Protein AF-A0A4Q9KYL5-F1 (afdb_monomer)

Organism: NCBI:txid1176355

Nearest PDB structures (foldseek):
  8fvu-assembly1_B  TM=3.857E-01  e=7.357E-05  Homo sapiens
  6nig-assembly1_B  TM=4.066E-01  e=1.255E-01  Homo sapiens
  3ivs-assembly1_A  TM=3.184E-01  e=4.302E-01  Schizosaccharomyces pombe
  3ewb-assembly1_X-2  TM=3.578E-01  e=1.796E+00  Listeria monocytogenes serotype 4b str. F2365
  3eeg-assembly1_A  TM=3.061E-01  e=1.272E+00  Cytophaga hutchinsonii ATCC 33406

Solvent-accessible surface area (backbone atoms only — not comparable to full-atom values): 29768 Å² total; per-residue (Å²): 114,71,65,61,52,53,51,50,50,51,49,49,53,49,49,51,49,53,54,51,49,64,75,59,37,29,40,38,36,40,38,28,24,60,95,85,56,85,60,85,63,77,84,81,60,82,54,37,33,36,49,40,74,91,75,50,41,74,42,48,61,82,77,50,56,79,88,67,54,66,52,25,75,59,82,48,94,54,68,50,74,49,44,39,68,82,45,38,78,64,56,41,50,54,61,52,54,40,42,74,70,67,40,58,52,37,40,39,35,32,47,56,78,55,43,60,57,52,53,50,53,54,50,56,35,53,42,94,68,77,88,76,75,58,57,44,66,60,54,55,51,50,46,33,50,44,41,59,40,40,51,51,90,46,72,62,42,55,51,51,51,43,54,48,45,46,45,31,44,66,72,37,46,67,64,26,46,61,54,45,70,79,54,90,77,59,36,88,51,41,46,43,71,60,51,50,54,46,52,53,40,54,36,52,73,72,66,47,55,67,64,53,56,39,48,24,39,73,40,79,82,72,88,55,87,36,70,75,63,39,61,71,45,72,75,63,77,64,92,84,60,42,32,40,40,46,79,49,52,73,54,50,55,48,48,42,65,75,38,56,69,43,65,69,52,30,51,50,46,35,58,56,24,48,35,30,56,28,53,33,37,37,43,46,54,79,59,71,64,88,91,54,66,62,63,61,55,39,56,47,52,58,53,41,44,45,26,43,35,39,35,53,43,83,93,54,52,72,54,53,63,56,39,57,78,50,38,61,42,45,67,26,32,32,44,33,42,38,34,55,60,69,59,74,61,52,72,72,52,52,83,54,34,77,48,36,40,31,44,34,42,37,29,39,40,48,50,59,59,51,56,35,53,56,74,70,39,72,88,53,68,79,31,66,33,36,37,40,31,32,36,40,59,69,54,73,82,74,89,61,90,86,55,59,44,86,66,74,64,88,37,50,36,32,31,40,60,15,64,42,71,46,61,90,71,55,63,61,61,53,50,44,56,65,37,39,52,31,71,28,37,31,23,45,24,40,29,41,60,58,41,58,59,74,81,71,43,57,71,71,59,40,41,44,72,53,24,34,32,47,31,43,34,28,76,64,22,76,86,22,44,62,79,64,67,70,72,62,73,59,32,68,44,31,29,33,43,35,43,27,34,32,46,48,46,69,67,56,52,52,51,60,76,68,43,90,50,54,76,43,78,46,80,42,73,65,50,69,77,66,89,81,57,71,85,74,49,81,81,129

Mean predicted aligned error: 13.15 Å

Sequence (540 aa):
MCFRLLEAINLGILLINLTNLHICTLSVNFIAINDDEKPNITINNIGVYFLDMKKCLLLNISDMPKSLLSLNCIKTNKIHSIVYPNDPFLEFKFFKQNIIKKYKKITIYMSKNDFTIIRYFWKLLKAEDSIVSLDAYVFFEILKYLSIFSVKRNKKYKSFIKSLVIITVMKNQKRFLEKSAEFMLNSREYNSLNILDIIESIFKFYLIKKLFVHVTFHEYIPISFLKTRYTNKKLKKPKNCVSMQFGNFYFLSYFYRCLLLDPILCNIWILITKILYIDKLYIDFSILNEDIDIEVVFGSLAQNINKFSLVVLEKNLPILDKLKRYCHLDFIKNLKLYLFHSSIFILKTLPYFNSLQKLTLEFSEIKIYEICNLENLNVLENIKLIKIILCKPIDIQSKISSHLLLGCKKNLFVDLSGTLHLSDSGNSLRNFLTFNLKNYIIGIALKPNFSNLDNFNLTKILHYNLITRLRLNLENIEAKLLENYSFLKYFKLLSKLHFINIMLTNDLLRILLKLDNLKYIFFECFQISEPIESENLNYT

Structure (mmCIF, N/CA/C/O backbone):
data_AF-A0A4Q9KYL5-F1
#
_entry.id   AF-A0A4Q9KYL5-F1
#
loop_
_atom_site.group_PDB
_atom_site.id
_atom_site.type_symbol
_atom_site.label_atom_id
_atom_site.label_alt_id
_atom_site.label_comp_id
_atom_site.label_asym_id
_atom_site.label_entity_id
_atom_site.label_seq_id
_atom_site.pdbx_PDB_ins_code
_atom_site.Cartn_x
_atom_site.Cartn_y
_atom_site.Cartn_z
_atom_site.occupancy
_atom_site.B_iso_or_equiv
_atom_site.auth_seq_id
_atom_site.auth_comp_id
_atom_site.auth_asym_id
_atom_site.auth_atom_id
_atom_site.pdbx_PDB_model_num
ATOM 1 N N . MET A 1 1 ? -62.210 6.309 -0.267 1.00 46.88 1 MET A N 1
ATOM 2 C CA . MET A 1 1 ? -61.865 4.866 -0.235 1.00 46.88 1 MET A CA 1
ATOM 3 C C . MET A 1 1 ? -60.361 4.621 -0.411 1.00 46.88 1 MET A C 1
ATOM 5 O O . MET A 1 1 ? -59.803 3.879 0.383 1.00 46.88 1 MET A O 1
ATOM 9 N N . CYS A 1 2 ? -59.675 5.302 -1.342 1.00 47.62 2 CYS A N 1
ATOM 10 C CA . CYS A 1 2 ? -58.229 5.128 -1.583 1.00 47.62 2 CYS A CA 1
ATOM 11 C C . CYS A 1 2 ? -57.305 5.460 -0.390 1.00 47.62 2 CYS A C 1
ATOM 13 O O . CYS A 1 2 ? -56.311 4.770 -0.195 1.00 47.62 2 CYS A O 1
ATOM 15 N N . PHE A 1 3 ? -57.645 6.446 0.452 1.00 43.41 3 PHE A N 1
ATOM 16 C CA . PHE A 1 3 ? -56.837 6.793 1.635 1.00 43.41 3 PHE A CA 1
ATOM 17 C C . PHE A 1 3 ? -56.803 5.685 2.702 1.00 43.41 3 PHE A C 1
ATOM 19 O O . PHE A 1 3 ? -55.735 5.373 3.215 1.00 43.41 3 PHE A O 1
ATOM 26 N N . ARG A 1 4 ? -57.935 5.012 2.959 1.00 53.56 4 ARG A N 1
ATOM 27 C CA . ARG A 1 4 ? -58.001 3.894 3.920 1.00 53.56 4 ARG A CA 1
ATOM 28 C C . ARG A 1 4 ? -57.248 2.654 3.437 1.00 53.56 4 ARG A C 1
ATOM 30 O O . ARG A 1 4 ? -56.705 1.916 4.249 1.00 53.56 4 ARG A O 1
ATOM 37 N N . LEU A 1 5 ? -57.197 2.433 2.120 1.00 54.75 5 LEU A N 1
ATOM 38 C CA . LEU A 1 5 ? -56.414 1.343 1.534 1.00 54.75 5 LEU A CA 1
ATOM 39 C C . LEU A 1 5 ? -54.908 1.611 1.683 1.00 54.75 5 LEU A C 1
ATOM 41 O O . LEU A 1 5 ? -54.158 0.708 2.038 1.00 54.75 5 LEU A O 1
ATOM 45 N N . LEU A 1 6 ? -54.474 2.859 1.471 1.00 49.47 6 LEU A N 1
ATOM 46 C CA . LEU A 1 6 ? -53.079 3.264 1.650 1.00 49.47 6 LEU A CA 1
ATOM 47 C C . LEU A 1 6 ? -52.646 3.178 3.124 1.00 49.47 6 LEU A C 1
ATOM 49 O O . LEU A 1 6 ? -51.554 2.697 3.418 1.00 49.47 6 LEU A O 1
ATOM 53 N N . GLU A 1 7 ? -53.513 3.585 4.055 1.00 56.94 7 GLU A N 1
ATOM 54 C CA . GLU A 1 7 ? -53.296 3.423 5.498 1.00 56.94 7 GLU A CA 1
ATOM 55 C C . GLU A 1 7 ? -53.222 1.951 5.907 1.00 56.94 7 GLU A C 1
ATOM 57 O O . GLU A 1 7 ? -52.320 1.584 6.652 1.00 56.94 7 GLU A O 1
ATOM 62 N N . ALA A 1 8 ? -54.105 1.094 5.384 1.00 61.38 8 ALA A N 1
ATOM 63 C CA . ALA A 1 8 ? -54.096 -0.341 5.666 1.00 61.38 8 ALA A CA 1
ATOM 64 C C . ALA A 1 8 ? -52.860 -1.050 5.087 1.00 61.38 8 ALA A C 1
ATOM 66 O O . ALA A 1 8 ? -52.289 -1.915 5.747 1.00 61.38 8 ALA A O 1
ATOM 67 N N . ILE A 1 9 ? -52.404 -0.664 3.889 1.00 64.62 9 ILE A N 1
ATOM 68 C CA . ILE A 1 9 ? -51.155 -1.167 3.297 1.00 64.62 9 ILE A CA 1
ATOM 69 C C . ILE A 1 9 ? -49.955 -0.704 4.127 1.00 64.62 9 ILE A C 1
ATOM 71 O O . ILE A 1 9 ? -49.085 -1.515 4.441 1.00 64.62 9 ILE A O 1
ATOM 75 N N . ASN A 1 10 ? -49.921 0.563 4.545 1.00 55.34 10 ASN A N 1
ATOM 76 C CA . ASN A 1 10 ? -48.859 1.074 5.408 1.00 55.34 10 ASN A CA 1
ATOM 77 C C . ASN A 1 10 ? -48.854 0.377 6.774 1.00 55.34 10 ASN A C 1
ATOM 79 O O . ASN A 1 10 ? -47.789 -0.030 7.223 1.00 55.34 10 ASN A O 1
ATOM 83 N N . LEU A 1 11 ? -50.017 0.158 7.398 1.00 59.50 11 LEU A N 1
ATOM 84 C CA . LEU A 1 11 ? -50.163 -0.624 8.632 1.00 59.50 11 LEU A CA 1
ATOM 85 C C . LEU A 1 11 ? -49.746 -2.084 8.442 1.00 59.50 11 LEU A C 1
ATOM 87 O O . LEU A 1 11 ? -49.067 -2.629 9.304 1.00 59.50 11 LEU A O 1
ATOM 91 N N . GLY A 1 12 ? -50.092 -2.702 7.311 1.00 57.31 12 GLY A N 1
ATOM 92 C CA . GLY A 1 12 ? -49.688 -4.063 6.962 1.00 57.31 12 GLY A CA 1
ATOM 93 C C . GLY A 1 12 ? -48.176 -4.193 6.782 1.00 57.31 12 GLY A C 1
ATOM 94 O O . GLY A 1 12 ? -47.565 -5.094 7.347 1.00 57.31 12 GLY A O 1
ATOM 95 N N . ILE A 1 13 ? -47.541 -3.253 6.078 1.00 55.75 13 ILE A N 1
ATOM 96 C CA . ILE A 1 13 ? -46.078 -3.181 5.941 1.00 55.75 13 ILE A CA 1
ATOM 97 C C . ILE A 1 13 ? -45.423 -2.923 7.304 1.00 55.75 13 ILE A C 1
ATOM 99 O O . ILE A 1 13 ? -44.386 -3.513 7.610 1.00 55.75 13 ILE A O 1
ATOM 103 N N . LEU A 1 14 ? -46.023 -2.075 8.142 1.00 47.19 14 LEU A N 1
ATOM 104 C CA . LEU A 1 14 ? -45.531 -1.767 9.483 1.00 47.19 14 LEU A CA 1
ATOM 105 C C . LEU A 1 14 ? -45.619 -2.993 10.402 1.00 47.19 14 LEU A C 1
ATOM 107 O O . LEU A 1 14 ? -44.643 -3.306 11.077 1.00 47.19 14 LEU A O 1
ATOM 111 N N . LEU A 1 15 ? -46.729 -3.734 10.359 1.00 51.50 15 LEU A N 1
ATOM 112 C CA . LEU A 1 15 ? -46.932 -4.994 11.076 1.00 51.50 15 LEU A CA 1
ATOM 113 C C . LEU A 1 15 ? -45.971 -6.083 10.592 1.00 51.50 15 LEU A C 1
ATOM 115 O O . LEU A 1 15 ? -45.331 -6.713 11.424 1.00 51.50 15 LEU A O 1
ATOM 119 N N . ILE A 1 16 ? -45.788 -6.248 9.277 1.00 55.22 16 ILE A N 1
ATOM 120 C CA . ILE A 1 16 ? -44.828 -7.206 8.700 1.00 55.22 16 ILE A CA 1
ATOM 121 C C . ILE A 1 16 ? -43.391 -6.849 9.102 1.00 55.22 16 ILE A C 1
ATOM 123 O O . ILE A 1 16 ? -42.604 -7.731 9.451 1.00 55.22 16 ILE A O 1
ATOM 127 N N . ASN A 1 17 ? -43.036 -5.561 9.099 1.00 49.47 17 ASN A N 1
ATOM 128 C CA . ASN A 1 17 ? -41.732 -5.099 9.568 1.00 49.47 17 ASN A CA 1
ATOM 129 C C . ASN A 1 17 ? -41.559 -5.323 11.076 1.00 49.47 17 ASN A C 1
ATOM 131 O O . ASN A 1 17 ? -40.496 -5.785 11.482 1.00 49.47 17 ASN A O 1
ATOM 135 N N . LEU A 1 18 ? -42.586 -5.070 11.895 1.00 44.72 18 LEU A N 1
ATOM 136 C CA . LEU A 1 18 ? -42.586 -5.335 13.339 1.00 44.72 18 LEU A CA 1
ATOM 137 C C . LEU A 1 18 ? -42.442 -6.836 13.646 1.00 44.72 18 LEU A C 1
ATOM 139 O O . LEU A 1 18 ? -41.644 -7.215 14.505 1.00 44.72 18 LEU A O 1
ATOM 143 N N . THR A 1 19 ? -43.133 -7.711 12.912 1.00 49.53 19 THR A N 1
ATOM 144 C CA . THR A 1 19 ? -43.016 -9.168 13.080 1.00 49.53 19 THR A CA 1
ATOM 145 C C . THR A 1 19 ? -41.675 -9.704 12.570 1.00 49.53 19 THR A C 1
ATOM 147 O O . THR A 1 19 ? -41.056 -10.533 13.236 1.00 49.53 19 THR A O 1
ATOM 150 N N . ASN A 1 20 ? -41.157 -9.189 11.448 1.00 47.22 20 ASN A N 1
ATOM 151 C CA . ASN A 1 20 ? -39.829 -9.554 10.935 1.00 47.22 20 ASN A CA 1
ATOM 152 C C . ASN A 1 20 ? -38.691 -9.042 11.834 1.00 47.22 20 ASN A C 1
ATOM 154 O O . ASN A 1 20 ? -37.669 -9.720 11.968 1.00 47.22 20 ASN A O 1
ATOM 158 N N . LEU A 1 21 ? -38.874 -7.890 12.493 1.00 47.44 21 LEU A N 1
ATOM 159 C CA . LEU A 1 21 ? -37.964 -7.370 13.517 1.00 47.44 21 LEU A CA 1
ATOM 160 C C . LEU A 1 21 ? -37.859 -8.343 14.695 1.00 47.44 21 LEU A C 1
ATOM 162 O O . LEU A 1 21 ? -36.743 -8.670 15.089 1.00 47.44 21 LEU A O 1
ATOM 166 N N . HIS A 1 22 ? -38.980 -8.877 15.198 1.00 46.88 22 HIS A N 1
ATOM 167 C CA . HIS A 1 22 ? -38.981 -9.862 16.287 1.00 46.88 22 HIS A CA 1
ATOM 168 C C . HIS A 1 22 ? -38.319 -11.201 15.912 1.00 46.88 22 HIS A C 1
ATOM 170 O O . HIS A 1 22 ? -37.586 -11.759 16.732 1.00 46.88 22 HIS A O 1
ATOM 176 N N . ILE A 1 23 ? -38.499 -11.686 14.677 1.00 51.84 23 ILE A N 1
ATOM 177 C CA . ILE A 1 23 ? -37.896 -12.945 14.186 1.00 51.84 23 ILE A CA 1
ATOM 178 C C . ILE A 1 23 ? -36.371 -12.818 13.986 1.00 51.84 23 ILE A C 1
ATOM 180 O O . ILE A 1 23 ? -35.647 -13.807 14.101 1.00 51.84 23 ILE A O 1
ATOM 184 N N . CYS A 1 24 ? -35.864 -11.604 13.753 1.00 65.88 24 CYS A N 1
ATOM 185 C CA . CYS A 1 24 ? -34.447 -11.324 13.496 1.00 65.88 24 CYS A CA 1
ATOM 186 C C . CYS A 1 24 ? -33.722 -10.655 14.680 1.00 65.88 24 CYS A C 1
ATOM 188 O O . CYS A 1 24 ? -32.724 -9.960 14.470 1.00 65.88 24 CYS A O 1
ATOM 190 N N . THR A 1 25 ? -34.210 -10.832 15.914 1.00 79.81 25 THR A N 1
ATOM 191 C CA . THR A 1 25 ? -33.550 -10.296 17.115 1.00 79.81 25 THR A CA 1
ATOM 192 C C . THR A 1 25 ? -32.552 -11.274 17.731 1.00 79.81 25 THR A C 1
ATOM 194 O O . THR A 1 25 ? -32.738 -12.490 17.717 1.00 79.81 25 THR A O 1
ATOM 197 N N . LEU A 1 26 ? -31.486 -10.724 18.310 1.00 86.12 26 LEU A N 1
ATOM 198 C CA . LEU A 1 26 ? -30.467 -11.454 19.051 1.00 86.12 26 LEU A CA 1
ATOM 199 C C . LEU A 1 26 ? -30.346 -10.883 20.464 1.00 86.12 26 LEU A C 1
ATOM 201 O O . LEU A 1 26 ? -29.965 -9.724 20.642 1.00 86.12 26 LEU A O 1
ATOM 205 N N . SER A 1 27 ? -30.621 -11.713 21.470 1.00 88.62 27 SER A N 1
ATOM 206 C CA . SER A 1 27 ? -30.314 -11.394 22.865 1.00 88.62 27 SER A CA 1
ATOM 207 C C . SER A 1 27 ? -28.818 -11.597 23.117 1.00 88.62 27 SER A C 1
ATOM 209 O O . SER A 1 27 ? -28.291 -12.689 22.908 1.00 88.62 27 SER A O 1
ATOM 211 N N . VAL A 1 28 ? -28.117 -10.553 23.551 1.00 90.44 28 VAL A N 1
ATOM 212 C CA . VAL A 1 28 ? -26.677 -10.603 23.830 1.00 90.44 28 VAL A CA 1
ATOM 213 C C . VAL A 1 28 ? -26.451 -10.321 25.305 1.00 90.44 28 VAL A C 1
ATOM 215 O O . VAL A 1 28 ? -26.793 -9.244 25.789 1.00 90.44 28 VAL A O 1
ATOM 218 N N . ASN A 1 29 ? -25.848 -11.277 26.007 1.00 89.56 29 ASN A N 1
ATOM 219 C CA . ASN A 1 29 ? -25.499 -11.143 27.415 1.00 89.56 29 ASN A CA 1
ATOM 220 C C . ASN A 1 29 ? -23.996 -10.938 27.576 1.00 89.56 29 ASN A C 1
ATOM 222 O O . ASN A 1 29 ? -23.216 -11.818 27.230 1.00 89.56 29 ASN A O 1
ATOM 226 N N . PHE A 1 30 ? -23.603 -9.816 28.164 1.00 87.69 30 PHE A N 1
ATOM 227 C CA . PHE A 1 30 ? -22.240 -9.557 28.607 1.00 87.69 30 PHE A CA 1
ATOM 228 C C . PHE A 1 30 ? -22.106 -9.929 30.082 1.00 87.69 30 PHE A C 1
ATOM 230 O O . PHE A 1 30 ? -22.927 -9.500 30.900 1.00 87.69 30 PHE A O 1
ATOM 237 N N . ILE A 1 31 ? -21.090 -10.724 30.419 1.00 84.12 31 ILE A N 1
ATOM 238 C CA . ILE A 1 31 ? -20.867 -11.238 31.777 1.00 84.12 31 ILE A CA 1
ATOM 239 C C . ILE A 1 31 ? -19.405 -11.020 32.175 1.00 84.12 31 ILE A C 1
ATOM 241 O O . ILE A 1 31 ? -18.493 -11.421 31.451 1.00 84.12 31 ILE A O 1
ATOM 245 N N . ALA A 1 32 ? -19.196 -10.399 33.337 1.00 81.25 32 ALA A N 1
ATOM 246 C CA . ALA A 1 32 ? -17.874 -10.229 33.933 1.00 81.25 32 ALA A CA 1
ATOM 247 C C . ALA A 1 32 ? -17.416 -11.487 34.687 1.00 81.25 32 ALA A C 1
ATOM 249 O O . ALA A 1 32 ? -18.184 -12.066 35.463 1.00 81.25 32 ALA A O 1
ATOM 250 N N . ILE A 1 33 ? -16.147 -11.845 34.506 1.00 74.69 33 ILE A N 1
ATOM 251 C CA . ILE A 1 33 ? -15.446 -12.932 35.195 1.00 74.69 33 ILE A CA 1
ATOM 252 C C . ILE A 1 33 ? -14.325 -12.342 36.071 1.00 74.69 33 ILE A C 1
ATOM 254 O O . ILE A 1 33 ? -13.746 -11.310 35.721 1.00 74.69 33 ILE A O 1
ATOM 258 N N . ASN A 1 34 ? -14.051 -12.973 37.218 1.00 64.56 34 ASN A N 1
ATOM 259 C CA . ASN A 1 34 ? -12.873 -12.690 38.045 1.00 64.56 34 ASN A CA 1
ATOM 260 C C . ASN A 1 34 ? -11.679 -13.521 37.550 1.00 64.56 34 ASN A C 1
ATOM 262 O O . ASN A 1 34 ? -11.840 -14.708 37.281 1.00 64.56 34 ASN A O 1
ATOM 266 N N . ASP A 1 35 ? -10.493 -12.918 37.484 1.00 54.97 35 ASP A N 1
ATOM 267 C CA . ASP A 1 35 ? -9.293 -13.553 36.921 1.00 54.97 35 ASP A CA 1
ATOM 268 C C . ASP A 1 35 ? -8.651 -14.624 37.845 1.00 54.97 35 ASP A C 1
ATOM 270 O O . ASP A 1 35 ? -7.804 -15.385 37.384 1.00 54.97 35 ASP A O 1
ATOM 274 N N . ASP A 1 36 ? -9.081 -14.736 39.114 1.00 47.06 36 ASP A N 1
ATOM 275 C CA . ASP A 1 36 ? -8.305 -15.399 40.183 1.00 47.06 36 ASP A CA 1
ATOM 276 C C . ASP A 1 36 ? -8.767 -16.804 40.642 1.00 47.06 36 ASP A C 1
ATOM 278 O O . ASP A 1 36 ? -8.137 -17.382 41.526 1.00 47.06 36 ASP A O 1
ATOM 282 N N . GLU A 1 37 ? -9.819 -17.421 40.085 1.00 42.22 37 GLU A N 1
ATOM 283 C CA . GLU A 1 37 ? -10.338 -18.701 40.625 1.00 42.22 37 GLU A CA 1
ATOM 284 C C . GLU A 1 37 ? -10.645 -19.769 39.564 1.00 42.22 37 GLU A C 1
ATOM 286 O O . GLU A 1 37 ? -10.951 -19.446 38.419 1.00 42.22 37 GLU A O 1
ATOM 291 N N . LYS A 1 38 ? -10.556 -21.065 39.943 1.00 37.56 38 LYS A N 1
ATOM 292 C CA . LYS A 1 38 ? -10.663 -22.236 39.041 1.00 37.56 38 LYS A CA 1
ATOM 293 C C . LYS A 1 38 ? -12.000 -23.048 39.107 1.00 37.56 38 LYS A C 1
ATOM 295 O O . LYS A 1 38 ? -12.092 -23.948 39.930 1.00 37.56 38 LYS A O 1
ATOM 300 N N . PRO A 1 39 ? -13.060 -22.750 38.336 1.00 48.28 39 PRO A N 1
ATOM 301 C CA . PRO A 1 39 ? -14.153 -23.695 37.931 1.00 48.28 39 PRO A CA 1
ATOM 302 C C . PRO A 1 39 ? -14.038 -24.619 36.660 1.00 48.28 39 PRO A C 1
ATOM 304 O O . PRO A 1 39 ? -12.954 -24.929 36.160 1.00 48.28 39 PRO A O 1
ATOM 307 N N . ASN A 1 40 ? -15.212 -25.074 36.171 1.00 38.16 40 ASN A N 1
ATOM 308 C CA . ASN A 1 40 ? -15.495 -25.933 35.012 1.00 38.16 40 ASN A CA 1
ATOM 309 C C . ASN A 1 40 ? -16.570 -25.297 34.092 1.00 38.16 40 ASN A C 1
ATOM 311 O O . ASN A 1 40 ? -17.675 -25.008 34.556 1.00 38.16 40 ASN A O 1
ATOM 315 N N . ILE A 1 41 ? -16.303 -25.158 32.784 1.00 45.34 41 ILE A N 1
ATOM 316 C CA . ILE A 1 41 ? -17.312 -24.877 31.738 1.00 45.34 41 ILE A CA 1
ATOM 317 C C . ILE A 1 41 ? -17.538 -26.154 30.922 1.00 45.34 41 ILE A C 1
ATOM 319 O O . ILE A 1 41 ? -16.591 -26.768 30.434 1.00 45.34 41 ILE A O 1
ATOM 323 N N . THR A 1 42 ? -18.796 -26.542 30.712 1.00 44.44 42 THR A N 1
ATOM 324 C CA . THR A 1 42 ? -19.153 -27.612 29.775 1.00 44.44 42 THR A CA 1
ATOM 325 C C . THR A 1 42 ? -19.060 -27.116 28.325 1.00 44.44 42 THR A C 1
ATOM 327 O O . THR A 1 42 ? -19.705 -26.148 27.929 1.00 44.44 42 THR A O 1
ATOM 330 N N . ILE A 1 43 ? -18.244 -27.806 27.521 1.00 48.75 43 ILE A N 1
ATOM 331 C CA . ILE A 1 43 ? -17.774 -27.441 26.163 1.00 48.75 43 ILE A CA 1
ATOM 332 C C . ILE A 1 43 ? -18.900 -27.405 25.095 1.00 48.75 43 ILE A C 1
ATOM 334 O O . ILE A 1 43 ? -18.676 -27.010 23.955 1.00 48.75 43 ILE A O 1
ATOM 338 N N . ASN A 1 44 ? -20.145 -27.728 25.455 1.00 47.28 44 ASN A N 1
ATOM 339 C CA . ASN A 1 44 ? -21.235 -27.949 24.495 1.00 47.28 44 ASN A CA 1
ATOM 340 C C . ASN A 1 44 ? -22.128 -26.724 24.213 1.00 47.28 44 ASN A C 1
ATOM 342 O O . ASN A 1 44 ? -23.133 -26.853 23.513 1.00 47.28 44 ASN A O 1
ATOM 346 N N . ASN A 1 45 ? -21.798 -25.531 24.719 1.00 57.59 45 ASN A N 1
ATOM 347 C CA . ASN A 1 45 ? -22.668 -24.364 24.554 1.00 57.59 45 ASN A CA 1
ATOM 348 C C . ASN A 1 45 ? -22.377 -23.590 23.257 1.00 57.59 45 ASN A C 1
ATOM 350 O O . ASN A 1 45 ? -21.440 -22.797 23.163 1.00 57.59 45 ASN A O 1
ATOM 354 N N . ILE A 1 46 ? -23.243 -23.788 22.264 1.00 67.00 46 ILE A N 1
ATOM 355 C CA . ILE A 1 46 ? -23.292 -23.004 21.026 1.00 67.00 46 ILE A CA 1
ATOM 356 C C . ILE A 1 46 ? -23.640 -21.537 21.352 1.00 67.00 46 ILE A C 1
ATOM 358 O O . ILE A 1 46 ? -24.539 -21.266 22.148 1.00 67.00 46 ILE A O 1
ATOM 362 N N . GLY A 1 47 ? -22.951 -20.578 20.720 1.00 73.94 47 GLY A N 1
ATOM 363 C CA . GLY A 1 47 ? -23.233 -19.143 20.885 1.00 73.94 47 GLY A CA 1
ATOM 364 C C . GLY A 1 47 ? -22.572 -18.500 22.110 1.00 73.94 47 GLY A C 1
ATOM 365 O O . GLY A 1 47 ? -23.041 -17.468 22.596 1.00 73.94 47 GLY A O 1
ATOM 366 N N . VAL A 1 48 ? -21.491 -19.095 22.615 1.00 81.69 48 VAL A N 1
ATOM 367 C CA . VAL A 1 48 ? -20.728 -18.570 23.748 1.00 81.69 48 VAL A CA 1
ATOM 368 C C . VAL A 1 48 ? -19.341 -18.120 23.304 1.00 81.69 48 VAL A C 1
ATOM 370 O O . VAL A 1 48 ? -18.608 -18.853 22.644 1.00 81.69 48 VAL A O 1
ATOM 373 N N . TYR A 1 49 ? -18.982 -16.901 23.691 1.00 85.44 49 TYR A N 1
ATOM 374 C CA . TYR A 1 49 ? -17.756 -16.241 23.274 1.00 85.44 49 TYR A CA 1
ATOM 375 C C . TYR A 1 49 ? -17.003 -15.652 24.463 1.00 85.44 49 TYR A C 1
ATOM 377 O O . TYR A 1 49 ? -17.604 -15.272 25.467 1.00 85.44 49 TYR A O 1
ATOM 385 N N . PHE A 1 50 ? -15.690 -15.516 24.315 1.00 84.12 50 PHE A N 1
ATOM 386 C CA . PHE A 1 50 ? -14.816 -14.806 25.237 1.00 84.12 50 PHE A CA 1
ATOM 387 C C . PHE A 1 50 ? -14.179 -13.607 24.528 1.00 84.12 50 PHE A C 1
ATOM 389 O O . PHE A 1 50 ? -13.610 -13.745 23.444 1.00 84.12 50 PHE A O 1
ATOM 396 N N . LEU A 1 51 ? -14.302 -12.428 25.129 1.00 85.81 51 LEU A N 1
ATOM 397 C CA . LEU A 1 51 ? -13.676 -11.197 24.674 1.00 85.81 51 LEU A CA 1
ATOM 398 C C . LEU A 1 51 ? -12.299 -11.075 25.332 1.00 85.81 51 LEU A C 1
ATOM 400 O O . LEU A 1 51 ? -12.196 -10.752 26.513 1.00 85.81 51 LEU A O 1
ATOM 404 N N . ASP A 1 52 ? -11.250 -11.317 24.551 1.00 81.25 52 ASP A N 1
ATOM 405 C CA . ASP A 1 52 ? -9.869 -11.111 24.978 1.00 81.25 52 ASP A CA 1
ATOM 406 C C . ASP A 1 52 ? -9.417 -9.714 24.538 1.00 81.25 52 ASP A C 1
ATOM 408 O O . ASP A 1 52 ? -9.062 -9.494 23.375 1.00 81.25 52 ASP A O 1
ATOM 412 N N . MET A 1 53 ? -9.431 -8.762 25.474 1.00 77.69 53 MET A N 1
ATOM 413 C CA . MET A 1 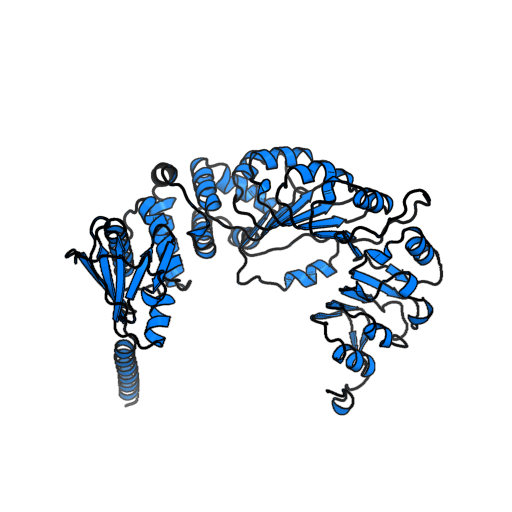53 ? -9.011 -7.384 25.209 1.00 77.69 53 MET A CA 1
ATOM 414 C C . MET A 1 53 ? -7.505 -7.237 25.003 1.00 77.69 53 MET A C 1
ATOM 416 O O . MET A 1 53 ? -7.088 -6.362 24.247 1.00 77.69 53 MET A O 1
ATOM 420 N N . LYS A 1 54 ? -6.684 -8.133 25.570 1.00 76.88 54 LYS A N 1
ATOM 421 C CA . LYS A 1 54 ? -5.231 -8.132 25.332 1.00 76.88 54 LYS A CA 1
ATOM 422 C C . LYS A 1 54 ? -4.910 -8.512 23.891 1.00 76.88 54 LYS A C 1
ATOM 424 O O . LYS A 1 54 ? -3.971 -7.983 23.308 1.00 76.88 54 LYS A O 1
ATOM 429 N N . LYS A 1 55 ? -5.687 -9.426 23.304 1.00 78.44 55 LYS A N 1
ATOM 430 C CA . LYS A 1 55 ? -5.535 -9.823 21.895 1.00 78.44 55 LYS A CA 1
ATOM 431 C C . LYS A 1 55 ? -6.447 -9.058 20.938 1.00 78.44 55 LYS A C 1
ATOM 433 O O . LYS A 1 55 ? -6.296 -9.226 19.732 1.00 78.44 55 LYS A O 1
ATOM 438 N N . CYS A 1 56 ? -7.366 -8.234 21.448 1.00 82.75 56 CYS A N 1
ATOM 439 C CA . CYS A 1 56 ? -8.400 -7.540 20.676 1.00 82.75 56 CYS A CA 1
ATOM 440 C C . CYS A 1 56 ? -9.196 -8.486 19.764 1.00 82.75 56 CYS A C 1
ATOM 442 O O . CYS A 1 56 ? -9.424 -8.208 18.585 1.00 82.75 56 CYS A O 1
ATOM 444 N N . LEU A 1 57 ? -9.603 -9.633 20.310 1.00 84.69 57 LEU A N 1
ATOM 445 C CA . LEU A 1 57 ? -10.300 -10.684 19.575 1.00 84.69 57 LEU A CA 1
ATOM 446 C C . LEU A 1 57 ? -11.478 -11.226 20.376 1.00 84.69 57 LEU A C 1
ATOM 448 O O . LEU A 1 57 ? -11.504 -11.194 21.606 1.00 84.69 57 LEU A O 1
ATOM 452 N N . LEU A 1 58 ? -12.448 -11.763 19.644 1.00 86.12 58 LEU A N 1
ATOM 453 C CA . LEU A 1 58 ? -13.597 -12.446 20.208 1.00 86.12 58 LEU A CA 1
ATOM 454 C C . LEU A 1 58 ? -13.509 -13.921 19.820 1.00 86.12 58 LEU A C 1
ATOM 456 O O . LEU A 1 58 ? -13.620 -14.281 18.649 1.00 86.12 58 LEU A O 1
ATOM 460 N N . LEU A 1 59 ? -13.228 -14.753 20.815 1.00 81.81 59 LEU A N 1
ATOM 461 C CA . LEU A 1 59 ? -12.924 -16.166 20.653 1.00 81.81 59 LEU A CA 1
ATOM 462 C C . LEU A 1 59 ? -14.185 -16.974 20.922 1.00 81.81 59 LEU A C 1
ATOM 464 O O . LEU A 1 59 ? -14.850 -16.780 21.938 1.00 81.81 59 LEU A O 1
ATOM 468 N N . ASN A 1 60 ? -14.530 -17.874 20.008 1.00 79.50 60 ASN A N 1
ATOM 469 C CA . ASN A 1 60 ? -15.554 -18.867 20.285 1.00 79.50 60 ASN A CA 1
ATOM 470 C C . ASN A 1 60 ? -14.982 -19.872 21.287 1.00 79.50 60 ASN A C 1
ATOM 472 O O . ASN A 1 60 ? -13.858 -20.341 21.110 1.00 79.50 60 ASN A O 1
ATOM 476 N N . ILE A 1 61 ? -15.735 -20.194 22.338 1.00 71.38 61 ILE A N 1
ATOM 477 C CA . ILE A 1 61 ? -15.248 -21.111 23.376 1.00 71.38 61 ILE A CA 1
ATOM 478 C C . ILE A 1 61 ? -14.959 -22.502 22.793 1.00 71.38 61 ILE A C 1
ATOM 480 O O . ILE A 1 61 ? -14.026 -23.156 23.247 1.00 71.38 61 ILE A O 1
ATOM 484 N N . SER A 1 62 ? -15.661 -22.921 21.734 1.00 65.19 62 SER A N 1
ATOM 485 C CA . SER A 1 62 ? -15.362 -24.185 21.041 1.00 65.19 62 SER A CA 1
ATOM 486 C C . SER A 1 62 ? -13.961 -24.243 20.422 1.00 65.19 62 SER A C 1
ATOM 488 O O . SER A 1 62 ? -13.419 -25.331 20.256 1.00 65.19 62 SER A O 1
ATOM 490 N N . ASP A 1 63 ? -13.381 -23.087 20.085 1.00 63.44 63 ASP A N 1
ATOM 491 C CA . ASP A 1 63 ? -12.143 -22.978 19.304 1.00 63.44 63 ASP A CA 1
ATOM 492 C C . ASP A 1 63 ? -10.927 -22.650 20.197 1.00 63.44 63 ASP A C 1
ATOM 494 O O . ASP A 1 63 ? -9.806 -22.481 19.713 1.00 63.44 63 ASP A O 1
ATOM 498 N N . MET A 1 64 ? -11.134 -22.543 21.515 1.00 59.41 64 MET A N 1
ATOM 499 C CA . MET A 1 64 ? -10.073 -22.287 22.489 1.00 59.41 64 MET A CA 1
ATOM 500 C C . MET A 1 64 ? -9.237 -23.555 22.747 1.00 59.41 64 MET A C 1
ATOM 502 O O . MET A 1 64 ? -9.796 -24.641 22.913 1.00 59.41 64 MET A O 1
ATOM 506 N N . PRO A 1 65 ? -7.896 -23.451 22.855 1.00 50.81 65 PRO A N 1
ATOM 507 C CA . PRO A 1 65 ? -7.057 -24.564 23.294 1.00 50.81 65 PRO A CA 1
ATOM 508 C C . PRO A 1 65 ? -7.520 -25.097 24.656 1.00 50.81 65 PRO A C 1
ATOM 510 O O . PRO A 1 65 ? -7.798 -24.309 25.557 1.00 50.81 65 PRO A O 1
ATOM 513 N N . LYS A 1 66 ? -7.533 -26.425 24.854 1.00 51.06 66 LYS A N 1
ATOM 514 C CA . LYS A 1 66 ? -7.909 -27.063 26.138 1.00 51.06 66 LYS A CA 1
ATOM 515 C C . LYS A 1 66 ? -7.125 -26.536 27.349 1.00 51.06 66 LYS A C 1
ATOM 517 O O . LYS A 1 66 ? -7.650 -26.550 28.454 1.00 51.06 66 LYS A O 1
ATOM 522 N N . SER A 1 67 ? -5.918 -26.009 27.140 1.00 41.22 67 SER A N 1
ATOM 523 C CA . SER A 1 67 ? -5.096 -25.350 28.165 1.00 41.22 67 SER A CA 1
ATOM 524 C C . SER A 1 67 ? -5.551 -23.932 28.549 1.00 41.22 67 SER A C 1
ATOM 526 O O . SER A 1 67 ? -5.228 -23.477 29.639 1.00 41.22 67 SER A O 1
ATOM 528 N N . LEU A 1 68 ? -6.302 -23.239 27.684 1.00 42.03 68 LEU A N 1
ATOM 529 C CA . LEU A 1 68 ? -6.954 -21.941 27.941 1.00 42.03 68 LEU A CA 1
ATOM 530 C C . LEU A 1 68 ? -8.422 -22.099 28.377 1.00 42.03 68 LEU A C 1
ATOM 532 O O . LEU A 1 68 ? -9.048 -21.132 28.803 1.00 42.03 68 LEU A O 1
ATOM 536 N N . LEU A 1 69 ? -8.968 -23.314 28.273 1.00 45.03 69 LEU A N 1
ATOM 537 C CA . LEU A 1 69 ? -10.348 -23.661 28.623 1.00 45.03 69 LEU A CA 1
ATOM 538 C C . LEU A 1 69 ? -10.595 -23.812 30.136 1.00 45.03 69 LEU A C 1
ATOM 540 O O . LEU A 1 69 ? -11.718 -24.110 30.531 1.00 45.03 69 LEU A O 1
ATOM 544 N N . SER A 1 70 ? -9.615 -23.522 30.996 1.00 42.28 70 SER A N 1
ATOM 545 C CA . SER A 1 70 ? -9.840 -23.316 32.436 1.00 42.28 70 SER A CA 1
ATOM 546 C C . SER A 1 70 ? -10.368 -21.900 32.723 1.00 42.28 70 SER A C 1
ATOM 548 O O . SER A 1 70 ? -9.843 -21.193 33.585 1.00 42.28 70 SER A O 1
ATOM 550 N N . LEU A 1 71 ? -11.345 -21.443 31.935 1.00 44.19 71 LEU A N 1
ATOM 551 C CA . LEU A 1 71 ? -11.995 -20.148 32.107 1.00 44.19 71 LEU A CA 1
ATOM 552 C C . LEU A 1 71 ? -13.209 -20.306 32.987 1.00 44.19 71 LEU A C 1
ATOM 554 O O . LEU A 1 71 ? -14.054 -21.171 32.784 1.00 44.19 71 LEU A O 1
ATOM 558 N N . ASN A 1 72 ? -13.278 -19.438 33.973 1.00 46.81 72 ASN A N 1
ATOM 559 C CA . ASN A 1 72 ? -13.844 -19.853 35.212 1.00 46.81 72 ASN A CA 1
ATOM 560 C C . ASN A 1 72 ? -14.796 -18.820 35.768 1.00 46.81 72 ASN A C 1
ATOM 562 O O . ASN A 1 72 ? -14.461 -17.905 36.504 1.00 46.81 72 ASN A O 1
ATOM 566 N N . CYS A 1 73 ? -16.037 -18.982 35.322 1.00 42.62 73 CYS A N 1
ATOM 567 C CA . CYS A 1 73 ? -17.089 -18.007 35.484 1.00 42.62 73 CYS A CA 1
ATOM 568 C C . CYS A 1 73 ? -17.846 -18.252 36.789 1.00 42.62 73 CYS A C 1
ATOM 570 O O . CYS A 1 73 ? -18.922 -18.853 36.779 1.00 42.62 73 CYS A O 1
ATOM 572 N N . ILE A 1 74 ? -17.351 -17.729 37.909 1.00 39.69 74 ILE A N 1
ATOM 573 C CA . ILE A 1 74 ? -18.284 -17.366 38.979 1.00 39.69 74 ILE A CA 1
ATOM 574 C C . ILE A 1 74 ? -19.122 -16.213 38.432 1.00 39.69 74 ILE A C 1
ATOM 576 O O . ILE A 1 74 ? -18.581 -15.208 37.964 1.00 39.69 74 ILE A O 1
ATOM 580 N N . LYS A 1 75 ? -20.451 -16.374 38.446 1.00 43.16 75 LYS A N 1
ATOM 581 C CA . LYS A 1 75 ? -21.390 -15.282 38.177 1.00 43.16 75 LYS A CA 1
ATOM 582 C C . LYS A 1 75 ? -21.077 -14.159 39.159 1.00 43.16 75 LYS A C 1
ATOM 584 O O . LYS A 1 75 ? -21.553 -14.164 40.288 1.00 43.16 75 LYS A O 1
ATOM 589 N N . THR A 1 76 ? -20.320 -13.161 38.728 1.00 47.72 76 THR A N 1
ATOM 590 C CA . THR A 1 76 ? -20.513 -11.847 39.321 1.00 47.72 76 THR A CA 1
ATOM 591 C C . THR A 1 76 ? -21.929 -11.411 38.933 1.00 47.72 76 THR A C 1
ATOM 593 O O . THR A 1 76 ? -22.362 -11.617 37.798 1.00 47.72 76 THR A O 1
ATOM 596 N N . ASN A 1 77 ? -22.676 -10.790 39.849 1.00 52.69 77 ASN A N 1
ATOM 597 C CA . ASN A 1 77 ? -24.023 -10.259 39.570 1.00 52.69 77 ASN A CA 1
ATOM 598 C C . ASN A 1 77 ? -24.032 -9.139 38.499 1.00 52.69 77 ASN A C 1
ATOM 600 O O . ASN A 1 77 ? -25.057 -8.507 38.252 1.00 52.69 77 ASN A O 1
ATOM 604 N N . LYS A 1 78 ? -22.890 -8.858 37.855 1.00 65.81 78 LYS A N 1
ATOM 605 C CA . LYS A 1 78 ? -22.736 -7.849 36.811 1.00 65.81 78 LYS A CA 1
ATOM 606 C C . LYS A 1 78 ? -23.007 -8.478 35.448 1.00 65.81 78 LYS A C 1
ATOM 608 O O . LYS A 1 78 ? -22.104 -8.923 34.745 1.00 65.81 78 LYS A O 1
ATOM 613 N N . ILE A 1 79 ? -24.285 -8.478 35.088 1.00 80.44 79 ILE A N 1
ATOM 614 C CA . ILE A 1 79 ? -24.770 -8.839 33.758 1.00 80.44 79 ILE A CA 1
ATOM 615 C C . ILE A 1 79 ? -25.235 -7.558 33.067 1.00 80.44 79 ILE A C 1
ATOM 617 O O . ILE A 1 79 ? -25.905 -6.717 33.669 1.00 80.44 79 ILE A O 1
ATOM 621 N N . HIS A 1 80 ? -24.871 -7.394 31.801 1.00 84.88 80 HIS A N 1
ATOM 622 C CA . HIS A 1 80 ? -25.445 -6.370 30.939 1.00 84.88 80 HIS A CA 1
ATOM 623 C C . HIS A 1 80 ? -26.013 -7.051 29.703 1.00 84.88 80 HIS A C 1
ATOM 625 O O . HIS A 1 80 ? -25.292 -7.755 29.003 1.00 84.88 80 HIS A O 1
ATOM 631 N N . SER A 1 81 ? -27.304 -6.871 29.450 1.00 88.06 81 SER A N 1
ATOM 632 C CA . SER A 1 81 ? -27.970 -7.433 28.283 1.00 88.06 81 SER A CA 1
ATOM 633 C C . SER A 1 81 ? -28.335 -6.339 27.291 1.00 88.06 81 SER A C 1
ATOM 635 O O . SER A 1 81 ? -28.739 -5.235 27.671 1.00 88.06 81 SER A O 1
ATOM 637 N N . ILE A 1 82 ? -28.205 -6.676 26.012 1.00 90.19 82 ILE A N 1
ATOM 638 C CA . ILE A 1 82 ? -28.758 -5.890 24.914 1.00 90.19 82 ILE A CA 1
ATOM 639 C C . ILE A 1 82 ? -29.591 -6.780 23.986 1.00 90.19 82 ILE A C 1
ATOM 641 O O . ILE A 1 82 ? -29.382 -7.993 23.905 1.00 90.19 82 ILE A O 1
ATOM 645 N N . VAL A 1 83 ? -30.511 -6.164 23.255 1.00 88.44 83 VAL A N 1
ATOM 646 C CA . VAL A 1 83 ? -31.311 -6.774 22.193 1.00 88.44 83 VAL A CA 1
ATOM 647 C C . VAL A 1 83 ? -30.890 -6.158 20.864 1.00 88.44 83 VAL A C 1
ATOM 649 O O . VAL A 1 83 ? -31.241 -5.026 20.553 1.00 88.44 83 VAL A O 1
ATOM 652 N N . TYR A 1 84 ? -30.122 -6.886 20.058 1.00 86.94 84 TYR A N 1
ATOM 653 C CA . TYR A 1 84 ? -29.712 -6.428 18.728 1.00 86.94 84 TYR A CA 1
ATOM 654 C C . TYR A 1 84 ? -30.761 -6.833 17.675 1.00 86.94 84 TYR A C 1
ATOM 656 O O . TYR A 1 84 ? -31.226 -7.972 17.727 1.00 86.94 84 TYR A O 1
ATOM 664 N N . PRO A 1 85 ? -31.122 -5.978 16.696 1.00 83.38 85 PRO A N 1
ATOM 665 C CA . PRO A 1 85 ? -30.600 -4.632 16.420 1.00 83.38 85 PRO A CA 1
ATOM 666 C C . PRO A 1 85 ? -31.330 -3.485 17.143 1.00 83.38 85 PRO A C 1
ATOM 668 O O . PRO A 1 85 ? -31.004 -2.333 16.891 1.00 83.38 85 PRO A O 1
ATOM 671 N N . ASN A 1 86 ? -32.309 -3.777 18.001 1.00 83.31 86 ASN A N 1
ATOM 672 C CA . ASN A 1 86 ? -33.218 -2.769 18.564 1.00 83.31 86 ASN A CA 1
ATOM 673 C C . ASN A 1 86 ? -32.536 -1.773 19.513 1.00 83.31 86 ASN A C 1
ATOM 675 O O . ASN A 1 86 ? -32.914 -0.610 19.551 1.00 83.31 86 ASN A O 1
ATOM 679 N N . ASP A 1 87 ? -31.554 -2.235 20.283 1.00 84.31 87 ASP A N 1
ATOM 680 C CA . ASP A 1 87 ? -30.871 -1.432 21.293 1.00 84.31 87 ASP A CA 1
ATOM 681 C C . ASP A 1 87 ? -29.802 -0.489 20.709 1.00 84.31 87 ASP A C 1
ATOM 683 O O . ASP A 1 87 ? -29.861 0.707 20.985 1.00 84.31 87 ASP A O 1
ATOM 687 N N . PRO A 1 88 ? -28.789 -0.967 19.955 1.00 87.75 88 PRO A N 1
ATOM 688 C CA . PRO A 1 88 ? -27.765 -0.081 19.420 1.00 87.75 88 PRO A CA 1
ATOM 689 C C . PRO A 1 88 ? -28.162 0.505 18.062 1.00 87.75 88 PRO A C 1
ATOM 691 O O . PRO A 1 88 ? -28.502 -0.224 17.132 1.00 87.75 88 PRO A O 1
ATOM 694 N N . PHE A 1 89 ? -27.968 1.812 17.875 1.00 87.94 89 PHE A N 1
ATOM 695 C CA . PHE A 1 89 ? -28.214 2.440 16.570 1.00 87.94 89 PHE A CA 1
ATOM 696 C C . PHE A 1 89 ? -27.171 2.064 15.492 1.00 87.94 89 PHE A C 1
ATOM 698 O O . PHE A 1 89 ? -27.391 2.300 14.298 1.00 87.94 89 PHE A O 1
ATOM 705 N N . LEU A 1 90 ? -26.016 1.513 15.890 1.00 90.50 90 LEU A N 1
ATOM 706 C CA . LEU A 1 90 ? -24.966 1.044 14.982 1.00 90.50 90 LEU A CA 1
ATOM 707 C C . LEU A 1 90 ? -25.195 -0.402 14.532 1.00 90.50 90 LEU A C 1
ATOM 709 O O . LEU A 1 90 ? -25.578 -1.277 15.302 1.00 90.50 90 LEU A O 1
ATOM 713 N N . GLU A 1 91 ? -24.859 -0.675 13.272 1.00 90.50 91 GLU A N 1
ATOM 714 C CA . GLU A 1 91 ? -24.921 -2.021 12.706 1.00 90.50 91 GLU A CA 1
ATOM 715 C C . GLU A 1 91 ? -23.587 -2.760 12.896 1.00 90.50 91 GLU A C 1
ATOM 717 O O . GLU A 1 91 ? -22.546 -2.298 12.425 1.00 90.50 91 GLU A O 1
ATOM 722 N N . PHE A 1 92 ? -23.626 -3.961 13.474 1.00 92.19 92 PHE A N 1
ATOM 723 C CA . PHE A 1 92 ? -22.453 -4.817 13.684 1.00 92.19 92 PHE A CA 1
ATOM 724 C C . PHE A 1 92 ? -22.552 -6.100 12.861 1.00 92.19 92 PHE A C 1
ATOM 726 O O . PHE A 1 92 ? -23.553 -6.823 12.921 1.00 92.19 92 PHE A O 1
ATOM 733 N N . LYS A 1 93 ? -21.508 -6.407 12.079 1.00 91.19 93 LYS A N 1
ATOM 734 C CA . LYS A 1 93 ? -21.487 -7.616 11.240 1.00 91.19 93 LYS A CA 1
ATOM 735 C C . LYS A 1 93 ? -21.493 -8.888 12.079 1.00 91.19 93 LYS A C 1
ATOM 737 O O . LYS A 1 93 ? -22.179 -9.831 11.699 1.00 91.19 93 LYS A O 1
ATOM 742 N N . PHE A 1 94 ? -20.794 -8.892 13.215 1.00 90.88 94 PHE A N 1
ATOM 743 C CA . PHE A 1 94 ? -20.727 -10.047 14.109 1.00 90.88 94 PHE A CA 1
ATOM 744 C C . PHE A 1 94 ? -22.125 -10.517 14.551 1.00 90.88 94 PHE A C 1
ATOM 746 O O . PHE A 1 94 ? -22.477 -11.683 14.383 1.00 90.88 94 PHE A O 1
ATOM 753 N N . PHE A 1 95 ? -22.980 -9.610 15.034 1.00 90.25 95 PHE A N 1
ATOM 754 C CA . PHE A 1 95 ? -24.337 -9.983 15.449 1.00 90.25 95 PHE A CA 1
ATOM 755 C C . PHE A 1 95 ? -25.231 -10.370 14.270 1.00 90.25 95 PHE A C 1
ATOM 757 O O . PHE A 1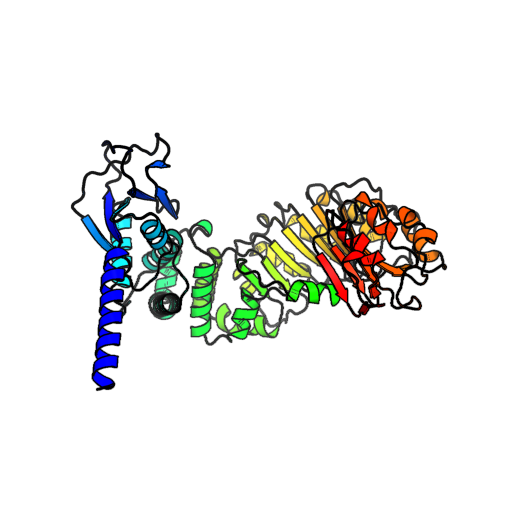 95 ? -25.982 -11.335 14.375 1.00 90.25 95 PHE A O 1
ATOM 764 N N . LYS A 1 96 ? -25.104 -9.696 13.117 1.00 86.38 96 LYS A N 1
ATOM 765 C CA . LYS A 1 96 ? -25.832 -10.093 11.897 1.00 86.38 96 LYS A CA 1
ATOM 766 C C . LYS A 1 96 ? -25.490 -11.517 11.460 1.00 86.38 96 LYS A C 1
ATOM 768 O O . LYS A 1 96 ? -26.389 -12.270 11.111 1.00 86.38 96 LYS A O 1
ATOM 773 N N . GLN A 1 97 ? -24.215 -11.900 11.511 1.00 87.12 97 GLN A N 1
ATOM 774 C CA . GLN A 1 97 ? -23.789 -13.267 11.199 1.00 87.12 97 GLN A CA 1
ATOM 775 C C . GLN A 1 97 ? -24.400 -14.290 12.165 1.00 87.12 97 GLN A C 1
ATOM 777 O O . GLN A 1 97 ? -24.816 -15.358 11.727 1.00 87.12 97 GLN A O 1
ATOM 782 N N . ASN A 1 98 ? -24.509 -13.961 13.454 1.00 85.00 98 ASN A N 1
ATOM 783 C CA . ASN A 1 98 ? -25.145 -14.835 14.443 1.00 85.00 98 ASN A CA 1
ATOM 784 C C . ASN A 1 98 ? -26.666 -14.961 14.251 1.00 85.00 98 ASN A C 1
ATOM 786 O O . ASN A 1 98 ? -27.203 -16.057 14.393 1.00 85.00 98 ASN A O 1
ATOM 790 N N . ILE A 1 99 ? -27.346 -13.887 13.834 1.00 83.25 99 ILE A N 1
ATOM 791 C CA . ILE A 1 99 ? -28.763 -13.944 13.433 1.00 83.25 99 ILE A CA 1
ATOM 792 C C . ILE A 1 99 ? -28.942 -14.852 12.209 1.00 83.25 99 ILE A C 1
ATOM 794 O O . ILE A 1 99 ? -29.832 -15.696 12.198 1.00 83.25 99 ILE A O 1
ATOM 798 N N . ILE A 1 100 ? -28.064 -14.746 11.201 1.00 81.94 100 ILE A N 1
ATOM 799 C CA . ILE A 1 100 ? -28.091 -15.621 10.011 1.00 81.94 100 ILE A CA 1
ATOM 800 C C . ILE A 1 100 ? -27.886 -17.093 10.403 1.00 81.94 100 ILE A C 1
ATOM 802 O O . ILE A 1 100 ? -28.539 -17.975 9.850 1.00 81.94 100 ILE A O 1
ATOM 806 N N . LYS A 1 101 ? -27.040 -17.364 11.406 1.00 81.38 101 LYS A N 1
ATOM 807 C CA . LYS A 1 101 ? -26.859 -18.699 12.007 1.00 81.38 101 LYS A CA 1
ATOM 808 C C . LYS A 1 101 ? -28.044 -19.156 12.876 1.00 81.38 101 LYS A C 1
ATOM 810 O O . LYS A 1 101 ? -27.968 -20.221 13.480 1.00 81.38 101 LYS A O 1
ATOM 815 N N . LYS A 1 102 ? -29.138 -18.386 12.925 1.00 80.19 102 LYS A N 1
ATOM 816 C CA . LYS A 1 102 ? -30.366 -18.650 13.692 1.00 80.19 102 LYS A CA 1
ATOM 817 C C . LYS A 1 102 ? -30.158 -18.709 15.212 1.00 80.19 102 LYS A C 1
ATOM 819 O O . LYS A 1 102 ? -30.948 -19.331 15.922 1.00 80.19 102 LYS A O 1
ATOM 824 N N . TYR A 1 103 ? -29.127 -18.044 15.739 1.00 82.56 103 TYR A N 1
ATOM 825 C CA . TYR A 1 103 ? -28.964 -17.912 17.186 1.00 82.56 103 TYR A CA 1
ATOM 826 C C . TYR A 1 103 ? -29.970 -16.907 17.744 1.00 82.56 103 TYR A C 1
ATOM 828 O O . TYR A 1 103 ? -30.027 -15.765 17.299 1.00 82.56 103 TYR A O 1
ATOM 836 N N . LYS A 1 104 ? -30.736 -17.326 18.758 1.00 83.06 104 LYS A N 1
ATOM 837 C CA . LYS A 1 104 ? -31.651 -16.443 19.505 1.00 83.06 104 LYS A CA 1
ATOM 838 C C . LYS A 1 104 ? -30.943 -15.688 20.630 1.00 83.06 104 LYS A C 1
ATOM 840 O O . LYS A 1 104 ? -31.335 -14.578 20.988 1.00 83.06 104 LYS A O 1
ATOM 845 N N . LYS A 1 105 ? -29.899 -16.295 21.200 1.00 87.31 105 LYS A N 1
ATOM 846 C CA . LYS A 1 105 ? -29.145 -15.753 22.329 1.00 87.31 105 LYS A CA 1
ATOM 847 C C . LYS A 1 105 ? -27.665 -16.077 22.194 1.00 87.31 105 LYS A C 1
ATOM 849 O O . LYS A 1 105 ? -27.322 -17.195 21.821 1.00 87.31 105 LYS A O 1
ATOM 854 N N . ILE A 1 106 ? -26.815 -15.117 22.534 1.00 89.25 106 ILE A N 1
ATOM 855 C CA . ILE A 1 106 ? -25.377 -15.327 22.701 1.00 89.25 106 ILE A CA 1
ATOM 856 C C . ILE A 1 106 ? -24.903 -14.769 24.040 1.00 89.25 106 ILE A C 1
ATOM 858 O O . ILE A 1 106 ? -25.478 -13.819 24.579 1.00 89.25 106 ILE A O 1
ATOM 862 N N . THR A 1 107 ? -23.829 -15.352 24.559 1.00 86.25 107 THR A N 1
ATOM 863 C CA . THR A 1 107 ? -23.186 -14.906 25.799 1.00 86.25 107 THR A CA 1
ATOM 864 C C . THR A 1 107 ? -21.735 -14.549 25.510 1.00 86.25 107 THR A C 1
ATOM 866 O O . THR A 1 107 ? -21.023 -15.333 24.890 1.00 86.25 107 THR A O 1
ATOM 869 N N . ILE A 1 108 ? -21.309 -13.363 25.937 1.00 88.12 108 ILE A N 1
ATOM 870 C CA . ILE A 1 108 ? -19.947 -12.854 25.794 1.00 88.12 108 ILE A CA 1
ATOM 871 C C . ILE A 1 108 ? -19.368 -12.640 27.190 1.00 88.12 108 ILE A C 1
ATOM 873 O O . ILE A 1 108 ? -19.851 -11.820 27.972 1.00 88.12 108 ILE A O 1
ATOM 877 N N . TYR A 1 109 ? -18.312 -13.380 27.473 1.00 83.62 109 TYR A N 1
ATOM 878 C CA . TYR A 1 109 ? -17.553 -13.327 28.708 1.00 83.62 109 TYR A CA 1
ATOM 879 C C . TYR A 1 109 ? -16.350 -12.392 28.590 1.00 83.62 109 TYR A C 1
ATOM 881 O O . TYR A 1 109 ? -15.760 -12.298 27.516 1.00 83.62 109 TYR A O 1
ATOM 889 N N . MET A 1 110 ? -15.975 -11.714 29.675 1.00 83.25 110 MET A N 1
ATOM 890 C CA . MET A 1 110 ? -14.800 -10.831 29.720 1.00 83.25 110 MET A CA 1
ATOM 891 C C . MET A 1 110 ? -14.298 -10.602 31.145 1.00 83.25 110 MET A C 1
ATOM 893 O O . MET A 1 110 ? -14.999 -10.928 32.106 1.00 83.25 110 MET A O 1
ATOM 897 N N . SER A 1 111 ? -13.127 -9.975 31.279 1.00 79.44 111 SER A N 1
ATOM 898 C CA . SER A 1 111 ? -12.594 -9.567 32.580 1.00 79.44 111 SER A CA 1
ATOM 899 C C . SER A 1 111 ? -13.478 -8.504 33.251 1.00 79.44 111 SER A C 1
ATOM 901 O O . SER A 1 111 ? -14.171 -7.708 32.604 1.00 79.44 111 SER A O 1
ATOM 903 N N . LYS A 1 112 ? -13.446 -8.455 34.584 1.00 76.75 112 LYS A N 1
ATOM 904 C CA . LYS A 1 112 ? -14.190 -7.462 35.374 1.00 76.75 112 LYS A CA 1
ATOM 905 C C . LYS A 1 112 ? -13.788 -6.015 35.067 1.00 76.75 112 LYS A C 1
ATOM 907 O O . LYS A 1 112 ? -14.647 -5.133 35.149 1.00 76.75 112 LYS A O 1
ATOM 912 N N . ASN A 1 113 ? -12.527 -5.781 34.707 1.00 76.81 113 ASN A N 1
ATOM 913 C CA . ASN A 1 113 ? -12.011 -4.453 34.374 1.00 76.81 113 ASN A CA 1
ATOM 914 C C . ASN A 1 113 ? -12.577 -3.952 33.038 1.00 76.81 113 ASN A C 1
ATOM 916 O O . ASN A 1 113 ? -12.989 -2.799 32.944 1.00 76.81 113 ASN A O 1
ATOM 920 N N . ASP A 1 114 ? -12.712 -4.836 32.048 1.00 79.00 114 ASP A N 1
ATOM 921 C CA . ASP A 1 114 ? -13.243 -4.485 30.723 1.00 79.00 114 ASP A CA 1
ATOM 922 C C . ASP A 1 114 ? -14.767 -4.268 30.736 1.00 79.00 114 ASP A C 1
ATOM 924 O O . ASP A 1 114 ? -15.326 -3.509 29.937 1.00 79.00 114 ASP A O 1
ATOM 928 N N . PHE A 1 115 ? -15.465 -4.914 31.676 1.00 84.69 115 PHE A N 1
ATOM 929 C CA . PHE A 1 115 ? -16.924 -4.892 31.751 1.00 84.69 115 PHE A CA 1
ATOM 930 C C . PHE A 1 115 ? -17.515 -3.489 31.949 1.00 84.69 115 PHE A C 1
ATOM 932 O O . PHE A 1 115 ? -18.587 -3.173 31.427 1.00 84.69 115 PHE A O 1
ATOM 939 N N . THR A 1 116 ? -16.855 -2.629 32.724 1.00 83.81 116 THR A N 1
ATOM 940 C CA . THR A 1 116 ? -17.353 -1.269 32.992 1.00 83.81 116 THR A CA 1
ATOM 941 C C . THR A 1 116 ? -17.350 -0.420 31.723 1.00 83.81 116 THR A C 1
ATOM 943 O O . THR A 1 116 ? -18.343 0.251 31.428 1.00 83.81 116 THR A O 1
ATOM 946 N N . ILE A 1 117 ? -16.275 -0.513 30.942 1.00 85.31 117 ILE A N 1
ATOM 947 C CA . ILE A 1 117 ? -16.056 0.245 29.710 1.00 85.31 117 ILE A CA 1
ATOM 948 C C . ILE A 1 117 ? -16.989 -0.256 28.614 1.00 85.31 117 ILE A C 1
ATOM 950 O O . ILE A 1 117 ? -17.652 0.552 27.964 1.00 85.31 117 ILE A O 1
ATOM 954 N N . ILE A 1 118 ? -17.127 -1.576 28.446 1.00 87.94 118 ILE A N 1
ATOM 955 C CA . ILE A 1 118 ? -18.034 -2.112 27.427 1.00 87.94 118 ILE A CA 1
ATOM 956 C C . ILE A 1 118 ? -19.493 -1.764 27.739 1.00 87.94 118 ILE A C 1
ATOM 958 O O . ILE A 1 118 ? -20.263 -1.422 26.842 1.00 87.94 118 ILE A O 1
ATOM 962 N N . ARG A 1 119 ? -19.892 -1.805 29.018 1.00 87.25 119 ARG A N 1
ATOM 963 C CA . ARG A 1 119 ? -21.235 -1.400 29.446 1.00 87.25 119 ARG A CA 1
ATOM 964 C C . ARG A 1 119 ? -21.468 0.072 29.130 1.00 87.25 119 ARG A C 1
ATOM 966 O O . ARG A 1 119 ? -22.564 0.439 28.713 1.00 87.25 119 ARG A O 1
ATOM 973 N N . TYR A 1 120 ? -20.459 0.912 29.337 1.00 86.56 120 TYR A N 1
ATOM 974 C CA . TYR A 1 120 ? -20.525 2.318 28.966 1.00 86.56 120 TYR A CA 1
ATOM 975 C C . TYR A 1 120 ? -20.646 2.497 27.444 1.00 86.56 120 TYR A C 1
ATOM 977 O O . TYR A 1 120 ? -21.543 3.206 26.995 1.00 86.56 120 TYR A O 1
ATOM 985 N N . PHE A 1 121 ? -19.849 1.778 26.648 1.00 89.44 121 PHE A N 1
ATOM 986 C CA . PHE A 1 121 ? -19.953 1.759 25.185 1.00 89.44 121 PHE A CA 1
ATOM 987 C C . PHE A 1 121 ? -21.366 1.396 24.708 1.00 89.44 121 PHE A C 1
ATOM 989 O O . PHE A 1 121 ? -21.943 2.121 23.904 1.00 89.44 121 PHE A O 1
ATOM 996 N N . TRP A 1 122 ? -21.980 0.337 25.241 1.00 89.19 122 TRP A N 1
ATOM 997 C CA . TRP A 1 122 ? -23.343 -0.037 24.848 1.00 89.19 122 TRP A CA 1
ATOM 998 C C . TRP A 1 122 ? -24.400 0.975 25.284 1.00 89.19 122 TRP A C 1
ATOM 1000 O O . TRP A 1 122 ? -25.348 1.211 24.539 1.00 89.19 122 TRP A O 1
ATOM 1010 N N . LYS A 1 123 ? -24.231 1.626 26.442 1.00 86.06 123 LYS A N 1
ATOM 1011 C CA . LYS A 1 123 ? -25.099 2.743 26.845 1.00 86.06 123 LYS A CA 1
ATOM 1012 C C . LYS A 1 123 ? -24.997 3.925 25.879 1.00 86.06 123 LYS A C 1
ATOM 1014 O O . LYS A 1 123 ? -26.033 4.465 25.504 1.00 86.06 123 LYS A O 1
ATOM 1019 N N . LEU A 1 124 ? -23.786 4.273 25.434 1.00 85.88 124 LEU A N 1
ATOM 1020 C CA . LEU A 1 124 ? -23.576 5.312 24.418 1.00 85.88 124 LEU A CA 1
ATOM 1021 C C . LEU A 1 124 ? -24.269 4.987 23.091 1.00 85.88 124 LEU A C 1
ATOM 1023 O O . LEU A 1 124 ? -24.673 5.891 22.376 1.00 85.88 124 LEU A O 1
ATOM 1027 N N . LEU A 1 125 ? -24.407 3.707 22.744 1.00 87.38 125 LEU A N 1
ATOM 1028 C CA . LEU A 1 125 ? -25.093 3.297 21.518 1.00 87.38 125 LEU A CA 1
ATOM 1029 C C . LEU A 1 125 ? -26.619 3.233 21.645 1.00 87.38 125 LEU A C 1
ATOM 1031 O O . LEU A 1 125 ? -27.281 3.086 20.620 1.00 87.38 125 LEU A O 1
ATOM 1035 N N . LYS A 1 126 ? -27.165 3.322 22.864 1.00 82.75 126 LYS A N 1
ATOM 1036 C CA . LYS A 1 126 ? -28.614 3.405 23.116 1.00 82.75 126 LYS A CA 1
ATOM 1037 C C . LYS A 1 126 ? -29.117 4.849 23.116 1.00 82.75 126 LYS A C 1
ATOM 1039 O O . LYS A 1 126 ? -30.198 5.115 22.607 1.00 82.75 126 LYS A O 1
ATOM 1044 N N . ALA A 1 127 ? -28.349 5.771 23.693 1.00 68.25 127 ALA A N 1
ATOM 1045 C CA . ALA A 1 127 ? -28.666 7.195 23.694 1.00 68.25 127 ALA A CA 1
ATOM 1046 C C . ALA A 1 127 ? -28.057 7.837 22.437 1.00 68.25 127 ALA A C 1
ATOM 1048 O 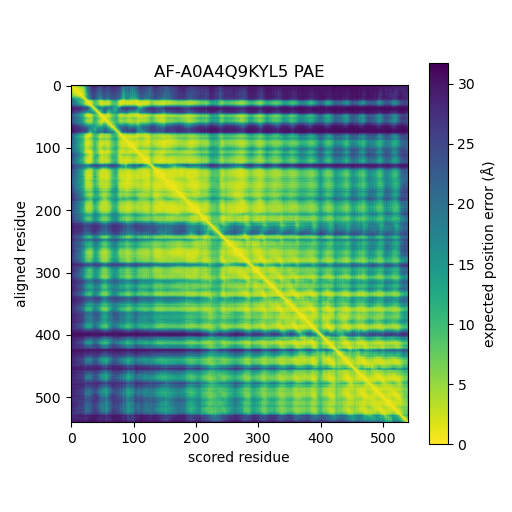O . ALA A 1 127 ? -26.858 8.097 22.407 1.00 68.25 127 ALA A O 1
ATOM 1049 N N . GLU A 1 128 ? -28.855 8.050 21.379 1.00 60.03 128 GLU A N 1
ATOM 1050 C CA . GLU A 1 128 ? -28.382 8.700 20.136 1.00 60.03 128 GLU A CA 1
ATOM 1051 C C . GLU A 1 128 ? -27.772 10.099 20.397 1.00 60.03 128 GLU A C 1
ATOM 1053 O O . GLU A 1 128 ? -26.940 10.551 19.609 1.00 60.03 128 GLU A O 1
ATOM 1058 N N . ASP A 1 129 ? -28.079 10.715 21.546 1.00 51.66 129 ASP A N 1
ATOM 1059 C CA . ASP A 1 129 ? -27.591 12.024 21.966 1.00 51.66 129 ASP A CA 1
ATOM 1060 C C . ASP A 1 129 ? -26.860 11.988 23.321 1.00 51.66 129 ASP A C 1
ATOM 1062 O O . ASP A 1 129 ? -27.247 11.286 24.248 1.00 51.66 129 ASP A O 1
ATOM 1066 N N . SER A 1 130 ? -25.818 12.822 23.429 1.00 56.28 130 SER A N 1
ATOM 1067 C CA . SER A 1 130 ? -24.996 13.120 24.616 1.00 56.28 130 SER A CA 1
ATOM 1068 C C . SER A 1 130 ? -23.795 12.201 24.906 1.00 56.28 130 SER A C 1
ATOM 1070 O O . SER A 1 130 ? -23.647 11.636 25.990 1.00 56.28 130 SER A O 1
ATOM 1072 N N . ILE A 1 131 ? -22.822 12.164 23.991 1.00 59.81 131 ILE A N 1
ATOM 1073 C CA . ILE A 1 131 ? -21.426 12.062 24.443 1.00 59.81 131 ILE A CA 1
ATOM 1074 C C . ILE A 1 131 ? -21.105 13.419 25.110 1.00 59.81 131 ILE A C 1
ATOM 1076 O O . ILE A 1 131 ? -21.034 14.437 24.430 1.00 59.81 131 ILE A O 1
ATOM 1080 N N . VAL A 1 132 ? -21.000 13.473 26.440 1.00 62.59 132 VAL A N 1
ATOM 1081 C CA . VAL A 1 132 ? -20.787 14.743 27.178 1.00 62.59 132 VAL A CA 1
ATOM 1082 C C . VAL A 1 132 ? -19.298 14.998 27.408 1.00 62.59 132 VAL A C 1
ATOM 1084 O O . VAL A 1 132 ? -18.774 16.055 27.064 1.00 62.59 132 VAL A O 1
ATOM 1087 N N . SER A 1 133 ? -18.607 13.997 27.943 1.00 68.38 133 SER A N 1
ATOM 1088 C CA . SER A 1 133 ? -17.160 13.959 28.120 1.00 68.38 133 SER A CA 1
ATOM 1089 C C . SER A 1 133 ? -16.722 12.498 28.188 1.00 68.38 133 SER A C 1
ATOM 1091 O O . SER A 1 133 ? -17.470 11.622 28.620 1.00 68.38 133 SER A O 1
ATOM 1093 N N . LEU A 1 134 ? -15.530 12.221 27.678 1.00 79.31 134 LEU A N 1
ATOM 1094 C CA . LEU A 1 134 ? -15.015 10.872 27.488 1.00 79.31 134 LEU A CA 1
ATOM 1095 C C . LEU A 1 134 ? -13.494 10.974 27.623 1.00 79.31 134 LEU A C 1
ATOM 1097 O O . LEU A 1 134 ? -12.868 11.762 26.910 1.00 79.31 134 LEU A O 1
ATOM 1101 N N . ASP A 1 135 ? -12.912 10.209 28.542 1.00 83.69 135 ASP A N 1
ATOM 1102 C CA . ASP A 1 135 ? -11.460 10.175 28.707 1.00 83.69 135 ASP A CA 1
ATOM 1103 C C . ASP A 1 135 ? -10.787 9.472 27.517 1.00 83.69 135 ASP A C 1
ATOM 1105 O O . ASP A 1 135 ? -11.377 8.607 26.859 1.00 83.69 135 ASP A O 1
ATOM 1109 N N . ALA A 1 136 ? -9.521 9.817 27.262 1.00 86.81 136 ALA A N 1
ATOM 1110 C CA . ALA A 1 136 ? -8.740 9.262 26.154 1.00 86.81 136 ALA A CA 1
ATOM 1111 C C . ALA A 1 136 ? -8.666 7.725 26.187 1.00 86.81 136 ALA A C 1
ATOM 1113 O O . ALA A 1 136 ? -8.759 7.075 25.149 1.00 86.81 136 ALA A O 1
ATOM 1114 N N . TYR A 1 137 ? -8.588 7.137 27.383 1.00 87.56 137 TYR A N 1
ATOM 1115 C CA . TYR A 1 137 ? -8.623 5.688 27.571 1.00 87.56 137 TYR A CA 1
ATOM 1116 C C . TYR A 1 137 ? -9.873 5.049 26.953 1.00 87.56 137 TYR A C 1
ATOM 1118 O O . TYR A 1 137 ? -9.790 4.160 26.108 1.00 87.56 137 TYR A O 1
ATOM 1126 N N . VAL A 1 138 ? -11.047 5.561 27.330 1.00 88.00 138 VAL A N 1
ATOM 1127 C CA . VAL A 1 138 ? -12.335 5.040 26.863 1.00 88.00 138 VAL A CA 1
ATOM 1128 C C . VAL A 1 138 ? -12.483 5.263 25.359 1.00 88.00 138 VAL A C 1
ATOM 1130 O O . VAL A 1 138 ? -13.029 4.411 24.664 1.00 88.00 138 VAL A O 1
ATOM 1133 N N . PHE A 1 139 ? -11.947 6.370 24.833 1.00 90.44 139 PHE A N 1
ATOM 1134 C CA . PHE A 1 139 ? -11.884 6.611 23.394 1.00 90.44 139 PHE A CA 1
ATOM 1135 C C . PHE A 1 139 ? -11.153 5.478 22.655 1.00 90.44 139 PHE A C 1
ATOM 1137 O O . PHE A 1 139 ? -11.726 4.914 21.722 1.00 90.44 139 PHE A O 1
ATOM 1144 N N . PHE A 1 140 ? -9.941 5.098 23.076 1.00 90.19 140 PHE A N 1
ATO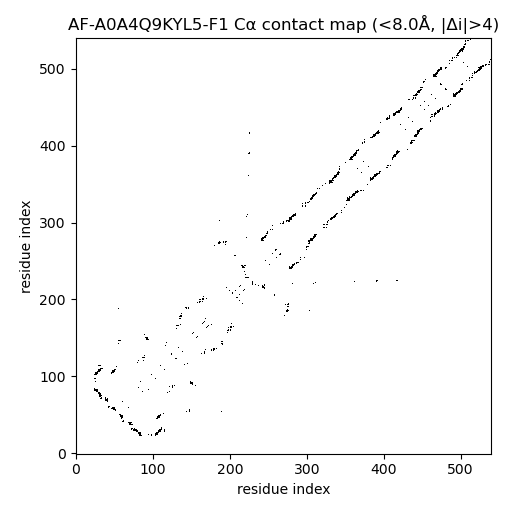M 1145 C CA . PHE A 1 140 ? -9.187 4.021 22.418 1.00 90.19 140 PHE A CA 1
ATOM 1146 C C . PHE A 1 140 ? -9.864 2.654 22.558 1.00 90.19 140 PHE A C 1
ATOM 1148 O O . PHE A 1 140 ? -9.935 1.910 21.579 1.00 90.19 140 PHE A O 1
ATOM 1155 N N . GLU A 1 141 ? -10.442 2.348 23.719 1.00 90.00 141 GLU A N 1
ATOM 1156 C CA . GLU A 1 141 ? -11.184 1.099 23.931 1.00 90.00 141 GLU A CA 1
ATOM 1157 C C . GLU A 1 141 ? -12.430 0.999 23.035 1.00 90.00 141 GLU A C 1
ATOM 1159 O O . GLU A 1 141 ? -12.681 -0.039 22.418 1.00 90.00 141 GLU A O 1
ATOM 1164 N N . ILE A 1 142 ? -13.160 2.103 22.836 1.00 91.38 142 ILE A N 1
ATOM 1165 C CA . ILE A 1 142 ? -14.270 2.157 21.872 1.00 91.38 142 ILE A CA 1
ATOM 1166 C C . ILE A 1 142 ? -13.787 1.806 20.458 1.00 91.38 142 ILE A C 1
ATOM 1168 O O . ILE A 1 142 ? -14.457 1.046 19.753 1.00 91.38 142 ILE A O 1
ATOM 1172 N N . LEU A 1 143 ? -12.622 2.303 20.027 1.00 91.62 143 LEU A N 1
ATOM 1173 C CA . LEU A 1 143 ? -12.078 1.978 18.702 1.00 91.62 143 LEU A CA 1
ATOM 1174 C C . LEU A 1 143 ? -11.771 0.486 18.542 1.00 91.62 143 LEU A C 1
ATOM 1176 O O . LEU A 1 143 ? -12.025 -0.069 17.464 1.00 91.62 143 LEU A O 1
ATOM 1180 N N . LYS A 1 144 ? -11.284 -0.164 19.606 1.00 92.38 144 LYS A N 1
ATOM 1181 C CA . LYS A 1 144 ? -11.078 -1.617 19.642 1.00 92.38 144 LYS A CA 1
ATOM 1182 C C . LYS A 1 144 ? -12.408 -2.349 19.508 1.00 92.38 144 LYS A C 1
ATOM 1184 O O . LYS A 1 144 ? -12.542 -3.184 18.618 1.00 92.38 144 LYS A O 1
ATOM 1189 N N . TYR A 1 145 ? -13.437 -1.983 20.276 1.00 92.31 145 TYR A N 1
ATOM 1190 C CA . TYR A 1 145 ? -14.758 -2.622 20.176 1.00 92.31 145 TYR A CA 1
ATOM 1191 C C . TYR A 1 145 ? -15.387 -2.486 18.784 1.00 92.31 145 TYR A C 1
ATOM 1193 O O . TYR A 1 145 ? -15.932 -3.455 18.251 1.00 92.31 145 TYR A O 1
ATOM 1201 N N . LEU A 1 146 ? -15.271 -1.315 18.148 1.00 92.81 146 LEU A N 1
ATOM 1202 C CA . LEU A 1 146 ? -15.737 -1.110 16.771 1.00 92.81 146 LEU A CA 1
ATOM 1203 C C . LEU A 1 146 ? -15.042 -2.054 15.775 1.00 92.81 146 LEU A C 1
ATOM 1205 O O . LEU A 1 146 ? -15.671 -2.500 14.810 1.00 92.81 146 LEU A O 1
ATOM 1209 N N . SER A 1 147 ? -13.758 -2.351 16.005 1.00 90.88 147 SER A N 1
ATOM 1210 C CA . SER A 1 147 ? -12.983 -3.329 15.236 1.00 90.88 147 SER A CA 1
ATOM 1211 C C . SER A 1 147 ? -13.448 -4.761 15.526 1.00 90.88 147 SER A C 1
ATOM 1213 O O . SER A 1 147 ? -13.864 -5.467 14.605 1.00 90.88 147 SER A O 1
ATOM 1215 N N . ILE A 1 148 ? -13.479 -5.151 16.806 1.00 91.31 148 ILE A N 1
ATOM 1216 C CA . ILE A 1 148 ? -13.820 -6.499 17.286 1.00 91.31 148 ILE A CA 1
ATOM 1217 C C . ILE A 1 148 ? -15.204 -6.935 16.790 1.00 91.31 148 ILE A C 1
ATOM 1219 O O . ILE A 1 148 ? -15.351 -8.002 16.197 1.00 91.31 148 ILE A O 1
ATOM 1223 N N . PHE A 1 149 ? -16.223 -6.086 16.950 1.00 91.44 149 PHE A N 1
ATOM 1224 C CA . PHE A 1 149 ? -17.589 -6.400 16.516 1.00 91.44 149 PHE A CA 1
ATOM 1225 C C . PHE A 1 149 ? -17.838 -6.139 15.021 1.00 91.44 149 PHE A C 1
ATOM 1227 O O . PHE A 1 149 ? -18.945 -6.376 14.520 1.00 91.44 149 PHE A O 1
ATOM 1234 N N . SER A 1 150 ? -16.818 -5.680 14.286 1.00 90.06 150 SER A N 1
ATOM 1235 C CA . SER A 1 150 ? -16.873 -5.401 12.850 1.00 90.06 150 SER A CA 1
ATOM 1236 C C . SER A 1 150 ? -18.040 -4.481 12.475 1.00 90.06 150 SER A C 1
ATOM 1238 O O . SER A 1 150 ? -18.971 -4.874 11.758 1.00 90.06 150 SER A O 1
ATOM 1240 N N . VAL A 1 151 ? -18.002 -3.245 12.977 1.00 93.06 151 VAL A N 1
ATOM 1241 C CA . VAL A 1 151 ? -19.029 -2.232 12.702 1.00 93.06 151 VAL A CA 1
ATOM 1242 C C . VAL A 1 151 ? -19.157 -1.940 11.201 1.00 93.06 151 VAL A C 1
ATOM 1244 O O . VAL A 1 151 ? -18.183 -1.910 10.442 1.00 93.06 151 VAL A O 1
ATOM 1247 N N . LYS A 1 152 ? -20.383 -1.710 10.735 1.00 90.88 152 LYS A N 1
ATOM 1248 C CA . LYS A 1 152 ? -20.648 -1.270 9.366 1.00 90.88 152 LYS A CA 1
ATOM 1249 C C . LYS A 1 152 ? -20.486 0.249 9.276 1.00 90.88 152 LYS A C 1
ATOM 1251 O O . LYS A 1 152 ? -21.201 0.997 9.935 1.00 90.88 152 LYS A O 1
ATOM 1256 N N . ARG A 1 153 ? -19.596 0.704 8.390 1.00 90.94 153 ARG A N 1
ATOM 1257 C CA . ARG A 1 153 ? -19.290 2.126 8.134 1.00 90.94 153 ARG A CA 1
ATOM 1258 C C . ARG A 1 153 ? -20.397 2.839 7.330 1.00 90.94 153 ARG A C 1
ATOM 1260 O O . ARG A 1 153 ? -20.174 3.274 6.204 1.00 90.94 153 ARG A O 1
ATOM 1267 N N . ASN A 1 154 ? -21.615 2.897 7.874 1.00 89.62 154 ASN A N 1
ATOM 1268 C CA . ASN A 1 154 ? -22.777 3.591 7.299 1.00 89.62 154 ASN A CA 1
ATOM 1269 C C . ASN A 1 154 ? -22.843 5.076 7.751 1.00 89.62 154 ASN A C 1
ATOM 1271 O O . ASN A 1 154 ? -21.938 5.578 8.421 1.00 89.62 154 ASN A O 1
ATOM 1275 N N . LYS A 1 155 ? -23.914 5.802 7.385 1.00 89.75 155 LYS A N 1
ATOM 1276 C CA . LYS A 1 155 ? -24.104 7.213 7.787 1.00 89.75 155 LYS A CA 1
ATOM 1277 C C . LYS A 1 155 ? -24.141 7.391 9.313 1.00 89.75 155 LYS A C 1
ATOM 1279 O O . LYS A 1 155 ? -23.502 8.310 9.818 1.00 89.75 155 LYS A O 1
ATOM 1284 N N . LYS A 1 156 ? -24.826 6.493 10.037 1.00 90.44 156 LYS A N 1
ATOM 1285 C CA . LYS A 1 156 ? -24.913 6.526 11.507 1.00 90.44 156 LYS A CA 1
ATOM 1286 C C . LYS A 1 156 ? -23.535 6.373 12.158 1.00 90.44 156 LYS A C 1
ATOM 1288 O O . LYS A 1 156 ? -23.173 7.170 13.015 1.00 90.44 156 LYS A O 1
ATOM 1293 N N . TYR A 1 157 ? -22.720 5.436 11.671 1.00 92.94 157 TYR A N 1
ATOM 1294 C CA . TYR A 1 157 ? -21.328 5.279 12.098 1.00 92.94 157 TYR A CA 1
ATOM 1295 C C . TYR A 1 157 ? -20.495 6.552 11.883 1.00 92.94 157 TYR A C 1
ATOM 1297 O O . TYR A 1 157 ? -19.788 6.987 12.787 1.00 92.94 157 TYR A O 1
ATOM 1305 N N . LYS A 1 158 ? -20.589 7.184 10.705 1.00 91.50 158 LYS A N 1
ATOM 1306 C CA . LYS A 1 158 ? -19.841 8.422 10.428 1.00 91.50 158 LYS A CA 1
ATOM 1307 C C . LYS A 1 158 ? -20.266 9.566 11.356 1.00 91.50 158 LYS A C 1
ATOM 1309 O O . LYS A 1 158 ? -19.410 10.346 11.764 1.00 91.50 158 LYS A O 1
ATOM 1314 N N . SER A 1 159 ? -21.555 9.649 11.699 1.00 89.88 159 SER A N 1
ATOM 1315 C CA . SER A 1 159 ? -22.056 10.601 12.700 1.00 89.88 159 SER A CA 1
ATOM 1316 C C . SER A 1 159 ? -21.459 10.317 14.080 1.00 89.88 159 SER A C 1
ATOM 1318 O O . SER A 1 159 ? -20.894 11.212 14.701 1.00 89.88 159 SER A O 1
ATOM 1320 N N . PHE A 1 160 ? -21.474 9.050 14.506 1.00 91.00 160 PHE A N 1
ATOM 1321 C CA . PHE A 1 160 ? -20.902 8.620 15.782 1.00 91.00 160 PHE A CA 1
ATOM 1322 C C . PHE A 1 160 ? -19.412 8.963 15.909 1.00 91.00 160 PHE A C 1
ATOM 1324 O O . PHE A 1 160 ? -19.018 9.588 16.888 1.00 91.00 160 PHE A O 1
ATOM 1331 N N . ILE A 1 161 ? -18.589 8.631 14.904 1.00 92.25 161 ILE A N 1
ATOM 1332 C CA . ILE A 1 161 ? -17.156 8.977 14.905 1.00 92.25 161 ILE A CA 1
ATOM 1333 C C . ILE A 1 161 ? -16.947 10.490 14.966 1.00 92.25 161 ILE A C 1
ATOM 1335 O O . ILE A 1 161 ? -16.087 10.954 15.709 1.00 92.25 161 ILE A O 1
ATOM 1339 N N . LYS A 1 162 ? -17.742 11.273 14.226 1.00 91.00 162 LYS A N 1
ATOM 1340 C CA . LYS A 1 162 ? -17.650 12.737 14.260 1.00 91.00 162 LYS A CA 1
ATOM 1341 C C . LYS A 1 162 ? -17.910 13.270 15.673 1.00 91.00 162 LYS A C 1
ATOM 1343 O O . LYS A 1 162 ? -17.118 14.070 16.164 1.00 91.00 162 LYS A O 1
ATOM 1348 N N . SER A 1 163 ? -18.983 12.821 16.322 1.00 89.19 163 SER A N 1
ATOM 1349 C CA . SER A 1 163 ? -19.318 13.227 17.692 1.00 89.19 163 SER A CA 1
ATOM 1350 C C . SER A 1 163 ? -18.237 12.807 18.685 1.00 89.19 163 SER A C 1
ATOM 1352 O O . SER A 1 163 ? -17.793 13.631 19.482 1.00 89.19 163 SER A O 1
ATOM 1354 N N . LEU A 1 164 ? -17.756 11.563 18.576 1.00 90.06 164 LEU A N 1
ATOM 1355 C CA . LEU A 1 164 ? -16.660 11.031 19.381 1.00 90.06 164 LEU A CA 1
ATOM 1356 C C . LEU A 1 164 ? -15.438 11.959 19.294 1.00 90.06 164 LEU A C 1
ATOM 1358 O O . LEU A 1 164 ? -15.019 12.507 20.304 1.00 90.06 164 LEU A O 1
ATOM 1362 N N . VAL A 1 165 ? -14.934 12.229 18.085 1.00 91.00 165 VAL A N 1
ATOM 1363 C CA . VAL A 1 165 ? -13.736 13.058 17.864 1.00 91.00 165 VAL A CA 1
ATOM 1364 C C . VAL A 1 165 ? -13.906 14.492 18.361 1.00 91.00 165 VAL A C 1
ATOM 1366 O O . VAL A 1 165 ? -12.998 15.029 18.995 1.00 91.00 165 VAL A O 1
ATOM 1369 N N . ILE A 1 166 ? -15.050 15.126 18.085 1.00 88.38 166 ILE A N 1
ATOM 1370 C CA . ILE A 1 166 ? -15.284 16.516 18.495 1.00 88.38 166 ILE A CA 1
ATOM 1371 C C . ILE A 1 166 ? -15.239 16.637 20.019 1.00 88.38 166 ILE A C 1
ATOM 1373 O O . ILE A 1 166 ? -14.610 17.551 20.546 1.00 88.38 166 ILE A O 1
ATOM 1377 N N . ILE A 1 167 ? -15.899 15.726 20.730 1.00 85.81 167 ILE A N 1
ATOM 1378 C CA . ILE A 1 167 ? -16.077 15.859 22.175 1.00 85.81 167 ILE A CA 1
ATOM 1379 C C . ILE A 1 167 ? -14.850 15.381 22.951 1.00 85.81 167 ILE A C 1
ATOM 1381 O O . ILE A 1 167 ? -14.501 15.999 23.955 1.00 85.81 167 ILE A O 1
ATOM 1385 N N . THR A 1 168 ? -14.172 14.327 22.490 1.00 87.19 168 THR A N 1
ATOM 1386 C CA . THR A 1 168 ? -13.014 13.772 23.206 1.00 87.19 168 THR A CA 1
ATOM 1387 C C . THR A 1 168 ? -11.712 14.444 22.830 1.00 87.19 168 THR A C 1
ATOM 1389 O O . THR A 1 168 ? -10.940 14.816 23.707 1.00 87.19 168 THR A O 1
ATOM 1392 N N . VAL A 1 169 ? -11.467 14.603 21.529 1.00 87.00 169 VAL A N 1
ATOM 1393 C CA . VAL A 1 169 ? -10.177 15.061 21.019 1.00 87.00 169 VAL A CA 1
ATOM 1394 C C . VAL A 1 169 ? -10.192 16.576 20.869 1.00 87.00 169 VAL A C 1
ATOM 1396 O O . VAL A 1 169 ? -9.319 17.250 21.399 1.00 87.00 169 VAL A O 1
ATOM 1399 N N . MET A 1 170 ? -11.188 17.136 20.173 1.00 85.81 170 MET A N 1
ATOM 1400 C CA . MET A 1 170 ? -11.139 18.547 19.766 1.00 85.81 170 MET A CA 1
ATOM 1401 C C . MET A 1 170 ? -11.514 19.524 20.885 1.00 85.81 170 MET A C 1
ATOM 1403 O O . MET A 1 170 ? -10.877 20.564 21.002 1.00 85.81 170 MET A O 1
ATOM 1407 N N . LYS A 1 171 ? -12.507 19.210 21.727 1.00 85.00 171 LYS A N 1
ATOM 1408 C CA . LYS A 1 171 ? -12.911 20.093 22.838 1.00 85.00 171 LYS A CA 1
ATOM 1409 C C . LYS A 1 171 ? -11.895 20.149 23.987 1.00 85.00 171 LYS A C 1
ATOM 1411 O O . LYS A 1 171 ? -11.855 21.153 24.683 1.00 85.00 171 LYS A O 1
ATOM 1416 N N . ASN A 1 172 ? -11.090 19.101 24.186 1.00 85.00 172 ASN A N 1
ATOM 1417 C CA . ASN A 1 172 ? -10.176 18.955 25.329 1.00 85.00 172 ASN A CA 1
ATOM 1418 C C . ASN A 1 172 ? -8.779 18.462 24.903 1.00 85.00 172 ASN A C 1
ATOM 1420 O O . ASN A 1 172 ? -8.244 17.515 25.474 1.00 85.00 172 ASN A O 1
ATOM 1424 N N . GLN A 1 173 ? -8.173 19.106 23.905 1.00 89.25 173 GLN A N 1
ATOM 1425 C CA . GLN A 1 173 ? -6.940 18.642 23.248 1.00 89.25 173 GLN A CA 1
ATOM 1426 C C . GLN A 1 173 ? -5.763 18.386 24.194 1.00 89.25 173 GLN A C 1
ATOM 1428 O O . GLN A 1 173 ? -5.140 17.330 24.110 1.00 89.25 173 GLN A O 1
ATOM 1433 N N . LYS A 1 174 ? -5.480 19.317 25.119 1.00 88.69 174 LYS A N 1
ATOM 1434 C CA . LYS A 1 174 ? -4.382 19.176 26.093 1.00 88.69 174 LYS A CA 1
ATOM 1435 C C . LYS A 1 174 ? -4.580 17.953 26.986 1.00 88.69 174 LYS A C 1
ATOM 1437 O O . LYS A 1 174 ? -3.729 17.073 27.022 1.00 88.69 174 LYS A O 1
ATOM 1442 N N . ARG A 1 175 ? -5.755 17.852 27.614 1.00 87.25 175 ARG A N 1
ATOM 1443 C CA . ARG A 1 175 ? -6.114 16.722 28.481 1.00 87.25 175 ARG A CA 1
ATOM 1444 C C . ARG A 1 175 ? -6.133 15.401 27.715 1.00 87.25 175 ARG A C 1
ATOM 1446 O O . ARG A 1 175 ? -5.700 14.384 28.249 1.00 87.25 175 ARG A O 1
ATOM 1453 N N . PHE A 1 176 ? -6.632 15.401 26.477 1.00 89.69 176 PHE A N 1
ATOM 1454 C CA . PHE A 1 176 ? -6.589 14.222 25.618 1.00 89.69 176 PHE A CA 1
ATOM 1455 C C . PHE A 1 176 ? -5.143 13.786 25.381 1.00 89.69 176 PHE A C 1
ATOM 1457 O O . PHE A 1 176 ? -4.845 12.610 25.558 1.00 89.69 176 PHE A O 1
ATOM 1464 N N . LEU A 1 177 ? -4.248 14.713 25.031 1.00 88.25 177 LEU A N 1
ATOM 1465 C CA . LEU A 1 177 ? -2.840 14.418 24.780 1.00 88.25 177 LEU A CA 1
ATOM 1466 C C . LEU A 1 177 ? -2.135 13.865 26.026 1.00 88.25 177 LEU A C 1
ATOM 1468 O O . LEU A 1 177 ? -1.528 12.800 25.946 1.00 88.25 177 LEU A O 1
ATOM 1472 N N . GLU A 1 178 ? -2.263 14.552 27.163 1.00 87.19 178 GLU A N 1
ATOM 1473 C CA . GLU A 1 178 ? -1.674 14.148 28.447 1.00 87.19 178 GLU A CA 1
ATOM 1474 C C . GLU A 1 178 ? -2.096 12.729 28.823 1.00 87.19 178 GLU A C 1
ATOM 1476 O O . GLU A 1 178 ? -1.256 11.865 29.056 1.00 87.19 178 GLU A O 1
ATOM 1481 N N . LYS A 1 179 ? -3.406 12.458 28.790 1.00 87.94 179 LYS A N 1
ATOM 1482 C CA . LYS A 1 179 ? -3.937 11.132 29.112 1.00 87.94 179 LYS A CA 1
ATOM 1483 C C . LYS A 1 179 ? -3.528 10.086 28.088 1.00 87.94 179 LYS A C 1
ATOM 1485 O O . LYS A 1 179 ? -3.304 8.942 28.452 1.00 87.94 179 LYS A O 1
ATOM 1490 N N . SER A 1 180 ? -3.424 10.453 26.813 1.00 85.75 180 SER A N 1
ATOM 1491 C CA . SER A 1 180 ? -3.066 9.505 25.758 1.00 85.75 180 SER A CA 1
ATOM 1492 C C . SER A 1 180 ? -1.601 9.060 25.828 1.00 85.75 180 SER A C 1
ATOM 1494 O O . SER A 1 180 ? -1.291 7.942 25.422 1.00 85.75 180 SER A O 1
ATOM 1496 N N . ALA A 1 181 ? -0.707 9.914 26.337 1.00 78.44 181 ALA A N 1
ATOM 1497 C CA . ALA A 1 181 ? 0.719 9.616 26.469 1.00 78.44 181 ALA A CA 1
ATOM 1498 C C . ALA A 1 181 ? 1.012 8.479 27.467 1.00 78.44 181 ALA A C 1
ATOM 1500 O O . ALA A 1 181 ? 2.049 7.830 27.361 1.00 78.44 181 ALA A O 1
ATOM 1501 N N . GLU A 1 182 ? 0.087 8.205 28.393 1.00 81.00 182 GLU A N 1
ATOM 1502 C CA . GLU A 1 182 ? 0.179 7.119 29.377 1.00 81.00 182 GLU A CA 1
ATOM 1503 C C . GLU A 1 182 ? -0.005 5.719 28.739 1.00 81.00 182 GLU A C 1
ATOM 1505 O O . GLU A 1 182 ? 0.310 4.708 29.367 1.00 81.00 182 GLU A O 1
ATOM 1510 N N . PHE A 1 183 ? -0.491 5.626 27.490 1.00 79.75 183 PHE A N 1
ATOM 1511 C CA . PHE A 1 183 ? -0.806 4.348 26.839 1.00 79.75 183 PHE A CA 1
ATOM 1512 C C . PHE A 1 183 ? 0.271 3.873 25.861 1.00 79.75 183 PHE A C 1
ATOM 1514 O O . PHE A 1 183 ? 0.694 4.592 24.954 1.00 79.75 183 PHE A O 1
ATOM 1521 N N . MET A 1 184 ? 0.607 2.583 25.943 1.00 76.56 184 MET A N 1
ATOM 1522 C CA . MET A 1 184 ? 1.293 1.886 24.854 1.00 76.56 184 MET A CA 1
ATOM 1523 C C . MET A 1 184 ? 0.284 1.459 23.787 1.00 76.56 184 MET A C 1
ATOM 1525 O O . MET A 1 184 ? -0.439 0.478 23.945 1.00 76.56 184 MET A O 1
ATOM 1529 N N . LEU A 1 185 ? 0.227 2.211 22.688 1.00 82.38 185 LEU A N 1
ATOM 1530 C CA . LEU A 1 185 ? -0.714 1.960 21.601 1.00 82.38 185 LEU A CA 1
ATOM 1531 C C . LEU A 1 185 ? -0.126 1.012 20.543 1.00 82.38 185 LEU A C 1
ATOM 1533 O O . LEU A 1 185 ? 0.872 1.326 19.896 1.00 82.38 185 LEU A O 1
ATOM 1537 N N . ASN A 1 186 ? -0.786 -0.124 20.312 1.00 83.19 186 ASN A N 1
ATOM 1538 C CA . ASN A 1 186 ? -0.386 -1.111 19.309 1.00 83.19 186 ASN A CA 1
ATOM 1539 C C . ASN A 1 186 ? -1.263 -1.015 18.053 1.00 83.19 186 ASN A C 1
ATOM 1541 O O . ASN A 1 186 ? -2.472 -1.221 18.110 1.00 83.19 186 ASN A O 1
ATOM 1545 N N . SER A 1 187 ? -0.661 -0.768 16.888 1.00 82.75 187 SER A N 1
ATOM 1546 C CA . SER A 1 187 ? -1.395 -0.612 15.621 1.00 82.75 187 SER A CA 1
ATOM 1547 C C . SER A 1 187 ? -2.209 -1.842 15.205 1.00 82.75 187 SER A C 1
ATOM 1549 O O . SER A 1 187 ? -3.203 -1.696 14.497 1.00 82.75 187 SER A O 1
ATOM 1551 N N . ARG A 1 188 ? -1.843 -3.050 15.661 1.00 85.44 188 ARG A N 1
ATOM 1552 C CA . ARG A 1 188 ? -2.562 -4.297 15.328 1.00 85.44 188 ARG A CA 1
ATOM 1553 C C . ARG A 1 188 ? -3.951 -4.393 15.962 1.00 85.44 188 ARG A C 1
ATOM 1555 O O . ARG A 1 188 ? -4.775 -5.165 15.483 1.00 85.44 188 ARG A O 1
ATOM 1562 N N . GLU A 1 189 ? -4.203 -3.627 17.017 1.00 86.88 189 GLU A N 1
ATOM 1563 C CA . GLU A 1 189 ? -5.464 -3.639 17.770 1.00 86.88 189 GLU A CA 1
ATOM 1564 C C . GLU A 1 189 ? -6.561 -2.809 17.088 1.00 86.88 189 GLU A C 1
ATOM 1566 O O . GLU A 1 189 ? -7.753 -2.984 17.349 1.00 86.88 189 GLU A O 1
ATOM 1571 N N . TYR A 1 190 ? -6.170 -1.917 16.177 1.00 88.94 190 TYR A N 1
ATOM 1572 C CA . TYR A 1 190 ? -7.058 -0.928 15.588 1.00 88.94 190 TYR A CA 1
ATOM 1573 C C . TYR A 1 190 ? -7.301 -1.198 14.105 1.00 88.94 190 TYR A C 1
ATOM 1575 O O . TYR A 1 190 ? -6.394 -1.483 13.325 1.00 88.94 190 TYR A O 1
ATOM 1583 N N . ASN A 1 191 ? -8.551 -1.032 13.672 1.00 89.31 191 ASN A N 1
ATOM 1584 C CA . ASN A 1 191 ? -8.870 -1.069 12.251 1.00 89.31 191 ASN A CA 1
ATOM 1585 C C . ASN A 1 191 ? -8.462 0.253 11.590 1.00 89.31 191 ASN A C 1
ATOM 1587 O O . ASN A 1 191 ? -9.041 1.301 11.879 1.00 89.31 191 ASN A O 1
ATOM 1591 N N . SER A 1 192 ? -7.521 0.200 10.650 1.00 88.75 192 SER A N 1
ATOM 1592 C CA . SER A 1 192 ? -6.982 1.389 9.982 1.00 88.75 192 SER A CA 1
ATOM 1593 C C . SER A 1 192 ? -8.045 2.222 9.258 1.00 88.75 192 SER A C 1
ATOM 1595 O O . SER A 1 192 ? -7.918 3.439 9.188 1.00 88.75 192 SER A O 1
ATOM 1597 N N . LEU A 1 193 ? -9.140 1.613 8.786 1.00 88.69 193 LEU A N 1
ATOM 1598 C CA . LEU A 1 193 ? -10.252 2.355 8.182 1.00 88.69 193 LEU A CA 1
ATOM 1599 C C . LEU A 1 193 ? -11.017 3.202 9.207 1.00 88.69 193 LEU A C 1
ATOM 1601 O O . LEU A 1 193 ? -11.471 4.291 8.866 1.00 88.69 193 LEU A O 1
ATOM 1605 N N . ASN A 1 194 ? -11.138 2.728 10.451 1.00 90.31 194 ASN A N 1
ATOM 1606 C CA . ASN A 1 194 ? -11.746 3.506 11.531 1.00 90.31 194 ASN A CA 1
ATOM 1607 C C . ASN A 1 194 ? -10.840 4.684 11.914 1.00 90.31 194 ASN A C 1
ATOM 1609 O O . ASN A 1 194 ? -11.324 5.792 12.125 1.00 90.31 194 ASN A O 1
ATOM 1613 N N . ILE A 1 195 ? -9.522 4.462 11.948 1.00 90.94 195 ILE A N 1
ATOM 1614 C CA . ILE A 1 195 ? -8.535 5.512 12.236 1.00 90.94 195 ILE A CA 1
ATOM 1615 C C . ILE A 1 195 ? -8.541 6.580 11.135 1.00 90.94 195 ILE A C 1
ATOM 1617 O O . ILE A 1 195 ? -8.538 7.770 11.436 1.00 90.94 195 ILE A O 1
ATOM 1621 N N . LEU A 1 196 ? -8.634 6.188 9.860 1.00 89.12 196 LEU A N 1
ATOM 1622 C CA . LEU A 1 196 ? -8.801 7.146 8.762 1.00 89.12 196 LEU A CA 1
ATOM 1623 C C . LEU A 1 196 ? -10.067 7.996 8.924 1.00 89.12 196 LEU A C 1
ATOM 1625 O O . LEU A 1 196 ? -10.041 9.189 8.639 1.00 89.12 196 LEU A O 1
ATOM 1629 N N . ASP A 1 197 ? -11.165 7.415 9.410 1.00 90.62 197 ASP A N 1
ATOM 1630 C CA . ASP A 1 197 ? -12.415 8.150 9.629 1.00 90.62 197 ASP A CA 1
ATOM 1631 C C . ASP A 1 197 ? -12.297 9.178 10.771 1.00 90.62 197 ASP A C 1
ATOM 1633 O O . ASP A 1 197 ? -12.921 10.244 10.719 1.00 90.62 197 ASP A O 1
ATOM 1637 N N . ILE A 1 198 ? -11.456 8.891 11.768 1.00 92.00 198 ILE A N 1
ATOM 1638 C CA . ILE A 1 198 ? -11.068 9.832 12.826 1.00 92.00 198 ILE A CA 1
ATOM 1639 C C . ILE A 1 198 ? -10.224 10.961 12.241 1.00 92.00 198 ILE A C 1
ATOM 1641 O O . ILE A 1 198 ? -10.559 12.127 12.438 1.00 92.00 198 ILE A O 1
ATOM 1645 N N . ILE A 1 199 ? -9.186 10.629 11.470 1.00 89.69 199 ILE A N 1
ATOM 1646 C CA . ILE A 1 199 ? -8.320 11.610 10.804 1.00 89.69 199 ILE A CA 1
ATOM 1647 C C . ILE A 1 199 ? -9.141 12.535 9.899 1.00 89.69 199 ILE A C 1
ATOM 1649 O O . ILE A 1 199 ? -9.006 13.753 9.975 1.00 89.69 199 ILE A O 1
ATOM 1653 N N . GLU A 1 200 ? -10.054 11.983 9.095 1.00 88.88 200 GLU A N 1
ATOM 1654 C CA . GLU A 1 200 ? -10.984 12.762 8.271 1.00 88.88 200 GLU A CA 1
ATOM 1655 C C . GLU A 1 200 ? -11.819 13.740 9.104 1.00 88.88 200 GLU A C 1
ATOM 1657 O O . GLU A 1 200 ? -12.132 14.838 8.641 1.00 88.88 200 GLU A O 1
ATOM 1662 N N . SER A 1 201 ? -12.218 13.337 10.311 1.00 89.69 201 SER A N 1
ATOM 1663 C CA . SER A 1 201 ? -13.021 14.163 11.212 1.00 89.69 201 SER A CA 1
ATOM 1664 C C . SER A 1 201 ? -12.192 15.290 11.834 1.00 89.69 201 SER A C 1
ATOM 1666 O O . SER A 1 201 ? -12.663 16.426 11.848 1.00 89.69 201 SER A O 1
ATOM 1668 N N . ILE A 1 202 ? -10.950 15.011 12.248 1.00 88.69 202 ILE A N 1
ATOM 1669 C CA . ILE A 1 202 ? -9.985 16.025 12.714 1.00 88.69 202 ILE A CA 1
ATOM 1670 C C . ILE A 1 202 ? -9.715 17.037 11.595 1.00 88.69 202 ILE A C 1
ATOM 1672 O O . ILE A 1 202 ? -9.826 18.242 11.793 1.00 88.69 202 ILE A O 1
ATOM 1676 N N . PHE A 1 203 ? -9.441 16.564 10.381 1.00 85.69 203 PHE A N 1
ATOM 1677 C CA . PHE A 1 203 ? -9.147 17.433 9.241 1.00 85.69 203 PHE A CA 1
ATOM 1678 C C . PHE A 1 203 ? -10.331 18.325 8.871 1.00 85.69 203 PHE A C 1
ATOM 1680 O O . PHE A 1 203 ? -10.151 19.512 8.614 1.00 85.69 203 PHE A O 1
ATOM 1687 N N . LYS A 1 204 ? -11.555 17.786 8.890 1.00 85.31 204 LYS A N 1
ATOM 1688 C CA . LYS A 1 204 ? -12.767 18.593 8.685 1.00 85.31 204 LYS A CA 1
ATOM 1689 C C . LYS A 1 204 ? -12.945 19.660 9.759 1.00 85.31 204 LYS A C 1
ATOM 1691 O O . LYS A 1 204 ? -13.401 20.747 9.424 1.00 85.31 204 LYS A O 1
ATOM 1696 N N . PHE A 1 205 ? -12.618 19.352 11.014 1.00 83.12 205 PHE A N 1
ATOM 1697 C CA . PHE A 1 205 ? -12.682 20.319 12.110 1.00 83.12 205 PHE A CA 1
ATOM 1698 C C . PHE A 1 205 ? -11.730 21.497 11.864 1.00 83.12 205 PHE A C 1
ATOM 1700 O O . PHE A 1 205 ? -12.135 22.645 11.994 1.00 83.12 205 PHE A O 1
ATOM 1707 N N . TYR A 1 206 ? -10.521 21.215 11.375 1.00 79.69 206 TYR A N 1
ATOM 1708 C CA . TYR A 1 206 ? -9.521 22.216 10.984 1.00 79.69 206 TYR A CA 1
ATOM 1709 C C . TYR A 1 206 ? -9.723 22.826 9.592 1.00 79.69 206 TYR A C 1
ATOM 1711 O O . TYR A 1 206 ? -8.821 23.464 9.054 1.00 79.69 206 TYR A O 1
ATOM 1719 N N . LEU A 1 207 ? -10.903 22.629 8.993 1.00 74.25 207 LEU A N 1
ATOM 1720 C CA . LEU A 1 207 ? -11.266 23.148 7.670 1.00 74.25 207 LEU A CA 1
ATOM 1721 C C . LEU A 1 207 ? -10.286 22.753 6.553 1.00 74.25 207 LEU A C 1
ATOM 1723 O O . LEU A 1 207 ? -10.210 23.410 5.513 1.00 74.25 207 LEU A O 1
ATOM 1727 N N . ILE A 1 208 ? -9.581 21.633 6.723 1.00 77.19 208 ILE A N 1
ATOM 1728 C CA . ILE A 1 208 ? -8.680 21.108 5.706 1.00 77.19 208 ILE A CA 1
ATOM 1729 C C . ILE A 1 208 ? -9.503 20.670 4.494 1.00 77.19 208 ILE A C 1
ATOM 1731 O O . ILE A 1 208 ? -10.486 19.928 4.608 1.00 77.19 208 ILE A O 1
ATOM 1735 N N . LYS A 1 209 ? -9.090 21.119 3.301 1.00 78.19 209 LYS A N 1
ATOM 1736 C CA . LYS A 1 209 ? -9.798 20.832 2.045 1.00 78.19 209 LYS A CA 1
ATOM 1737 C C . LYS A 1 209 ? -10.052 19.330 1.896 1.00 78.19 209 LYS A C 1
ATOM 1739 O O . LYS A 1 209 ? -9.124 18.529 1.904 1.00 78.19 209 LYS A O 1
ATOM 1744 N N . LYS A 1 210 ? -11.305 18.938 1.640 1.00 79.94 210 LYS A N 1
ATOM 1745 C CA . LYS A 1 210 ? -11.685 17.531 1.394 1.00 79.94 210 LYS A CA 1
ATOM 1746 C C . LYS A 1 210 ? -10.829 16.871 0.303 1.00 79.94 210 LYS A C 1
ATOM 1748 O O . LYS A 1 210 ? -10.508 15.691 0.413 1.00 79.94 210 LYS A O 1
ATOM 1753 N N . LEU A 1 211 ? -10.446 17.643 -0.718 1.00 79.06 211 LEU A N 1
ATOM 1754 C CA . LEU A 1 211 ? -9.540 17.204 -1.780 1.00 79.06 211 LEU A CA 1
ATOM 1755 C C . LEU A 1 211 ? -8.172 16.777 -1.232 1.00 79.06 211 LEU A C 1
ATOM 1757 O O . LEU A 1 211 ? -7.680 15.734 -1.635 1.00 79.06 211 LEU A O 1
ATOM 1761 N N . PHE A 1 212 ? -7.599 17.526 -0.284 1.00 80.38 212 PHE A N 1
ATOM 1762 C CA . PHE A 1 212 ? -6.342 17.153 0.369 1.00 80.38 212 PHE A CA 1
ATOM 1763 C C . PHE A 1 212 ? -6.472 15.789 1.045 1.00 80.38 212 PHE A C 1
ATOM 1765 O O . PHE A 1 212 ? -5.687 14.890 0.778 1.00 80.38 212 PHE A O 1
ATOM 1772 N N . VAL A 1 213 ? -7.515 15.599 1.858 1.00 78.06 213 VAL A N 1
ATOM 1773 C CA . VAL A 1 213 ? -7.733 14.332 2.574 1.00 78.06 213 VAL A CA 1
ATOM 1774 C C . VAL A 1 213 ? -7.886 13.164 1.600 1.00 78.06 213 VAL A C 1
ATOM 1776 O O . VAL A 1 213 ? -7.351 12.081 1.830 1.00 78.06 213 VAL A O 1
ATOM 1779 N N . HIS A 1 214 ? -8.590 13.395 0.488 1.00 78.25 214 HIS A N 1
ATOM 1780 C CA . HIS A 1 214 ? -8.758 12.406 -0.569 1.00 78.25 214 HIS A CA 1
ATOM 1781 C C . HIS A 1 214 ? -7.429 12.042 -1.239 1.00 78.25 214 HIS A C 1
ATOM 1783 O O . HIS A 1 214 ? -7.090 10.865 -1.300 1.00 78.25 214 HIS A O 1
ATOM 1789 N N . VAL A 1 215 ? -6.660 13.038 -1.680 1.00 76.75 215 VAL A N 1
ATOM 1790 C CA . VAL A 1 215 ? -5.374 12.834 -2.360 1.00 76.75 215 VAL A CA 1
ATOM 1791 C C . VAL A 1 215 ? -4.355 12.167 -1.437 1.00 76.75 215 VAL A C 1
ATOM 1793 O O . VAL A 1 215 ? -3.646 11.263 -1.863 1.00 76.75 215 VAL A O 1
ATOM 1796 N N . THR A 1 216 ? -4.301 12.577 -0.168 1.00 79.81 216 THR A N 1
ATOM 1797 C CA . THR A 1 216 ? -3.331 12.051 0.796 1.00 79.81 216 THR A CA 1
ATOM 1798 C C . THR A 1 216 ? -3.645 10.609 1.179 1.00 79.81 216 THR A C 1
ATOM 1800 O O . THR A 1 216 ? -2.724 9.801 1.229 1.00 79.81 216 THR A O 1
ATOM 1803 N N . PHE A 1 217 ? -4.911 10.265 1.448 1.00 79.75 217 PHE A N 1
ATOM 1804 C CA . PHE A 1 217 ? -5.249 8.967 2.051 1.00 79.75 217 PHE A CA 1
ATOM 1805 C C . PHE A 1 217 ? -5.940 7.960 1.131 1.00 79.75 217 PHE A C 1
ATOM 1807 O O . PHE A 1 217 ? -5.821 6.752 1.338 1.00 79.75 217 PHE A O 1
ATOM 1814 N N . HIS A 1 218 ? -6.667 8.431 0.119 1.00 74.56 218 HIS A N 1
ATOM 1815 C CA . HIS A 1 218 ? -7.547 7.588 -0.698 1.00 74.56 218 HIS A CA 1
ATOM 1816 C C . HIS A 1 218 ? -7.061 7.417 -2.135 1.00 74.56 218 HIS A C 1
ATOM 1818 O O . HIS A 1 218 ? -7.361 6.399 -2.764 1.00 74.56 218 HIS A O 1
ATOM 1824 N N . GLU A 1 219 ? -6.309 8.381 -2.659 1.00 70.44 219 GLU A N 1
ATOM 1825 C CA . GLU A 1 219 ? -5.633 8.245 -3.941 1.00 70.44 219 GLU A CA 1
ATOM 1826 C C . GLU A 1 219 ? -4.210 7.716 -3.748 1.00 70.44 219 GLU A C 1
ATOM 1828 O O . GLU A 1 219 ? -3.496 8.071 -2.815 1.00 70.44 219 GLU A O 1
ATOM 1833 N N . TYR A 1 220 ? -3.788 6.841 -4.659 1.00 70.06 220 TYR A N 1
ATOM 1834 C CA . TYR A 1 220 ? -2.391 6.448 -4.780 1.00 70.06 220 TYR A CA 1
ATOM 1835 C C . TYR A 1 220 ? -1.976 6.620 -6.234 1.00 70.06 220 TYR A C 1
ATOM 1837 O O . TYR A 1 220 ? -2.248 5.772 -7.091 1.00 70.06 220 TYR A O 1
ATOM 1845 N N . ILE A 1 221 ? -1.318 7.740 -6.495 1.00 68.31 221 ILE A N 1
ATOM 1846 C CA . ILE A 1 221 ? -0.849 8.172 -7.801 1.00 68.31 221 ILE A CA 1
ATOM 1847 C C . ILE A 1 221 ? 0.683 8.125 -7.773 1.00 68.31 221 ILE A C 1
ATOM 1849 O O . ILE A 1 221 ? 1.329 9.136 -7.499 1.00 68.31 221 ILE A O 1
ATOM 1853 N N . PRO A 1 222 ? 1.298 6.954 -8.014 1.00 64.50 222 PRO A N 1
ATOM 1854 C CA . PRO A 1 222 ? 2.744 6.874 -8.098 1.00 64.50 222 PRO A CA 1
ATOM 1855 C C . PRO A 1 222 ? 3.215 7.616 -9.347 1.00 64.50 222 PRO A C 1
ATOM 1857 O O . PRO A 1 222 ? 2.668 7.386 -10.432 1.00 64.50 222 PRO A O 1
ATOM 1860 N N . ILE A 1 223 ? 4.273 8.416 -9.218 1.00 64.44 223 ILE A N 1
ATOM 1861 C CA . ILE A 1 223 ? 4.997 8.905 -10.390 1.00 64.44 223 ILE A CA 1
ATOM 1862 C C . ILE A 1 223 ? 5.472 7.707 -11.213 1.00 64.44 223 ILE A C 1
ATOM 1864 O O . ILE A 1 223 ? 5.848 6.657 -10.696 1.00 64.44 223 ILE A O 1
ATOM 1868 N N . SER A 1 224 ? 5.360 7.829 -12.524 1.00 61.69 224 SER A N 1
ATOM 1869 C CA . SER A 1 224 ? 5.996 6.931 -13.475 1.00 61.69 224 SER A CA 1
ATOM 1870 C C . SER A 1 224 ? 6.456 7.787 -14.629 1.00 61.69 224 SER A C 1
ATOM 1872 O O . SER A 1 224 ? 5.645 8.538 -15.172 1.00 61.69 224 SER A O 1
ATOM 1874 N N . PHE A 1 225 ? 7.712 7.648 -15.038 1.00 63.97 225 PHE A N 1
ATOM 1875 C CA . PHE A 1 225 ? 8.261 8.461 -16.126 1.00 63.97 225 PHE A CA 1
ATOM 1876 C C . PHE A 1 225 ? 7.588 8.176 -17.485 1.00 63.97 225 PHE A C 1
ATOM 1878 O O . PHE A 1 225 ? 7.757 8.931 -18.435 1.00 63.97 225 PHE A O 1
ATOM 1885 N N . LEU A 1 226 ? 6.766 7.121 -17.580 1.00 55.91 226 LEU A N 1
ATOM 1886 C CA . LEU A 1 226 ? 5.928 6.820 -18.743 1.00 55.91 226 LEU A CA 1
ATOM 1887 C C . LEU A 1 226 ? 4.436 7.036 -18.459 1.00 55.91 226 LEU A C 1
ATOM 1889 O O . LEU A 1 226 ? 3.839 6.312 -17.654 1.00 55.91 226 LEU A O 1
ATOM 1893 N N . LYS A 1 227 ? 3.796 7.926 -19.231 1.00 53.31 227 LYS A N 1
ATOM 1894 C CA . LYS A 1 227 ? 2.338 8.182 -19.201 1.00 53.31 227 LYS A CA 1
ATOM 1895 C C . LYS A 1 227 ? 1.491 6.909 -19.369 1.00 53.31 227 LYS A C 1
ATOM 1897 O O . LYS A 1 227 ? 0.447 6.761 -18.746 1.00 53.31 227 LYS A O 1
ATOM 1902 N N . THR A 1 228 ? 1.963 5.926 -20.127 1.00 51.22 228 THR A N 1
ATOM 1903 C CA . THR A 1 228 ? 1.233 4.664 -20.364 1.00 51.22 228 THR A CA 1
ATOM 1904 C C . THR A 1 228 ? 1.247 3.705 -19.167 1.00 51.22 228 THR A C 1
ATOM 1906 O O . THR A 1 228 ? 0.399 2.824 -19.050 1.00 51.22 228 THR A O 1
ATOM 1909 N N . ARG A 1 229 ? 2.216 3.827 -18.248 1.00 55.03 229 ARG A N 1
ATOM 1910 C CA . ARG A 1 229 ? 2.176 3.101 -16.961 1.00 55.03 229 ARG A CA 1
ATOM 1911 C C . ARG A 1 229 ? 1.240 3.776 -15.967 1.00 55.03 229 ARG A C 1
ATOM 1913 O O . ARG A 1 229 ? 0.704 3.106 -15.084 1.00 55.03 229 ARG A O 1
ATOM 1920 N N . TYR A 1 230 ? 1.059 5.080 -16.127 1.00 52.62 230 TYR A N 1
ATOM 1921 C CA . TYR A 1 230 ? 0.208 5.909 -15.296 1.00 52.62 230 TYR A CA 1
ATOM 1922 C C . TYR A 1 230 ? -1.283 5.619 -15.534 1.00 52.62 230 TYR A C 1
ATOM 1924 O O . TYR A 1 230 ? -2.012 5.356 -14.575 1.00 52.62 230 TYR A O 1
ATOM 1932 N N . THR A 1 231 ? -1.723 5.539 -16.796 1.00 49.47 231 THR A N 1
ATOM 1933 C CA . THR A 1 231 ? -3.115 5.195 -17.165 1.00 49.47 231 THR A CA 1
ATOM 1934 C C . THR A 1 231 ? -3.547 3.835 -16.603 1.00 49.47 231 THR A C 1
ATOM 1936 O O . THR A 1 231 ? -4.586 3.729 -15.954 1.00 49.47 231 THR A O 1
ATOM 1939 N N . ASN A 1 232 ? -2.681 2.824 -16.712 1.00 50.19 232 ASN A N 1
ATOM 1940 C CA . ASN A 1 232 ? -2.910 1.471 -16.189 1.00 50.19 232 ASN A CA 1
ATOM 1941 C C . ASN A 1 232 ? -3.043 1.387 -14.654 1.00 50.19 232 ASN A C 1
ATOM 1943 O O . ASN A 1 232 ? -3.588 0.415 -14.125 1.00 50.19 232 ASN A O 1
ATOM 1947 N N . LYS A 1 233 ? -2.515 2.370 -13.911 1.00 52.34 233 LYS A N 1
ATOM 1948 C CA . LYS A 1 233 ? -2.604 2.413 -12.442 1.00 52.34 233 LYS A CA 1
ATOM 1949 C C . LYS A 1 233 ? -3.751 3.282 -11.936 1.00 52.34 233 LYS A C 1
ATOM 1951 O O . LYS A 1 233 ? -4.309 2.935 -10.898 1.00 52.34 233 LYS A O 1
ATOM 1956 N N . LYS A 1 234 ? -4.138 4.335 -12.672 1.00 49.72 234 LYS A N 1
ATOM 1957 C CA . LYS A 1 234 ? -5.283 5.207 -12.340 1.00 49.72 234 LYS A CA 1
ATOM 1958 C C . LYS A 1 234 ? -6.596 4.436 -12.152 1.00 49.72 234 LYS A C 1
ATOM 1960 O O . LYS A 1 234 ? -7.434 4.842 -11.358 1.00 49.72 234 LYS A O 1
ATOM 1965 N N . LEU A 1 235 ? -6.755 3.299 -12.829 1.00 43.34 235 LEU A N 1
ATOM 1966 C CA . LEU A 1 235 ? -7.978 2.489 -12.776 1.00 43.34 235 LEU A CA 1
ATOM 1967 C C . LEU A 1 235 ? -8.098 1.592 -11.530 1.00 43.34 235 LEU A C 1
ATOM 1969 O O . LEU A 1 235 ? -9.139 0.973 -11.316 1.00 43.34 235 LEU A O 1
ATOM 1973 N N . LYS A 1 236 ? -7.073 1.511 -10.670 1.00 47.09 236 LYS A N 1
ATOM 1974 C CA . LYS A 1 236 ? -7.154 0.721 -9.434 1.00 47.09 236 LYS A CA 1
ATOM 1975 C C . LYS A 1 236 ? -7.571 1.610 -8.269 1.00 47.09 236 LYS A C 1
ATOM 1977 O O . LYS A 1 236 ? -6.712 2.204 -7.633 1.00 47.09 236 LYS A O 1
ATOM 1982 N N . LYS A 1 237 ? -8.863 1.625 -7.927 1.00 49.97 237 LYS A N 1
ATOM 1983 C CA . LYS A 1 237 ? -9.310 2.011 -6.577 1.00 49.97 237 LYS A CA 1
ATOM 1984 C C . LYS A 1 237 ? -9.003 0.841 -5.637 1.00 49.97 237 LYS A C 1
ATOM 1986 O O . LYS A 1 237 ? -9.697 -0.177 -5.730 1.00 49.97 237 LYS A O 1
ATOM 1991 N N . PRO A 1 238 ? -7.976 0.895 -4.771 1.00 50.47 238 PRO A N 1
ATOM 1992 C CA . PRO A 1 238 ? -7.799 -0.166 -3.798 1.00 50.47 238 PRO A CA 1
ATOM 1993 C C . PRO A 1 238 ? -8.931 -0.043 -2.775 1.00 50.47 238 PRO A C 1
ATOM 1995 O O . PRO A 1 238 ? -8.889 0.809 -1.900 1.00 50.47 238 PRO A O 1
ATOM 1998 N N . LYS A 1 239 ? -9.966 -0.886 -2.876 1.00 52.78 239 LYS A N 1
ATOM 1999 C CA . LYS A 1 239 ? -11.103 -0.842 -1.938 1.00 52.78 239 LYS A CA 1
ATOM 2000 C C . LYS A 1 239 ? -10.688 -1.092 -0.475 1.00 52.78 239 LYS A C 1
ATOM 2002 O O . LYS A 1 239 ? -11.446 -0.731 0.418 1.00 52.78 239 LYS A O 1
ATOM 2007 N N . ASN A 1 240 ? -9.496 -1.659 -0.243 1.00 59.69 240 ASN A N 1
ATOM 2008 C CA . ASN A 1 240 ? -9.046 -2.137 1.068 1.00 59.69 240 ASN A CA 1
ATOM 2009 C C . ASN A 1 240 ? -7.617 -1.715 1.463 1.00 59.69 240 ASN A C 1
ATOM 2011 O O . ASN A 1 240 ? -7.143 -2.208 2.479 1.00 59.69 240 ASN A O 1
ATOM 2015 N N . CYS A 1 241 ? -6.907 -0.890 0.679 1.00 63.72 241 CYS A N 1
ATOM 2016 C CA . CYS A 1 241 ? -5.552 -0.473 1.072 1.00 63.72 241 CYS A CA 1
ATOM 2017 C C . CYS A 1 241 ? -5.556 0.936 1.651 1.00 63.72 241 CYS A C 1
ATOM 2019 O O . CYS A 1 241 ? -6.178 1.826 1.077 1.00 63.72 241 CYS A O 1
ATOM 2021 N N . VAL A 1 242 ? -4.794 1.136 2.721 1.00 80.12 242 VAL A N 1
ATOM 2022 C CA . VAL A 1 242 ? -4.541 2.447 3.318 1.00 80.12 242 VAL A CA 1
ATOM 2023 C C . VAL A 1 242 ? -3.254 3.007 2.724 1.00 80.12 242 VAL A C 1
ATOM 2025 O O . VAL A 1 242 ? -2.169 2.464 2.936 1.00 80.12 242 VAL A O 1
ATOM 2028 N N . SER A 1 243 ? -3.361 4.079 1.946 1.00 82.94 243 SER A N 1
ATOM 2029 C CA . SER A 1 243 ? -2.202 4.805 1.424 1.00 82.94 243 SER A CA 1
ATOM 2030 C C . SER A 1 243 ? -2.002 6.123 2.156 1.00 82.94 243 SER A C 1
ATOM 2032 O O . SER A 1 243 ? -2.942 6.674 2.713 1.00 82.94 243 SER A O 1
ATOM 2034 N N . MET A 1 244 ? -0.771 6.622 2.136 1.00 85.62 244 MET A N 1
ATOM 2035 C CA . MET A 1 244 ? -0.438 7.990 2.511 1.00 85.62 244 MET A CA 1
ATOM 2036 C C . MET A 1 244 ? 0.466 8.573 1.423 1.00 85.62 244 MET A C 1
ATOM 2038 O O . MET A 1 244 ? 1.484 7.965 1.085 1.00 85.62 244 MET A O 1
ATOM 2042 N N . GLN A 1 245 ? 0.085 9.704 0.835 1.00 84.12 245 GLN A N 1
ATOM 2043 C CA . GLN A 1 245 ? 0.785 10.300 -0.300 1.00 84.12 245 GLN A CA 1
ATOM 2044 C C . GLN A 1 245 ? 1.070 11.789 -0.088 1.00 84.12 245 GLN A C 1
ATOM 2046 O O . GLN A 1 245 ? 0.160 12.599 0.051 1.00 84.12 245 GLN A O 1
ATOM 2051 N N . PHE A 1 246 ? 2.349 12.146 -0.204 1.00 79.12 246 PHE A N 1
ATOM 2052 C CA . PHE A 1 246 ? 2.836 13.519 -0.300 1.00 79.12 246 PHE A CA 1
ATOM 2053 C C . PHE A 1 246 ? 3.510 13.716 -1.659 1.00 79.12 246 PHE A C 1
ATOM 2055 O O . PHE A 1 246 ? 4.702 13.472 -1.815 1.00 79.12 246 PHE A O 1
ATOM 2062 N N . GLY A 1 247 ? 2.713 14.073 -2.671 1.00 70.69 247 GLY A N 1
ATOM 2063 C CA . GLY A 1 247 ? 3.184 14.255 -4.053 1.00 70.69 247 GLY A CA 1
ATOM 2064 C C . GLY A 1 247 ? 2.865 15.611 -4.682 1.00 70.69 247 GLY A C 1
ATOM 2065 O O . GLY A 1 247 ? 3.195 15.826 -5.838 1.00 70.69 247 GLY A O 1
ATOM 2066 N N . ASN A 1 248 ? 2.185 16.509 -3.966 1.00 67.56 248 ASN A N 1
ATOM 2067 C CA . ASN A 1 248 ? 1.869 17.848 -4.457 1.00 67.56 248 ASN A CA 1
ATOM 2068 C C . ASN A 1 248 ? 2.288 18.871 -3.404 1.00 67.56 248 ASN A C 1
ATOM 2070 O O . ASN A 1 248 ? 1.836 1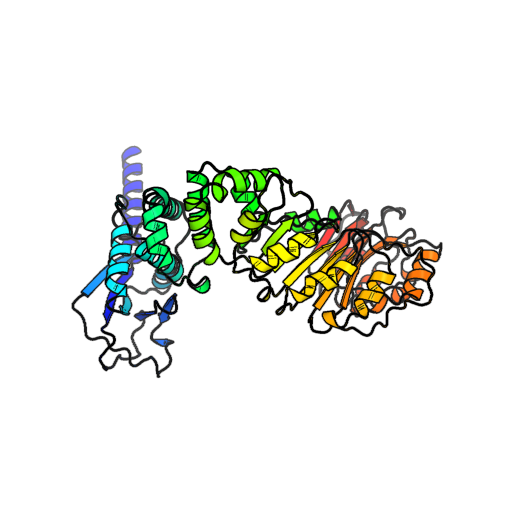8.817 -2.257 1.00 67.56 248 ASN A O 1
ATOM 2074 N N . PHE A 1 249 ? 3.138 19.800 -3.824 1.00 64.12 249 PHE A N 1
ATOM 2075 C CA . PHE A 1 249 ? 3.730 20.810 -2.965 1.00 64.12 249 PHE A CA 1
ATOM 2076 C C . PHE A 1 249 ? 2.693 21.667 -2.229 1.00 64.12 249 PHE A C 1
ATOM 2078 O O . PHE A 1 249 ? 2.780 21.822 -1.015 1.00 64.12 249 PHE A O 1
ATOM 2085 N N . TYR A 1 250 ? 1.641 22.128 -2.914 1.00 67.50 250 TYR A N 1
ATOM 2086 C CA . TYR A 1 250 ? 0.597 22.954 -2.293 1.00 67.50 250 TYR A CA 1
ATOM 2087 C C . TYR A 1 250 ? -0.101 22.245 -1.131 1.00 67.50 250 TYR A C 1
ATOM 2089 O O . TYR A 1 250 ? -0.472 22.868 -0.138 1.00 67.50 250 TYR A O 1
ATOM 2097 N N . PHE A 1 251 ? -0.271 20.930 -1.252 1.00 73.88 251 PHE A N 1
ATOM 2098 C CA . PHE A 1 251 ? -0.883 20.104 -0.224 1.00 73.88 251 PHE A CA 1
ATOM 2099 C C . PHE A 1 251 ? 0.051 19.886 0.963 1.00 73.88 251 PHE A C 1
ATOM 2101 O O . PHE A 1 251 ? -0.410 19.967 2.099 1.00 73.88 251 PHE A O 1
ATOM 2108 N N . LEU A 1 252 ? 1.348 19.682 0.723 1.00 75.19 252 LEU A N 1
ATOM 2109 C CA . LEU A 1 252 ? 2.333 19.555 1.795 1.00 75.19 252 LEU A CA 1
ATOM 2110 C C . LEU A 1 252 ? 2.484 20.866 2.583 1.00 75.19 252 LEU A C 1
ATOM 2112 O O . LEU A 1 252 ? 2.425 20.844 3.808 1.00 75.19 252 LEU A O 1
ATOM 2116 N N . SER A 1 253 ? 2.584 22.008 1.898 1.00 76.56 253 SER A N 1
ATOM 2117 C CA . SER A 1 253 ? 2.658 23.329 2.538 1.00 76.56 253 SER A CA 1
ATOM 2118 C C . SER A 1 253 ? 1.412 23.636 3.363 1.00 76.56 253 SER A C 1
ATOM 2120 O O . SER A 1 253 ? 1.503 24.172 4.464 1.00 76.56 253 SER A O 1
ATOM 2122 N N . TYR A 1 254 ? 0.234 23.275 2.849 1.00 75.94 254 TYR A N 1
ATOM 2123 C CA . TYR A 1 254 ? -1.025 23.451 3.566 1.00 75.94 254 TYR A CA 1
ATOM 2124 C C . TYR A 1 254 ? -1.123 22.534 4.792 1.00 75.94 254 TYR A C 1
ATOM 2126 O O . TYR A 1 254 ? -1.513 22.986 5.863 1.00 75.94 254 TYR A O 1
ATOM 2134 N N . PHE A 1 255 ? -0.712 21.269 4.666 1.00 79.38 255 PHE A N 1
ATOM 2135 C CA . PHE A 1 255 ? -0.618 20.335 5.789 1.00 79.38 255 PHE A CA 1
ATOM 2136 C C . PHE A 1 255 ? 0.314 20.854 6.885 1.00 79.38 255 PHE A C 1
ATOM 2138 O O . PHE A 1 255 ? -0.071 20.895 8.051 1.00 79.38 255 PHE A O 1
ATOM 2145 N N . TYR A 1 256 ? 1.504 21.316 6.498 1.00 82.75 256 TYR A N 1
ATOM 2146 C CA . TYR A 1 256 ? 2.471 21.892 7.421 1.00 82.75 256 TYR A CA 1
ATOM 2147 C C . TYR A 1 256 ? 1.886 23.099 8.163 1.00 82.75 256 TYR A C 1
ATOM 2149 O O . TYR A 1 256 ? 1.839 23.108 9.391 1.00 82.75 256 TYR A O 1
ATOM 2157 N N . ARG A 1 257 ? 1.335 24.071 7.425 1.00 81.62 257 ARG A N 1
ATOM 2158 C CA . ARG A 1 257 ? 0.777 25.297 8.012 1.00 81.62 257 ARG A CA 1
ATOM 2159 C C . ARG A 1 257 ? -0.432 25.050 8.913 1.00 81.62 257 ARG A C 1
ATOM 2161 O O . ARG A 1 257 ? -0.544 25.688 9.951 1.00 81.62 257 ARG A O 1
ATOM 2168 N N . CYS A 1 258 ? -1.348 24.169 8.515 1.00 76.69 258 CYS A N 1
ATOM 2169 C CA . CYS A 1 258 ? -2.610 23.980 9.233 1.00 76.69 258 CYS A CA 1
ATOM 2170 C C . CYS A 1 258 ? -2.519 23.001 10.402 1.00 76.69 258 CYS A C 1
ATOM 2172 O O . CYS A 1 258 ? -3.355 23.075 11.296 1.00 76.69 258 CYS A O 1
ATOM 2174 N N . LEU A 1 259 ? -1.573 22.060 10.375 1.00 80.38 259 LEU A N 1
ATOM 2175 C CA . LEU A 1 259 ? -1.558 20.953 11.328 1.00 80.38 259 LEU A CA 1
ATOM 2176 C C . LEU A 1 259 ? -0.238 20.810 12.080 1.00 80.38 259 LEU A C 1
ATOM 2178 O O . LEU A 1 259 ? -0.260 20.460 13.256 1.00 80.38 259 LEU A O 1
ATOM 2182 N N . LEU A 1 260 ? 0.895 21.078 11.430 1.00 81.50 260 LEU A N 1
ATOM 2183 C CA . LEU A 1 260 ? 2.208 20.858 12.035 1.00 81.50 260 LEU A CA 1
ATOM 2184 C C . LEU A 1 260 ? 2.755 22.078 12.789 1.00 81.50 260 LEU A C 1
ATOM 2186 O O . LEU A 1 260 ? 3.604 21.898 13.656 1.00 81.50 260 LEU A O 1
ATOM 2190 N N . LEU A 1 261 ? 2.262 23.291 12.505 1.00 84.25 261 LEU A N 1
ATOM 2191 C CA . LEU A 1 261 ? 2.646 24.504 13.244 1.00 84.25 261 LEU A CA 1
ATOM 2192 C C . LEU A 1 261 ? 2.014 24.603 14.639 1.00 84.25 261 LEU A C 1
ATOM 2194 O O . LEU A 1 261 ? 2.580 25.251 15.516 1.00 84.25 261 LEU A O 1
ATOM 2198 N N . ASP A 1 262 ? 0.855 23.980 14.859 1.00 85.94 262 ASP A N 1
ATOM 2199 C CA . ASP A 1 262 ? 0.260 23.892 16.192 1.00 85.94 262 ASP A CA 1
ATOM 2200 C C . ASP A 1 262 ? 0.866 22.681 16.926 1.00 85.94 262 ASP A C 1
ATOM 2202 O O . ASP A 1 262 ? 0.633 21.538 16.518 1.00 85.94 262 ASP A O 1
ATOM 2206 N N . PRO A 1 263 ? 1.629 22.887 18.016 1.00 86.06 263 PRO A N 1
ATOM 2207 C CA . PRO A 1 263 ? 2.327 21.804 18.699 1.00 86.06 263 PRO A CA 1
ATOM 2208 C C . PRO A 1 263 ? 1.370 20.789 19.336 1.00 86.06 263 PRO A C 1
ATOM 2210 O O . PRO A 1 263 ? 1.682 19.598 19.390 1.00 86.06 263 PRO A O 1
ATOM 2213 N N . ILE A 1 264 ? 0.193 21.217 19.803 1.00 86.69 264 ILE A N 1
ATOM 2214 C CA . ILE A 1 264 ? -0.786 20.313 20.416 1.00 86.69 264 ILE A CA 1
ATOM 2215 C C . ILE A 1 264 ? -1.373 19.411 19.332 1.00 86.69 264 ILE A C 1
ATOM 2217 O O . ILE A 1 264 ? -1.460 18.194 19.512 1.00 86.69 264 ILE A O 1
ATOM 2221 N N . LEU A 1 265 ? -1.721 19.985 18.181 1.00 85.50 265 LEU A N 1
ATOM 2222 C CA . LEU A 1 265 ? -2.261 19.221 17.059 1.00 85.50 265 LEU A CA 1
ATOM 2223 C C . LEU A 1 265 ? -1.243 18.323 16.396 1.00 85.50 265 LEU A C 1
ATOM 2225 O O . LEU A 1 265 ? -1.582 17.185 16.077 1.00 85.50 265 LEU A O 1
ATOM 2229 N N . CYS A 1 266 ? -0.012 18.794 16.236 1.00 87.94 266 CYS A N 1
ATOM 2230 C CA . CYS A 1 266 ? 1.091 17.986 15.748 1.00 87.94 266 CYS A CA 1
ATOM 2231 C C . CYS A 1 266 ? 1.274 16.744 16.634 1.00 87.94 266 CYS A C 1
ATOM 2233 O O . CYS A 1 266 ? 1.336 15.622 16.132 1.00 87.94 266 CYS A O 1
ATOM 2235 N N . ASN A 1 267 ? 1.230 16.907 17.958 1.00 89.12 267 ASN A N 1
ATOM 2236 C CA . ASN A 1 267 ? 1.352 15.789 18.891 1.00 89.12 267 ASN A CA 1
ATOM 2237 C C . ASN A 1 267 ? 0.139 14.844 18.866 1.00 89.12 267 ASN A C 1
ATOM 2239 O O . ASN A 1 267 ? 0.318 13.624 18.862 1.00 89.12 267 ASN A O 1
ATOM 2243 N N . ILE A 1 268 ? -1.091 15.370 18.794 1.00 89.00 268 ILE A N 1
ATOM 2244 C CA . ILE A 1 268 ? -2.299 14.543 18.613 1.00 89.00 268 ILE A CA 1
ATOM 2245 C C . ILE A 1 268 ? -2.198 13.751 17.309 1.00 89.00 268 ILE A C 1
ATOM 2247 O O . ILE A 1 268 ? -2.502 12.561 17.268 1.00 89.00 268 ILE A O 1
ATOM 2251 N N . TRP A 1 269 ? -1.743 14.398 16.243 1.00 89.00 269 TRP A N 1
ATOM 2252 C CA . TRP A 1 269 ? -1.534 13.770 14.954 1.00 89.00 269 TRP A CA 1
ATOM 2253 C C . TRP A 1 269 ? -0.505 12.646 15.019 1.00 89.00 269 TRP A C 1
ATOM 2255 O O . TRP A 1 269 ? -0.829 11.536 14.608 1.00 89.00 269 TRP A O 1
ATOM 2265 N N . ILE A 1 270 ? 0.681 12.896 15.583 1.00 88.00 270 ILE A N 1
ATOM 2266 C CA . ILE A 1 270 ? 1.731 11.885 15.783 1.00 88.00 270 ILE A CA 1
ATOM 2267 C C . ILE A 1 270 ? 1.171 10.682 16.551 1.00 88.00 270 ILE A C 1
ATOM 2269 O O . ILE A 1 270 ? 1.449 9.528 16.225 1.00 88.00 270 ILE A O 1
ATOM 2273 N N . LEU A 1 271 ? 0.343 10.933 17.563 1.00 88.56 271 LEU A N 1
ATOM 2274 C CA . LEU A 1 271 ? -0.277 9.881 18.355 1.00 88.56 271 LEU A CA 1
ATOM 2275 C C . LEU A 1 271 ? -1.259 9.033 17.532 1.00 88.56 271 LEU A C 1
ATOM 2277 O O . LEU A 1 271 ? -1.228 7.803 17.598 1.00 88.56 271 LEU A O 1
ATOM 2281 N N . ILE A 1 272 ? -2.094 9.671 16.711 1.00 88.50 272 ILE A N 1
ATOM 2282 C CA . ILE A 1 272 ? -3.038 8.980 15.825 1.00 88.50 272 ILE A CA 1
ATOM 2283 C C . ILE A 1 272 ? -2.310 8.245 14.685 1.00 88.50 272 ILE A C 1
ATOM 2285 O O . ILE A 1 272 ? -2.707 7.137 14.319 1.00 88.50 272 ILE A O 1
ATOM 2289 N N . THR A 1 273 ? -1.229 8.796 14.127 1.00 86.75 273 THR A N 1
ATOM 2290 C CA . THR A 1 273 ? -0.469 8.139 13.050 1.00 86.75 273 THR A CA 1
ATOM 2291 C C . THR A 1 273 ? 0.377 6.968 13.544 1.00 86.75 273 THR A C 1
ATOM 2293 O O . THR A 1 273 ? 0.611 6.039 12.770 1.00 86.75 273 THR A O 1
ATOM 2296 N N . LYS A 1 274 ? 0.762 6.928 14.828 1.00 86.19 274 LYS A N 1
ATOM 2297 C CA . LYS A 1 274 ? 1.407 5.752 15.443 1.00 86.19 274 LYS A CA 1
ATOM 2298 C C . LYS A 1 274 ? 0.543 4.494 15.359 1.00 86.19 274 LYS A C 1
ATOM 2300 O O . LYS A 1 274 ? 1.063 3.421 15.065 1.00 86.19 274 LYS A O 1
ATOM 2305 N N . ILE A 1 275 ? -0.773 4.605 15.549 1.00 87.69 275 ILE A N 1
ATOM 2306 C CA . ILE A 1 275 ? -1.692 3.456 15.446 1.00 87.69 275 ILE A CA 1
ATOM 2307 C C . ILE A 1 275 ? -2.159 3.163 14.019 1.00 87.69 275 ILE A C 1
ATOM 2309 O O . ILE A 1 275 ? -2.772 2.124 13.771 1.00 87.69 275 ILE A O 1
ATOM 2313 N N . LEU A 1 276 ? -1.862 4.044 13.064 1.00 88.06 276 LEU A N 1
ATOM 2314 C CA . LEU A 1 276 ? -2.252 3.879 11.672 1.00 88.06 276 LEU A CA 1
ATOM 2315 C C . LEU A 1 276 ? -1.274 2.957 10.931 1.00 88.06 276 LEU A C 1
ATOM 2317 O O . LEU A 1 276 ? -0.096 3.270 10.773 1.00 88.06 276 LEU A O 1
ATOM 2321 N N . TYR A 1 277 ? -1.783 1.837 10.417 1.00 87.50 277 TYR A N 1
ATOM 2322 C CA . TYR A 1 277 ? -1.045 0.991 9.481 1.00 87.50 277 TYR A CA 1
ATOM 2323 C C . TYR A 1 277 ? -1.202 1.519 8.050 1.00 87.50 277 TYR A C 1
ATOM 2325 O O . TYR A 1 277 ? -2.315 1.605 7.527 1.00 87.50 277 TYR A O 1
ATOM 2333 N N . ILE A 1 278 ? -0.080 1.859 7.415 1.00 86.62 278 ILE A N 1
ATOM 2334 C CA . ILE A 1 278 ? -0.007 2.340 6.036 1.00 86.62 278 ILE A CA 1
ATOM 2335 C C . ILE A 1 278 ? 0.508 1.213 5.133 1.00 86.62 278 ILE A C 1
ATOM 2337 O O . ILE A 1 278 ? 1.672 0.806 5.189 1.00 86.62 278 ILE A O 1
ATOM 2341 N N . ASP A 1 279 ? -0.336 0.744 4.213 1.00 85.06 279 ASP A N 1
ATOM 2342 C CA . ASP A 1 279 ? 0.072 -0.230 3.197 1.00 85.06 279 ASP A CA 1
ATOM 2343 C C . ASP A 1 279 ? 1.111 0.349 2.240 1.00 85.06 279 ASP A C 1
ATOM 2345 O O . ASP A 1 279 ? 2.001 -0.365 1.771 1.00 85.06 279 ASP A O 1
ATOM 2349 N N . LYS A 1 280 ? 0.947 1.627 1.880 1.00 86.12 280 LYS A N 1
ATOM 2350 C CA . LYS A 1 280 ? 1.789 2.329 0.908 1.00 86.12 280 LYS A CA 1
ATOM 2351 C C . LYS A 1 280 ? 2.001 3.778 1.321 1.00 86.12 280 LYS A C 1
ATOM 2353 O O . LYS A 1 280 ? 1.074 4.576 1.214 1.00 86.12 280 LYS A O 1
ATOM 2358 N N . LEU A 1 281 ? 3.226 4.114 1.705 1.00 87.25 281 LEU A N 1
ATOM 2359 C CA . LEU A 1 281 ? 3.669 5.496 1.837 1.00 87.25 281 LEU A CA 1
ATOM 2360 C C . LEU A 1 281 ? 4.355 5.925 0.538 1.00 87.25 281 LEU A C 1
ATOM 2362 O O . LEU A 1 281 ? 5.193 5.198 -0.002 1.00 87.25 281 LEU A O 1
ATOM 2366 N N . TYR A 1 282 ? 3.993 7.100 0.039 1.00 86.00 282 TYR A N 1
ATOM 2367 C CA . TYR A 1 282 ? 4.642 7.748 -1.090 1.00 86.00 282 TYR A CA 1
ATOM 2368 C C . TYR A 1 282 ? 5.057 9.167 -0.716 1.00 86.00 282 TYR A C 1
ATOM 2370 O O . TYR A 1 282 ? 4.218 9.950 -0.270 1.00 86.00 282 TYR A O 1
ATOM 2378 N N . ILE A 1 283 ? 6.327 9.498 -0.942 1.00 82.75 283 ILE A N 1
ATOM 2379 C CA . ILE A 1 283 ? 6.855 10.850 -0.753 1.00 82.75 283 ILE A CA 1
ATOM 2380 C C . ILE A 1 283 ? 7.635 11.263 -2.001 1.00 82.75 283 ILE A C 1
ATOM 2382 O O . ILE A 1 283 ? 8.461 10.507 -2.518 1.00 82.75 283 ILE A O 1
ATOM 2386 N N . ASP A 1 284 ? 7.353 12.468 -2.482 1.00 81.50 284 ASP A N 1
ATOM 2387 C CA . ASP A 1 284 ? 8.048 13.087 -3.598 1.00 81.50 284 ASP A CA 1
ATOM 2388 C C . ASP A 1 284 ? 8.960 14.217 -3.120 1.00 81.50 284 ASP A C 1
ATOM 2390 O O . ASP A 1 284 ? 8.493 15.308 -2.793 1.00 81.50 284 ASP A O 1
ATOM 2394 N N . PHE A 1 285 ? 10.271 13.966 -3.096 1.00 74.62 285 PHE A N 1
ATOM 2395 C CA . PHE A 1 285 ? 11.249 14.986 -2.727 1.00 74.62 285 PHE A CA 1
ATOM 2396 C C . PHE A 1 285 ? 11.662 15.889 -3.876 1.00 74.62 285 PHE A C 1
ATOM 2398 O O . PHE A 1 285 ? 12.478 16.777 -3.658 1.00 74.62 285 PHE A O 1
ATOM 2405 N N . SER A 1 286 ? 11.142 15.717 -5.091 1.00 69.62 286 SER A N 1
ATOM 2406 C CA . SER A 1 286 ? 11.508 16.612 -6.193 1.00 69.62 286 SER A CA 1
ATOM 2407 C C . SER A 1 286 ? 10.958 18.035 -6.026 1.00 69.62 286 SER A C 1
ATOM 2409 O O . SER A 1 286 ? 11.483 18.955 -6.650 1.00 69.62 286 SER A O 1
ATOM 2411 N N . ILE A 1 287 ? 9.958 18.228 -5.156 1.00 63.62 287 ILE A N 1
ATOM 2412 C CA . ILE A 1 287 ? 9.148 19.453 -5.071 1.00 63.62 287 ILE A CA 1
ATOM 2413 C C . ILE A 1 287 ? 9.140 20.069 -3.655 1.00 63.62 287 ILE A C 1
ATOM 2415 O O . ILE A 1 287 ? 8.131 20.619 -3.229 1.00 63.62 287 ILE A O 1
ATOM 2419 N N . LEU A 1 288 ? 10.218 19.944 -2.876 1.00 64.44 288 LEU A N 1
ATOM 2420 C CA . LEU A 1 288 ? 10.295 20.564 -1.542 1.00 64.44 288 LEU A CA 1
ATOM 2421 C C . LEU A 1 288 ? 10.632 22.067 -1.642 1.00 64.44 288 LEU A C 1
ATOM 2423 O O . LEU A 1 288 ? 11.622 22.404 -2.289 1.00 64.44 288 LEU A O 1
ATOM 2427 N N . ASN A 1 289 ? 9.856 22.943 -0.979 1.00 63.00 289 ASN A N 1
ATOM 2428 C CA . ASN A 1 289 ? 10.295 24.324 -0.692 1.00 63.00 289 ASN A CA 1
ATOM 2429 C C . ASN A 1 289 ? 11.266 24.343 0.479 1.00 63.00 289 ASN A C 1
ATOM 2431 O O . ASN A 1 289 ? 11.166 23.531 1.397 1.00 63.00 289 ASN A O 1
ATOM 2435 N N . GLU A 1 290 ? 12.076 25.393 0.494 1.00 64.50 290 GLU A N 1
ATOM 2436 C CA . GLU A 1 290 ? 12.920 25.787 1.619 1.00 64.50 290 GLU A CA 1
ATOM 2437 C C . GLU A 1 290 ? 12.103 26.241 2.852 1.00 64.50 290 GLU A C 1
ATOM 2439 O O . GLU A 1 290 ? 12.558 26.063 3.975 1.00 64.50 290 GLU A O 1
ATOM 2444 N N . ASP A 1 291 ? 10.863 26.724 2.678 1.00 71.31 291 ASP A N 1
ATOM 2445 C CA . ASP A 1 291 ? 10.010 27.244 3.770 1.00 71.31 291 ASP A CA 1
ATOM 2446 C C . ASP A 1 291 ? 9.363 26.180 4.681 1.00 71.31 291 ASP A C 1
ATOM 2448 O O . ASP A 1 291 ? 8.593 26.517 5.586 1.00 71.31 291 ASP A O 1
ATOM 2452 N N . ILE A 1 292 ? 9.568 24.891 4.406 1.00 77.81 292 ILE A N 1
ATOM 2453 C CA . ILE A 1 292 ? 8.976 23.802 5.192 1.00 77.81 292 ILE A CA 1
ATOM 2454 C C . ILE A 1 292 ? 10.054 23.200 6.078 1.00 77.81 292 ILE A C 1
ATOM 2456 O O . ILE A 1 292 ? 11.063 22.704 5.576 1.00 77.81 292 ILE A O 1
ATOM 2460 N N . ASP A 1 293 ? 9.793 23.137 7.385 1.00 82.56 293 ASP A N 1
ATOM 2461 C CA . ASP A 1 293 ? 10.618 22.327 8.271 1.00 82.56 293 ASP A CA 1
ATOM 2462 C C . ASP A 1 293 ? 10.366 20.837 7.995 1.00 82.56 293 ASP A C 1
ATOM 2464 O O . ASP A 1 293 ? 9.404 20.210 8.456 1.00 82.56 293 ASP A O 1
ATOM 2468 N N . ILE A 1 294 ? 11.256 20.276 7.181 1.00 78.44 294 ILE A N 1
ATOM 2469 C CA . ILE A 1 294 ? 11.247 18.877 6.765 1.00 78.44 294 ILE A CA 1
ATOM 2470 C C . ILE A 1 294 ? 11.359 17.935 7.971 1.00 78.44 294 ILE A C 1
ATOM 2472 O O . ILE A 1 294 ? 10.835 16.821 7.919 1.00 78.44 294 ILE A O 1
ATOM 2476 N N . GLU A 1 295 ? 12.000 18.354 9.062 1.00 81.81 295 GLU A N 1
ATOM 2477 C CA . GLU A 1 295 ? 12.160 17.513 10.248 1.00 81.81 295 GLU A CA 1
ATOM 2478 C C . GLU A 1 295 ? 10.834 17.328 10.979 1.00 81.81 295 GLU A C 1
ATOM 2480 O O . GLU A 1 295 ? 10.473 16.198 11.314 1.00 81.81 295 GLU A O 1
ATOM 2485 N N . VAL A 1 296 ? 10.045 18.399 11.108 1.00 83.38 296 VAL A N 1
ATOM 2486 C CA . VAL A 1 296 ? 8.682 18.321 11.655 1.00 83.38 296 VAL A CA 1
ATOM 2487 C C . VAL A 1 296 ? 7.799 17.434 10.777 1.00 83.38 296 VAL A C 1
ATOM 2489 O O . VAL A 1 296 ? 7.069 16.577 11.281 1.00 83.38 296 VAL A O 1
ATOM 2492 N N . VAL A 1 297 ? 7.895 17.572 9.449 1.00 83.50 297 VAL A N 1
ATOM 2493 C CA . VAL A 1 297 ? 7.156 16.706 8.518 1.00 83.50 297 VAL A CA 1
ATOM 2494 C C . VAL A 1 297 ? 7.542 15.241 8.719 1.00 83.50 297 VAL A C 1
ATOM 2496 O O . VAL A 1 297 ? 6.654 14.395 8.821 1.00 83.50 297 VAL A O 1
ATOM 2499 N N . PHE A 1 298 ? 8.832 14.922 8.822 1.00 82.12 298 PHE A N 1
ATOM 2500 C CA . PHE A 1 298 ? 9.296 13.545 9.007 1.00 82.12 298 PHE A CA 1
ATOM 2501 C C . PHE A 1 298 ? 8.928 12.957 10.360 1.00 82.12 298 PHE A C 1
ATOM 2503 O O . PHE A 1 298 ? 8.493 11.806 10.403 1.00 82.12 298 PHE A O 1
ATOM 2510 N N . GLY A 1 299 ? 9.015 13.742 11.434 1.00 82.06 299 GLY A N 1
ATOM 2511 C CA . GLY A 1 299 ? 8.537 13.347 12.760 1.00 82.06 299 GLY A CA 1
ATOM 2512 C C . GLY A 1 299 ? 7.035 13.051 12.797 1.00 82.06 299 GLY A C 1
ATOM 2513 O O . GLY A 1 299 ? 6.576 12.287 13.642 1.00 82.06 299 GLY A O 1
ATOM 2514 N N . SER A 1 300 ? 6.271 13.605 11.850 1.00 83.62 300 SER A N 1
ATOM 2515 C CA . SER A 1 300 ? 4.819 13.431 11.751 1.00 83.62 300 SER A CA 1
ATOM 2516 C C . SER A 1 300 ? 4.363 12.225 10.913 1.00 83.62 300 SER A C 1
ATOM 2518 O O . SER A 1 300 ? 3.162 11.938 10.847 1.00 83.62 300 SER A O 1
ATOM 2520 N N . LEU A 1 301 ? 5.280 11.520 10.240 1.00 85.75 301 LEU A N 1
ATOM 2521 C CA . LEU A 1 301 ? 4.934 10.394 9.370 1.00 85.75 301 LEU A CA 1
ATOM 2522 C C . LEU A 1 301 ? 4.470 9.170 10.171 1.00 85.75 301 LEU A C 1
ATOM 2524 O O . LEU A 1 301 ? 4.889 8.927 11.301 1.00 85.75 301 LEU A O 1
ATOM 2528 N N . ALA A 1 302 ? 3.606 8.359 9.557 1.00 84.19 302 ALA A N 1
ATOM 2529 C CA . ALA A 1 302 ? 3.195 7.092 10.148 1.00 84.19 302 ALA A CA 1
ATOM 2530 C C . ALA A 1 302 ? 4.398 6.151 10.311 1.00 84.19 302 ALA A C 1
ATOM 2532 O O . ALA A 1 302 ? 5.221 6.015 9.412 1.00 84.19 302 ALA A O 1
ATOM 2533 N N . GLN A 1 303 ? 4.466 5.453 11.439 1.00 82.75 303 GLN A N 1
ATOM 2534 C CA . GLN A 1 303 ? 5.585 4.561 11.757 1.00 82.75 303 GLN A CA 1
ATOM 2535 C C . GLN A 1 303 ? 5.395 3.139 11.206 1.00 82.75 303 GLN A C 1
ATOM 2537 O O . GLN A 1 303 ? 6.359 2.437 10.911 1.00 82.75 303 GLN A O 1
ATOM 2542 N N . ASN A 1 304 ? 4.143 2.713 11.032 1.00 85.31 304 ASN A N 1
ATOM 2543 C CA . ASN A 1 304 ? 3.787 1.356 10.631 1.00 85.31 304 ASN A CA 1
ATOM 2544 C C . ASN A 1 304 ? 3.556 1.270 9.117 1.00 85.31 304 ASN A C 1
ATOM 2546 O O . ASN A 1 304 ? 2.416 1.289 8.653 1.00 85.31 304 ASN A O 1
ATOM 2550 N N . ILE A 1 305 ? 4.641 1.182 8.343 1.00 86.81 305 ILE A N 1
ATOM 2551 C CA . ILE A 1 305 ? 4.605 1.210 6.873 1.00 86.81 305 ILE A CA 1
ATOM 2552 C C . ILE A 1 305 ? 5.042 -0.133 6.281 1.00 86.81 305 ILE A C 1
ATOM 2554 O O . ILE A 1 305 ? 6.108 -0.656 6.595 1.00 86.81 305 ILE A O 1
ATOM 2558 N N . ASN A 1 306 ? 4.257 -0.673 5.346 1.00 85.19 306 ASN A N 1
ATOM 2559 C CA . ASN A 1 306 ? 4.610 -1.905 4.629 1.00 85.19 306 ASN A CA 1
ATOM 2560 C C . ASN A 1 306 ? 5.439 -1.653 3.361 1.00 85.19 306 ASN A C 1
ATOM 2562 O O . ASN A 1 306 ? 6.440 -2.326 3.093 1.00 85.19 306 ASN A O 1
ATOM 2566 N N . LYS A 1 307 ? 4.984 -0.708 2.532 1.00 88.12 307 LYS A N 1
ATOM 2567 C CA . LYS A 1 307 ? 5.621 -0.359 1.260 1.00 88.12 307 LYS A CA 1
ATOM 2568 C C . LYS A 1 307 ? 5.954 1.113 1.260 1.00 88.12 307 LYS A C 1
ATOM 2570 O O . LYS A 1 307 ? 5.066 1.937 1.465 1.00 88.12 307 LYS A O 1
ATOM 2575 N N . PHE A 1 308 ? 7.198 1.430 0.942 1.00 88.19 308 PHE A N 1
ATOM 2576 C CA . PHE A 1 308 ? 7.645 2.804 0.832 1.00 88.19 308 PHE A CA 1
ATOM 2577 C C . PHE A 1 308 ? 8.080 3.102 -0.595 1.00 88.19 308 PHE A C 1
ATOM 2579 O O . PHE A 1 308 ? 8.767 2.310 -1.239 1.00 88.19 308 PHE A O 1
ATOM 2586 N N . SER A 1 309 ? 7.584 4.208 -1.130 1.00 87.56 309 SER A N 1
ATOM 2587 C CA . SER A 1 309 ? 7.891 4.698 -2.464 1.00 87.56 309 SER A CA 1
ATOM 2588 C C . SER A 1 309 ? 8.431 6.111 -2.360 1.00 87.56 309 SER A C 1
ATOM 2590 O O . SER A 1 309 ? 7.799 6.958 -1.733 1.00 87.56 309 SER A O 1
ATOM 2592 N N . LEU A 1 310 ? 9.564 6.358 -3.001 1.00 85.38 310 LEU A N 1
ATOM 2593 C CA . LEU A 1 310 ? 10.265 7.618 -2.869 1.00 85.38 310 LEU A CA 1
ATOM 2594 C C . LEU A 1 310 ? 10.775 8.118 -4.211 1.00 85.38 310 LEU A C 1
ATOM 2596 O O . LEU A 1 310 ? 11.393 7.360 -4.959 1.00 85.38 310 LEU A O 1
ATOM 2600 N N . VAL A 1 311 ? 10.523 9.391 -4.497 1.00 82.12 311 VAL A N 1
ATOM 2601 C CA . VAL A 1 311 ? 11.163 10.107 -5.604 1.00 82.12 311 VAL A CA 1
ATOM 2602 C C . VAL A 1 311 ? 12.290 10.939 -5.028 1.00 82.12 311 VAL A C 1
ATOM 2604 O O . VAL A 1 311 ? 12.050 11.768 -4.152 1.00 82.12 311 VAL A O 1
ATOM 2607 N N . VAL A 1 312 ? 13.510 10.703 -5.504 1.00 73.81 312 VAL A N 1
ATOM 2608 C CA . VAL A 1 312 ? 14.712 11.386 -5.014 1.00 73.81 312 VAL A CA 1
ATOM 2609 C C . VAL A 1 312 ? 15.436 12.023 -6.190 1.00 73.81 312 VAL A C 1
ATOM 2611 O O . VAL A 1 312 ? 15.710 11.365 -7.193 1.00 73.81 312 VAL A O 1
ATOM 2614 N N . LEU A 1 313 ? 15.757 13.308 -6.043 1.00 73.31 313 LEU A N 1
ATOM 2615 C CA . LEU A 1 313 ? 16.739 13.998 -6.876 1.00 73.31 313 LEU A CA 1
ATOM 2616 C C . LEU A 1 313 ? 18.105 13.935 -6.195 1.00 73.31 313 LEU A C 1
ATOM 2618 O O . LEU A 1 313 ? 18.181 13.955 -4.969 1.00 73.31 313 LEU A O 1
ATOM 2622 N N . GLU A 1 314 ? 19.180 13.926 -6.979 1.00 69.00 314 GLU A N 1
ATOM 2623 C CA . GLU A 1 314 ? 20.557 13.809 -6.468 1.00 69.00 314 GLU A CA 1
ATOM 2624 C C . GLU A 1 314 ? 20.896 14.911 -5.450 1.00 69.00 314 GLU A C 1
ATOM 2626 O O . GLU A 1 314 ? 21.490 14.648 -4.408 1.00 69.00 314 GLU A O 1
ATOM 2631 N N . LYS A 1 315 ? 20.413 16.137 -5.693 1.00 71.81 315 LYS A N 1
ATOM 2632 C CA . LYS A 1 315 ? 20.560 17.277 -4.773 1.00 71.81 315 LYS A CA 1
ATOM 2633 C C . LYS A 1 315 ? 19.904 17.074 -3.397 1.00 71.81 315 LYS A C 1
ATOM 2635 O O . LYS A 1 315 ? 20.288 17.721 -2.433 1.00 71.81 315 LYS A O 1
ATOM 2640 N N . ASN A 1 316 ? 18.947 16.153 -3.292 1.00 72.62 316 ASN A N 1
ATOM 2641 C CA . ASN A 1 316 ? 18.107 15.949 -2.112 1.00 72.62 316 ASN A CA 1
ATOM 2642 C C . ASN A 1 316 ? 18.512 14.703 -1.303 1.00 72.62 316 ASN A C 1
ATOM 2644 O O . ASN A 1 316 ? 17.738 14.220 -0.485 1.00 72.62 316 ASN A O 1
ATOM 2648 N N . LEU A 1 317 ? 19.721 14.168 -1.499 1.00 68.12 317 LEU A N 1
ATOM 2649 C CA . LEU A 1 317 ? 20.216 13.000 -0.755 1.00 68.12 317 LEU A CA 1
ATOM 2650 C C . LEU A 1 317 ? 20.363 13.208 0.759 1.00 68.12 317 LEU A C 1
ATOM 2652 O O . LEU A 1 317 ? 19.963 12.298 1.486 1.00 68.12 317 LEU A O 1
ATOM 2656 N N . PRO A 1 318 ? 20.862 14.356 1.269 1.00 73.50 318 PRO A N 1
ATOM 2657 C CA . PRO A 1 318 ? 21.011 14.557 2.717 1.00 73.50 318 PRO A CA 1
ATOM 2658 C C . PRO A 1 318 ? 19.686 14.447 3.490 1.00 73.50 318 PRO A C 1
ATOM 2660 O O . PRO A 1 318 ? 19.663 14.209 4.695 1.00 73.50 318 PRO A O 1
ATOM 2663 N N . ILE A 1 319 ? 18.554 14.587 2.794 1.00 75.56 319 ILE A N 1
ATOM 2664 C CA . ILE A 1 319 ? 17.215 14.446 3.368 1.00 75.56 319 ILE A CA 1
ATOM 2665 C C . ILE A 1 319 ? 16.942 13.000 3.812 1.00 75.56 319 ILE A C 1
ATOM 2667 O O . ILE A 1 319 ? 16.198 12.793 4.768 1.00 75.56 319 ILE A O 1
ATOM 2671 N N . LEU A 1 320 ? 17.564 11.996 3.188 1.00 75.56 320 LEU A N 1
ATOM 2672 C CA . LEU A 1 320 ? 17.424 10.598 3.608 1.00 75.56 320 LEU A CA 1
ATOM 2673 C C . LEU A 1 320 ? 18.014 10.351 4.999 1.00 75.56 320 LEU A C 1
ATOM 2675 O O . LEU A 1 320 ? 17.420 9.618 5.790 1.00 75.56 320 LEU A O 1
ATOM 2679 N N . ASP A 1 321 ? 19.126 11.011 5.319 1.00 76.81 321 ASP A N 1
ATOM 2680 C CA . ASP A 1 321 ? 19.763 10.917 6.635 1.00 76.81 321 ASP A CA 1
ATOM 2681 C C . ASP A 1 321 ? 18.854 11.509 7.712 1.00 76.81 321 ASP A C 1
ATOM 2683 O O . ASP A 1 321 ? 18.692 10.929 8.787 1.00 76.81 321 ASP A O 1
ATOM 2687 N N . LYS A 1 322 ? 18.189 12.629 7.396 1.00 80.81 322 LYS A N 1
ATOM 2688 C CA . LYS A 1 322 ? 17.151 13.209 8.256 1.00 80.81 322 LYS A CA 1
ATOM 2689 C C . LYS A 1 322 ? 15.974 12.252 8.412 1.00 80.81 322 LYS A C 1
ATOM 2691 O O . LYS A 1 322 ? 15.531 12.006 9.527 1.00 80.81 322 LYS A O 1
ATOM 2696 N N . LEU A 1 323 ? 15.498 11.659 7.320 1.00 80.00 323 LEU A N 1
ATOM 2697 C CA . LEU A 1 323 ? 14.357 10.747 7.344 1.00 80.00 323 LEU A CA 1
ATOM 2698 C C . LEU A 1 323 ? 14.629 9.503 8.202 1.00 80.00 323 LEU A C 1
ATOM 2700 O O . LEU A 1 323 ? 13.747 9.080 8.947 1.00 80.00 323 LEU A O 1
ATOM 2704 N N . LYS A 1 324 ? 15.858 8.969 8.185 1.00 81.25 324 LYS A N 1
ATOM 2705 C CA . LYS A 1 324 ? 16.282 7.865 9.062 1.00 81.25 324 LYS A CA 1
ATOM 2706 C C . LYS A 1 324 ? 16.133 8.198 10.551 1.00 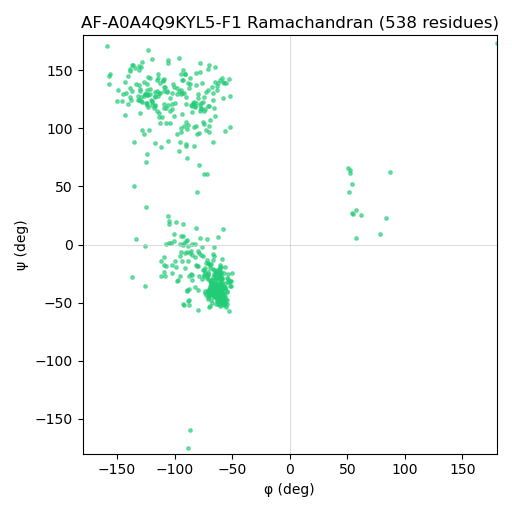81.25 324 LYS A C 1
ATOM 2708 O O . LYS A 1 324 ? 15.781 7.318 11.328 1.00 81.25 324 LYS A O 1
ATOM 2713 N N . ARG A 1 325 ? 16.390 9.446 10.962 1.00 80.44 325 ARG A N 1
ATOM 2714 C CA . ARG A 1 325 ? 16.282 9.857 12.377 1.00 80.44 325 ARG A CA 1
ATOM 2715 C C . ARG A 1 325 ? 14.850 9.782 12.904 1.00 80.44 325 ARG A C 1
ATOM 2717 O O . ARG A 1 325 ? 14.659 9.535 14.088 1.00 80.44 325 ARG A O 1
ATOM 2724 N N . TYR A 1 326 ? 13.863 9.987 12.034 1.00 77.50 326 TYR A N 1
ATOM 2725 C CA . TYR A 1 326 ? 12.462 10.143 12.429 1.00 77.50 326 TYR A CA 1
ATOM 2726 C C . TYR A 1 326 ? 11.568 8.956 12.039 1.00 77.50 326 TYR A C 1
ATOM 2728 O O . TYR A 1 326 ? 10.527 8.740 12.657 1.00 77.50 326 TYR A O 1
ATOM 2736 N N . CYS A 1 327 ? 11.953 8.169 11.031 1.00 74.88 327 CYS A N 1
ATOM 2737 C CA . CYS A 1 327 ? 11.166 7.043 10.527 1.00 74.88 327 CYS A CA 1
ATOM 2738 C C . CYS A 1 327 ? 11.807 5.691 10.863 1.00 74.88 327 CYS A C 1
ATOM 2740 O O . CYS A 1 327 ? 13.007 5.497 10.684 1.00 74.88 327 CYS A O 1
ATOM 2742 N N . HIS A 1 328 ? 10.987 4.698 11.228 1.00 76.56 328 HIS A N 1
ATOM 2743 C CA . HIS A 1 328 ? 11.440 3.316 11.434 1.00 76.56 328 HIS A CA 1
ATOM 2744 C C . HIS A 1 328 ? 11.617 2.564 10.106 1.00 76.56 328 HIS A C 1
ATOM 2746 O O . HIS A 1 328 ? 10.862 1.647 9.767 1.00 76.56 328 HIS A O 1
ATOM 2752 N N . LEU A 1 329 ? 12.619 2.973 9.329 1.00 79.62 329 LEU A N 1
ATOM 2753 C CA . LEU A 1 329 ? 12.877 2.434 7.993 1.00 79.62 329 LEU A CA 1
ATOM 2754 C C . LEU A 1 329 ? 13.271 0.957 7.985 1.00 79.62 329 LEU A C 1
ATOM 2756 O O . LEU A 1 329 ? 12.984 0.248 7.017 1.00 79.62 329 LEU A O 1
ATOM 2760 N N . ASP A 1 330 ? 13.825 0.473 9.093 1.00 78.94 330 ASP A N 1
ATOM 2761 C CA . ASP A 1 330 ? 14.275 -0.906 9.250 1.00 78.94 330 ASP A CA 1
ATOM 2762 C C . ASP A 1 330 ? 13.165 -1.940 9.067 1.00 78.94 330 ASP A C 1
ATOM 2764 O O . ASP A 1 330 ? 13.458 -3.063 8.665 1.00 78.94 330 ASP A O 1
ATOM 2768 N N . PHE A 1 331 ? 11.896 -1.589 9.307 1.00 81.31 331 PHE A N 1
ATOM 2769 C CA . PHE A 1 331 ? 10.764 -2.513 9.164 1.00 81.31 331 PHE A CA 1
ATOM 2770 C C . PHE A 1 331 ? 10.189 -2.582 7.742 1.00 81.31 331 PHE A C 1
ATOM 2772 O O . PHE A 1 331 ? 9.335 -3.431 7.458 1.00 81.31 331 PHE A O 1
ATOM 2779 N N . ILE A 1 332 ? 10.637 -1.717 6.829 1.00 87.12 332 ILE A N 1
ATOM 2780 C CA . ILE A 1 332 ? 10.096 -1.647 5.472 1.00 87.12 332 ILE A CA 1
ATOM 2781 C C . ILE A 1 332 ? 10.579 -2.849 4.659 1.00 87.12 332 ILE A C 1
ATOM 2783 O O . ILE A 1 332 ? 11.756 -3.002 4.345 1.00 87.12 332 ILE A O 1
ATOM 2787 N N . LYS A 1 333 ? 9.629 -3.689 4.238 1.00 89.56 333 LYS A N 1
ATOM 2788 C CA . LYS A 1 333 ? 9.918 -4.892 3.438 1.00 89.56 333 LYS A CA 1
ATOM 2789 C C . LYS A 1 333 ? 10.013 -4.616 1.943 1.00 89.56 333 LYS A C 1
ATOM 2791 O O . LYS A 1 333 ? 10.642 -5.386 1.218 1.00 89.56 333 LYS A O 1
ATOM 2796 N N . ASN A 1 334 ? 9.347 -3.567 1.463 1.00 91.31 334 ASN A N 1
ATOM 2797 C CA . ASN A 1 334 ? 9.273 -3.241 0.044 1.00 91.31 334 ASN A CA 1
ATOM 2798 C C . ASN A 1 334 ? 9.627 -1.771 -0.182 1.00 91.31 334 ASN A C 1
ATOM 2800 O O . ASN A 1 334 ? 8.844 -0.888 0.180 1.00 91.31 334 ASN A O 1
ATOM 2804 N N . LEU A 1 335 ? 10.747 -1.528 -0.854 1.00 90.38 335 LEU A N 1
ATOM 2805 C CA . LEU A 1 335 ? 11.194 -0.192 -1.226 1.00 90.38 335 LEU A CA 1
ATOM 2806 C C . LEU A 1 335 ? 11.059 0.004 -2.731 1.00 90.38 335 LEU A C 1
ATOM 2808 O O . LEU A 1 335 ? 11.443 -0.856 -3.530 1.00 90.38 335 LEU A O 1
ATOM 2812 N N . LYS A 1 336 ? 10.530 1.159 -3.123 1.00 89.81 336 LYS A N 1
ATOM 2813 C CA . LYS A 1 336 ? 10.534 1.610 -4.505 1.00 89.81 336 LYS A CA 1
ATOM 2814 C C . LYS A 1 336 ? 11.173 2.987 -4.620 1.00 89.81 336 LYS A C 1
ATOM 2816 O O . LYS A 1 336 ? 10.660 3.937 -4.043 1.00 89.81 336 LYS A O 1
ATOM 2821 N N . LEU A 1 337 ? 12.231 3.092 -5.411 1.00 87.56 337 LEU A N 1
ATOM 2822 C CA . LEU A 1 337 ? 12.928 4.344 -5.684 1.00 87.56 337 LEU A CA 1
ATOM 2823 C C . LEU A 1 337 ? 12.663 4.776 -7.125 1.00 87.56 337 LEU A C 1
ATOM 2825 O O . LEU A 1 337 ? 12.775 3.962 -8.044 1.00 87.56 337 LEU A O 1
ATOM 2829 N N . TYR A 1 338 ? 12.307 6.042 -7.313 1.00 84.62 338 TYR A N 1
ATOM 2830 C CA . TYR A 1 338 ? 12.265 6.693 -8.618 1.00 84.62 338 TYR A CA 1
ATOM 2831 C C . TYR A 1 338 ? 13.498 7.574 -8.746 1.00 84.62 338 TYR A C 1
ATOM 2833 O O . TYR A 1 338 ? 13.677 8.511 -7.966 1.00 84.62 338 TYR A O 1
ATOM 2841 N N . LEU A 1 339 ? 14.344 7.232 -9.709 1.00 82.44 339 LEU A N 1
ATOM 2842 C CA . LEU A 1 339 ? 15.658 7.819 -9.919 1.00 82.44 339 LEU A CA 1
ATOM 2843 C C . LEU A 1 339 ? 15.719 8.415 -11.324 1.00 82.44 339 LEU A C 1
ATOM 2845 O O . LEU A 1 339 ? 15.144 7.868 -12.267 1.00 82.44 339 LEU A O 1
ATOM 2849 N N . PHE A 1 340 ? 16.401 9.547 -11.469 1.00 74.75 340 PHE A N 1
ATOM 2850 C CA . PHE A 1 340 ? 16.447 10.247 -12.750 1.00 74.75 340 PHE A CA 1
ATOM 2851 C C . PHE A 1 340 ? 17.577 9.746 -13.649 1.00 74.75 340 PHE A C 1
ATOM 2853 O O . PHE A 1 340 ? 17.254 9.367 -14.774 1.00 74.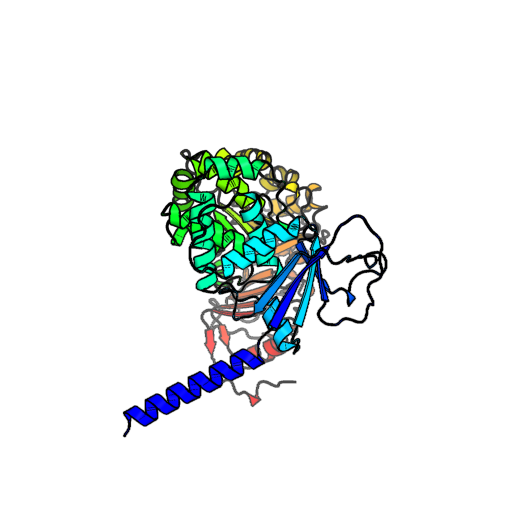75 340 PHE A O 1
ATOM 2860 N N . HIS A 1 341 ? 18.826 9.690 -13.157 1.00 72.00 341 HIS A N 1
ATOM 2861 C CA . HIS A 1 341 ? 20.005 9.457 -14.013 1.00 72.00 341 HIS A CA 1
ATOM 2862 C C . HIS A 1 341 ? 21.068 8.476 -13.480 1.00 72.00 341 HIS A C 1
ATOM 2864 O O . HIS A 1 341 ? 21.748 7.852 -14.292 1.00 72.00 341 HIS A O 1
ATOM 2870 N N . SER A 1 342 ? 21.233 8.304 -12.160 1.00 74.31 342 SER A N 1
ATOM 2871 C CA . SER A 1 342 ? 22.348 7.511 -11.605 1.00 74.31 342 SER A CA 1
ATOM 2872 C C . SER A 1 342 ? 21.924 6.472 -10.563 1.00 74.31 342 SER A C 1
ATOM 2874 O O . SER A 1 342 ? 20.923 6.626 -9.856 1.00 74.31 342 SER A O 1
ATOM 2876 N N . SER A 1 343 ? 22.691 5.377 -10.505 1.00 71.75 343 SER A N 1
ATOM 2877 C CA . SER A 1 343 ? 22.492 4.260 -9.580 1.00 71.75 343 SER A CA 1
ATOM 2878 C C . SER A 1 343 ? 23.316 4.381 -8.293 1.00 71.75 343 SER A C 1
ATOM 2880 O O . SER A 1 343 ? 23.001 3.722 -7.301 1.00 71.75 343 SER A O 1
ATOM 2882 N N . ILE A 1 344 ? 24.307 5.283 -8.263 1.00 71.62 344 ILE A N 1
ATOM 2883 C CA . ILE A 1 344 ? 25.223 5.514 -7.129 1.00 71.62 344 ILE A CA 1
ATOM 2884 C C . ILE A 1 344 ? 24.454 5.788 -5.824 1.00 71.62 344 ILE A C 1
ATOM 2886 O O . ILE A 1 344 ? 24.886 5.413 -4.734 1.00 71.62 344 ILE A O 1
ATOM 2890 N N . PHE A 1 345 ? 23.260 6.375 -5.920 1.00 70.44 345 PHE A N 1
ATOM 2891 C CA . PHE A 1 345 ? 22.395 6.694 -4.777 1.00 70.44 345 PHE A CA 1
ATOM 2892 C C . PHE A 1 345 ? 21.892 5.474 -4.012 1.00 70.44 345 PHE A C 1
ATOM 2894 O O . PHE A 1 345 ? 21.576 5.572 -2.824 1.00 70.44 345 PHE A O 1
ATOM 2901 N N . ILE A 1 346 ? 21.830 4.317 -4.668 1.00 73.06 346 ILE A N 1
ATOM 2902 C CA . ILE A 1 346 ? 21.347 3.076 -4.064 1.00 73.06 346 ILE A CA 1
ATOM 2903 C C . ILE A 1 346 ? 22.287 2.641 -2.938 1.00 73.06 346 ILE A C 1
ATOM 2905 O O . ILE A 1 346 ? 21.810 2.245 -1.877 1.00 73.06 346 ILE A O 1
ATOM 2909 N N . LEU A 1 347 ? 23.599 2.822 -3.114 1.00 72.62 347 LEU A N 1
ATOM 2910 C CA . LEU A 1 347 ? 24.608 2.486 -2.106 1.00 72.62 347 LEU A CA 1
ATOM 2911 C C . LEU A 1 347 ? 24.429 3.266 -0.803 1.00 72.62 347 LEU A C 1
ATOM 2913 O O . LEU A 1 347 ? 24.565 2.696 0.273 1.00 72.62 347 LEU A O 1
ATOM 2917 N N . LYS A 1 348 ? 24.084 4.554 -0.895 1.00 73.31 348 LYS A N 1
ATOM 2918 C CA . LYS A 1 348 ? 23.853 5.401 0.286 1.00 73.31 348 LYS A CA 1
ATOM 2919 C C . LYS A 1 348 ? 22.504 5.124 0.950 1.00 73.31 348 LYS A C 1
ATOM 2921 O O . LYS A 1 348 ? 22.366 5.291 2.151 1.00 73.31 348 LYS A O 1
ATOM 2926 N N . THR A 1 349 ? 21.513 4.697 0.170 1.00 75.94 349 THR A N 1
ATOM 2927 C CA . THR A 1 349 ? 20.125 4.569 0.636 1.00 75.94 349 THR A CA 1
ATOM 2928 C C . THR A 1 349 ? 19.840 3.211 1.278 1.00 75.94 349 THR A C 1
ATOM 2930 O O . THR A 1 349 ? 19.102 3.132 2.256 1.00 75.94 349 THR A O 1
ATOM 2933 N N . LEU A 1 350 ? 20.397 2.125 0.733 1.00 80.19 350 LEU A N 1
ATOM 2934 C CA . LEU A 1 350 ? 20.098 0.759 1.179 1.00 80.19 350 LEU A CA 1
ATOM 2935 C C . LEU A 1 350 ? 20.447 0.432 2.635 1.00 80.19 350 LEU A C 1
ATOM 2937 O O . LEU A 1 350 ? 19.650 -0.284 3.243 1.00 80.19 350 LEU A O 1
ATOM 2941 N N . PRO A 1 351 ? 21.542 0.949 3.229 1.00 82.56 351 PRO A N 1
ATOM 2942 C CA . PRO A 1 351 ? 21.868 0.686 4.632 1.00 82.56 351 PRO A CA 1
ATOM 2943 C C . PRO A 1 351 ? 20.778 1.118 5.625 1.00 82.56 351 PRO A C 1
ATOM 2945 O O . PRO A 1 351 ? 20.837 0.761 6.796 1.00 82.56 351 PRO A O 1
ATOM 2948 N N . TYR A 1 352 ? 19.789 1.902 5.186 1.00 81.12 352 TYR A N 1
ATOM 2949 C CA . TYR A 1 352 ? 18.659 2.330 6.012 1.00 81.12 352 TYR A CA 1
ATOM 2950 C C . TYR A 1 352 ? 17.503 1.324 6.049 1.00 81.12 352 TYR A C 1
ATOM 2952 O O . TYR A 1 352 ? 16.543 1.540 6.781 1.00 81.12 352 TYR A O 1
ATOM 2960 N N . PHE A 1 353 ? 17.562 0.244 5.266 1.00 85.19 353 PHE A N 1
ATOM 2961 C CA . PHE A 1 353 ? 16.453 -0.693 5.082 1.00 85.19 353 PHE A CA 1
ATOM 2962 C C . PHE A 1 353 ? 16.872 -2.132 5.399 1.00 85.19 353 PHE A C 1
ATOM 2964 O O . PHE A 1 353 ? 16.958 -2.983 4.514 1.00 85.19 353 PHE A O 1
ATOM 2971 N N . ASN A 1 354 ? 17.096 -2.420 6.680 1.00 81.50 354 ASN A N 1
ATOM 2972 C CA . ASN A 1 354 ? 17.618 -3.716 7.123 1.00 81.50 354 ASN A CA 1
ATOM 2973 C C . ASN A 1 354 ? 16.690 -4.914 6.831 1.00 81.50 354 ASN A C 1
ATOM 2975 O O . ASN A 1 354 ? 17.171 -6.000 6.518 1.00 81.50 354 ASN A O 1
ATOM 2979 N N . SER A 1 355 ? 15.361 -4.741 6.867 1.00 85.44 355 SER A N 1
ATOM 2980 C CA . SER A 1 355 ? 14.399 -5.829 6.583 1.00 85.44 355 SER A CA 1
ATOM 2981 C C . SER A 1 355 ? 13.942 -5.904 5.119 1.00 85.44 355 SER A C 1
ATOM 2983 O O . SER A 1 355 ? 12.893 -6.495 4.822 1.00 85.44 355 SER A O 1
ATOM 2985 N N . LEU A 1 356 ? 14.675 -5.283 4.191 1.00 89.69 356 LEU A N 1
ATOM 2986 C CA . LEU A 1 356 ? 14.256 -5.160 2.800 1.00 89.69 356 LEU A CA 1
ATOM 2987 C C . LEU A 1 356 ? 14.206 -6.522 2.093 1.00 89.69 356 LEU A C 1
ATOM 2989 O O . LEU A 1 356 ? 15.212 -7.190 1.887 1.00 89.69 356 LEU A O 1
ATOM 2993 N N . GLN A 1 357 ? 13.015 -6.920 1.647 1.00 91.69 357 GLN A N 1
ATOM 2994 C CA . GLN A 1 357 ? 12.815 -8.152 0.876 1.00 91.69 357 GLN A CA 1
ATOM 2995 C C . GLN A 1 357 ? 12.750 -7.879 -0.625 1.00 91.69 357 GLN A C 1
ATOM 2997 O O . GLN A 1 357 ? 13.130 -8.727 -1.431 1.00 91.69 357 GLN A O 1
ATOM 3002 N N . LYS A 1 358 ? 12.237 -6.706 -1.006 1.00 93.44 358 LYS A N 1
ATOM 3003 C CA . LYS A 1 358 ? 12.049 -6.327 -2.401 1.00 93.44 358 LYS A CA 1
ATOM 3004 C C . LYS A 1 358 ? 12.460 -4.888 -2.656 1.00 93.44 358 LYS A C 1
ATOM 3006 O O . LYS A 1 358 ? 11.861 -3.966 -2.103 1.00 93.44 358 LYS A O 1
ATOM 3011 N N . LEU A 1 359 ? 13.373 -4.713 -3.604 1.00 92.31 359 LEU A N 1
ATOM 3012 C CA . LEU A 1 359 ? 13.780 -3.422 -4.138 1.00 92.31 359 LEU A CA 1
ATOM 3013 C C . LEU A 1 359 ? 13.202 -3.235 -5.541 1.00 92.31 359 LEU A C 1
ATOM 3015 O O . LEU A 1 359 ? 13.261 -4.124 -6.388 1.00 92.31 359 LEU A O 1
ATOM 3019 N N . THR A 1 360 ? 12.606 -2.080 -5.807 1.00 91.19 360 THR A N 1
ATOM 3020 C CA . THR A 1 360 ? 12.204 -1.679 -7.157 1.00 91.19 360 THR A CA 1
ATOM 3021 C C . THR A 1 360 ? 12.843 -0.344 -7.499 1.00 91.19 360 THR A C 1
ATOM 3023 O O . THR A 1 360 ? 12.578 0.650 -6.836 1.00 91.19 360 THR A O 1
ATOM 3026 N N . LEU A 1 361 ? 13.645 -0.319 -8.551 1.00 89.75 361 LEU A N 1
ATOM 3027 C CA . LEU A 1 361 ? 14.335 0.863 -9.043 1.00 89.75 361 LEU A CA 1
ATOM 3028 C C . LEU A 1 361 ? 13.678 1.261 -10.356 1.00 89.75 361 LEU A C 1
ATOM 3030 O O . LEU A 1 361 ? 13.650 0.471 -11.293 1.00 89.75 361 LEU A O 1
ATOM 3034 N N . GLU A 1 362 ? 13.082 2.442 -10.416 1.00 88.25 362 GLU A N 1
ATOM 3035 C CA . GLU A 1 362 ? 12.487 2.976 -11.635 1.00 88.25 362 GLU A CA 1
ATOM 3036 C C . GLU A 1 362 ? 13.325 4.158 -12.100 1.00 88.25 362 GLU A C 1
ATOM 3038 O O . GLU A 1 362 ? 13.336 5.195 -11.447 1.00 88.25 362 GLU A O 1
ATOM 3043 N N . PHE A 1 363 ? 14.039 3.972 -13.208 1.00 85.94 363 PHE A N 1
ATOM 3044 C CA . PHE A 1 363 ? 14.911 4.978 -13.797 1.00 85.94 363 PHE A CA 1
ATOM 3045 C C . PHE A 1 363 ? 14.201 5.708 -14.929 1.00 85.94 363 PHE A C 1
ATOM 3047 O O . PHE A 1 363 ? 13.561 5.076 -15.782 1.00 85.94 363 PHE A O 1
ATOM 3054 N N . SER A 1 364 ? 14.331 7.035 -14.941 1.00 81.75 364 SER A N 1
ATOM 3055 C CA . SER A 1 364 ? 13.908 7.861 -16.070 1.00 81.75 364 SER A CA 1
ATOM 3056 C C . SER A 1 364 ? 14.831 7.611 -17.260 1.00 81.75 364 SER A C 1
ATOM 3058 O O . SER A 1 364 ? 14.363 7.184 -18.315 1.00 81.75 364 SER A O 1
ATOM 3060 N N . GLU A 1 365 ? 16.135 7.742 -17.022 1.00 79.44 365 GLU A N 1
ATOM 3061 C CA . GLU A 1 365 ? 17.253 7.492 -17.920 1.00 79.44 365 GLU A CA 1
ATOM 3062 C C . GLU A 1 365 ? 18.360 6.828 -17.104 1.00 79.44 365 GLU A C 1
ATOM 3064 O O . GLU A 1 365 ? 18.523 7.095 -15.916 1.00 79.44 365 GLU A O 1
ATOM 3069 N N . ILE A 1 366 ? 19.105 5.920 -17.720 1.00 80.75 366 ILE A N 1
ATOM 3070 C CA . ILE A 1 366 ? 20.281 5.325 -17.094 1.00 80.75 366 ILE A CA 1
ATOM 3071 C C . ILE A 1 366 ? 21.204 4.806 -18.190 1.00 80.75 366 ILE A C 1
ATOM 3073 O O . ILE A 1 366 ? 20.740 4.316 -19.226 1.00 80.75 366 ILE A O 1
ATOM 3077 N N . LYS A 1 367 ? 22.509 4.899 -17.951 1.00 79.69 367 LYS A N 1
ATOM 3078 C CA . LYS A 1 367 ? 23.523 4.298 -18.817 1.00 79.69 367 LYS A CA 1
ATOM 3079 C C . LYS A 1 367 ? 23.673 2.815 -18.492 1.00 79.69 367 LYS A C 1
ATOM 3081 O O . LYS A 1 367 ? 23.526 2.405 -17.342 1.00 79.69 367 LYS A O 1
ATOM 3086 N N . ILE A 1 368 ? 23.987 1.998 -19.495 1.00 78.19 368 ILE A N 1
ATOM 3087 C CA . ILE A 1 368 ? 24.029 0.540 -19.316 1.00 78.19 368 ILE A CA 1
ATOM 3088 C C . ILE A 1 368 ? 25.081 0.079 -18.295 1.00 78.19 368 ILE A C 1
ATOM 3090 O O . ILE A 1 368 ? 24.810 -0.837 -17.522 1.00 78.19 368 ILE A O 1
ATOM 3094 N N . TYR A 1 369 ? 26.232 0.755 -18.214 1.00 77.44 369 TYR A N 1
ATOM 3095 C CA . TYR A 1 369 ? 27.290 0.390 -17.267 1.00 77.44 369 TYR A CA 1
ATOM 3096 C C . TYR A 1 369 ? 26.848 0.539 -15.802 1.00 77.44 369 TYR A C 1
ATOM 3098 O O . TYR A 1 369 ? 27.314 -0.205 -14.948 1.00 77.44 369 TYR A O 1
ATOM 3106 N N . GLU A 1 370 ? 25.919 1.452 -15.493 1.00 81.88 370 GLU A N 1
ATOM 3107 C CA . GLU A 1 370 ? 25.356 1.589 -14.143 1.00 81.88 370 GLU A CA 1
ATOM 3108 C C . GLU A 1 370 ? 24.567 0.329 -13.761 1.00 81.88 370 GLU A C 1
ATOM 3110 O O . GLU A 1 370 ? 24.610 -0.113 -12.619 1.00 81.88 370 GLU A O 1
ATOM 3115 N N . ILE A 1 371 ? 23.885 -0.298 -14.726 1.00 82.69 371 ILE A N 1
ATOM 3116 C CA . ILE A 1 371 ? 23.189 -1.574 -14.512 1.00 82.69 371 ILE A CA 1
ATOM 3117 C C . ILE A 1 371 ? 24.204 -2.696 -14.272 1.00 82.69 371 ILE A C 1
ATOM 3119 O O . ILE A 1 371 ? 23.993 -3.516 -13.380 1.00 82.69 371 ILE A O 1
ATOM 3123 N N . CYS A 1 372 ? 25.317 -2.706 -15.013 1.00 80.94 372 CYS A N 1
ATOM 3124 C CA . CYS A 1 372 ? 26.415 -3.648 -14.778 1.00 80.94 372 CYS A CA 1
ATOM 3125 C C . CYS A 1 372 ? 27.022 -3.469 -13.381 1.00 80.94 372 CYS A C 1
ATOM 3127 O O . CYS A 1 372 ? 27.260 -4.446 -12.677 1.00 80.94 372 CYS A O 1
ATOM 3129 N N . ASN A 1 373 ? 27.204 -2.225 -12.936 1.00 82.00 373 ASN A N 1
ATOM 3130 C CA . ASN A 1 373 ? 27.676 -1.937 -11.586 1.00 82.00 373 ASN A CA 1
ATOM 3131 C C . ASN A 1 373 ? 26.693 -2.457 -10.533 1.00 82.00 373 ASN A C 1
ATOM 3133 O O . ASN A 1 373 ? 27.126 -3.093 -9.577 1.00 82.00 373 ASN A O 1
ATOM 3137 N N . LEU A 1 374 ? 25.383 -2.254 -10.732 1.00 84.12 374 LEU A N 1
ATOM 3138 C CA . LEU A 1 374 ? 24.345 -2.761 -9.830 1.00 84.12 374 LEU A CA 1
ATOM 3139 C C . LEU A 1 374 ? 24.367 -4.287 -9.686 1.00 84.12 374 LEU A C 1
ATOM 3141 O O . LEU A 1 374 ? 24.160 -4.781 -8.583 1.00 84.12 374 LEU A O 1
ATOM 3145 N N . GLU A 1 375 ? 24.624 -5.042 -10.755 1.00 85.00 375 GLU A N 1
ATOM 3146 C CA . GLU A 1 375 ? 24.715 -6.508 -10.678 1.00 85.00 375 GLU A CA 1
ATOM 3147 C C . GLU A 1 375 ? 25.802 -6.978 -9.693 1.00 85.00 375 GLU A C 1
ATOM 3149 O O . GLU A 1 375 ? 25.617 -7.980 -8.997 1.00 85.00 375 GLU A O 1
ATOM 3154 N N . ASN A 1 376 ? 26.899 -6.223 -9.603 1.00 81.06 376 ASN A N 1
ATOM 3155 C CA . ASN A 1 376 ? 28.089 -6.566 -8.828 1.00 81.06 376 ASN A CA 1
ATOM 3156 C C . ASN A 1 376 ? 28.082 -6.013 -7.393 1.00 81.06 376 ASN A C 1
ATOM 3158 O O . ASN A 1 376 ? 29.043 -6.213 -6.654 1.00 81.06 376 ASN A O 1
ATOM 3162 N N . LEU A 1 377 ? 27.029 -5.308 -6.966 1.00 82.94 377 LEU A N 1
ATOM 3163 C CA . LEU A 1 377 ? 26.982 -4.751 -5.613 1.00 82.94 377 LEU A CA 1
ATOM 3164 C C . LEU A 1 377 ? 26.630 -5.816 -4.570 1.00 82.94 377 LEU A C 1
ATOM 3166 O O . LEU A 1 377 ? 25.486 -6.263 -4.491 1.00 82.94 377 LEU A O 1
ATOM 3170 N N . ASN A 1 378 ? 27.568 -6.112 -3.669 1.00 81.12 378 ASN A N 1
ATOM 3171 C CA . ASN A 1 378 ? 27.363 -7.057 -2.560 1.00 81.12 378 ASN A CA 1
ATOM 3172 C C . ASN A 1 378 ? 26.161 -6.688 -1.669 1.00 81.12 378 ASN A C 1
ATOM 3174 O O . ASN A 1 378 ? 25.436 -7.556 -1.192 1.00 81.12 378 ASN A O 1
ATOM 3178 N N . VAL A 1 379 ? 25.887 -5.388 -1.495 1.00 79.31 379 VAL A N 1
ATOM 3179 C CA . VAL A 1 379 ? 24.760 -4.885 -0.681 1.00 79.31 379 VAL A CA 1
ATOM 3180 C C . VAL A 1 379 ? 23.399 -5.381 -1.201 1.00 79.31 379 VAL A C 1
ATOM 3182 O O . VAL A 1 379 ? 22.428 -5.453 -0.451 1.00 79.31 379 VAL A O 1
ATOM 3185 N N . LEU A 1 380 ? 23.314 -5.749 -2.481 1.00 82.62 380 LEU A N 1
ATOM 3186 C CA . LEU A 1 380 ? 22.090 -6.219 -3.122 1.00 82.62 380 LEU A CA 1
ATOM 3187 C C . LEU A 1 380 ? 21.869 -7.736 -3.000 1.00 82.62 380 LEU A C 1
ATOM 3189 O O . LEU A 1 380 ? 20.754 -8.204 -3.230 1.00 82.62 380 LEU A O 1
ATOM 3193 N N . GLU A 1 381 ? 22.878 -8.516 -2.612 1.00 81.19 381 GLU A N 1
ATOM 3194 C CA . GLU A 1 381 ? 22.800 -9.985 -2.611 1.00 81.19 381 GLU A CA 1
ATOM 3195 C C . GLU A 1 381 ? 21.741 -10.531 -1.651 1.00 81.19 381 GLU A C 1
ATOM 3197 O O . GLU A 1 381 ? 21.033 -11.484 -1.976 1.00 81.19 381 GLU A O 1
ATOM 3202 N N . ASN A 1 382 ? 21.564 -9.867 -0.510 1.00 83.19 382 ASN A N 1
ATOM 3203 C CA . ASN A 1 382 ? 20.626 -10.287 0.531 1.00 83.19 382 ASN A CA 1
ATOM 3204 C C . ASN A 1 382 ? 19.159 -9.955 0.202 1.00 83.19 382 ASN A C 1
ATOM 3206 O O . ASN A 1 382 ? 18.240 -10.409 0.891 1.00 83.19 382 ASN A O 1
ATOM 3210 N N . ILE A 1 383 ? 18.905 -9.179 -0.856 1.00 88.25 383 ILE A N 1
ATOM 3211 C CA . ILE A 1 383 ? 17.551 -8.792 -1.256 1.00 88.25 383 ILE A CA 1
ATOM 3212 C C . ILE A 1 383 ? 16.948 -9.904 -2.117 1.00 88.25 383 ILE A C 1
ATOM 3214 O O . ILE A 1 383 ? 17.447 -10.224 -3.196 1.00 88.25 383 ILE A O 1
ATOM 3218 N N . LYS A 1 384 ? 15.807 -10.454 -1.684 1.00 90.88 384 LYS A N 1
ATOM 3219 C CA . LYS A 1 384 ? 15.140 -11.575 -2.377 1.00 90.88 384 LYS A CA 1
ATOM 3220 C C . LYS A 1 384 ? 14.730 -11.244 -3.812 1.00 90.88 384 LYS A C 1
ATOM 3222 O O . LYS A 1 384 ? 14.707 -12.133 -4.657 1.00 90.88 384 LYS A O 1
ATOM 3227 N N . LEU A 1 385 ? 14.337 -9.997 -4.079 1.00 91.69 385 LEU A N 1
ATOM 3228 C CA . LEU A 1 385 ? 13.909 -9.562 -5.408 1.00 91.69 385 LEU A CA 1
ATOM 3229 C C . LEU A 1 385 ? 14.310 -8.116 -5.688 1.00 91.69 385 LEU A C 1
ATOM 3231 O O . LEU A 1 385 ? 13.867 -7.194 -5.003 1.00 91.69 385 LEU A O 1
ATOM 3235 N N . ILE A 1 386 ? 15.047 -7.913 -6.773 1.00 91.81 386 ILE A N 1
ATOM 3236 C CA . ILE A 1 386 ? 15.447 -6.608 -7.289 1.00 91.81 386 ILE A CA 1
ATOM 3237 C C . ILE A 1 386 ? 14.830 -6.441 -8.667 1.00 91.81 386 ILE A C 1
ATOM 3239 O O . ILE A 1 386 ? 15.087 -7.211 -9.588 1.00 91.81 386 ILE A O 1
ATOM 3243 N N . LYS A 1 387 ? 13.990 -5.420 -8.814 1.00 92.06 387 LYS A N 1
ATOM 3244 C CA . LYS A 1 387 ? 13.360 -5.090 -10.087 1.00 92.06 387 LYS A CA 1
ATOM 3245 C C . LYS A 1 387 ? 13.830 -3.730 -10.578 1.00 92.06 387 LYS A C 1
ATOM 3247 O O . LYS A 1 387 ? 13.471 -2.718 -9.987 1.00 92.06 387 LYS A O 1
ATOM 3252 N N . ILE A 1 388 ? 14.530 -3.706 -11.700 1.00 90.38 388 ILE A N 1
ATOM 3253 C CA . ILE A 1 388 ? 14.901 -2.496 -12.427 1.00 90.38 388 ILE A CA 1
ATOM 3254 C C . ILE A 1 388 ? 13.843 -2.232 -13.500 1.00 90.38 388 ILE A C 1
ATOM 3256 O O . ILE A 1 388 ? 13.447 -3.121 -14.250 1.00 90.38 388 ILE A O 1
ATOM 3260 N N . ILE A 1 389 ? 13.341 -1.008 -13.562 1.00 87.94 389 ILE A N 1
ATOM 3261 C CA . ILE A 1 389 ? 12.396 -0.528 -14.564 1.00 87.94 389 ILE A CA 1
ATOM 3262 C C . ILE A 1 389 ? 13.071 0.615 -15.300 1.00 87.94 389 ILE A C 1
ATOM 3264 O O . ILE A 1 389 ? 13.409 1.621 -14.683 1.00 87.94 389 ILE A O 1
ATOM 3268 N N . LEU A 1 390 ? 13.188 0.487 -16.616 1.00 86.56 390 LEU A N 1
ATOM 3269 C CA . LEU A 1 390 ? 13.774 1.517 -17.468 1.00 86.56 390 LEU A CA 1
ATOM 3270 C C . LEU A 1 390 ? 12.667 2.179 -18.273 1.00 86.56 390 LEU A C 1
ATOM 3272 O O . LEU A 1 390 ? 11.948 1.506 -19.019 1.00 86.56 390 LEU A O 1
ATOM 3276 N N . CYS A 1 391 ? 12.467 3.475 -18.057 1.00 81.06 391 CYS A N 1
ATOM 3277 C CA . CYS A 1 391 ? 11.328 4.187 -18.621 1.00 81.06 391 CYS A CA 1
ATOM 3278 C C . CYS A 1 391 ? 11.604 4.764 -20.003 1.00 81.06 391 CYS A C 1
ATOM 3280 O O . CYS A 1 391 ? 10.726 4.703 -20.859 1.00 81.06 391 CYS A O 1
ATOM 3282 N N . LYS A 1 392 ? 12.802 5.288 -20.241 1.00 77.38 392 LYS A N 1
ATOM 3283 C CA . LYS A 1 392 ? 13.267 5.629 -21.585 1.00 77.38 392 LYS A CA 1
ATOM 3284 C C . LYS A 1 392 ? 14.121 4.494 -22.160 1.00 77.38 392 LYS A C 1
ATOM 3286 O O . LYS A 1 392 ? 14.552 3.618 -21.400 1.00 77.38 392 LYS A O 1
ATOM 3291 N N . PRO A 1 393 ? 14.297 4.437 -23.494 1.00 69.50 393 PRO A N 1
ATOM 3292 C CA . PRO A 1 393 ? 15.287 3.549 -24.090 1.00 69.50 393 PRO A CA 1
ATOM 3293 C C . PRO A 1 393 ? 16.654 3.787 -23.443 1.00 69.50 393 PRO A C 1
ATOM 3295 O O . PRO A 1 393 ? 16.995 4.914 -23.088 1.00 69.50 393 PRO A O 1
ATOM 3298 N N . ILE A 1 394 ? 17.397 2.701 -23.248 1.00 67.38 394 ILE A N 1
ATOM 3299 C CA . ILE A 1 394 ? 18.732 2.750 -22.653 1.00 67.38 394 ILE A CA 1
ATOM 3300 C C . ILE A 1 394 ? 19.629 3.556 -23.587 1.00 67.38 394 ILE A C 1
ATOM 3302 O O . ILE A 1 394 ? 19.632 3.306 -24.794 1.00 67.38 394 ILE A O 1
ATOM 3306 N N . ASP A 1 395 ? 20.398 4.488 -23.033 1.00 61.41 395 ASP A N 1
ATOM 3307 C CA . ASP A 1 395 ? 21.506 5.078 -23.768 1.00 61.41 395 ASP A CA 1
ATOM 3308 C C . ASP A 1 395 ? 22.644 4.048 -23.831 1.00 61.41 395 ASP A C 1
ATOM 3310 O O . ASP A 1 395 ? 23.309 3.759 -22.831 1.00 61.41 395 ASP A O 1
ATOM 3314 N N . ILE A 1 396 ? 22.800 3.426 -25.003 1.00 60.44 396 ILE A N 1
ATOM 3315 C CA . ILE A 1 396 ? 23.811 2.393 -25.264 1.00 60.44 396 ILE A CA 1
ATOM 3316 C C . ILE A 1 396 ? 24.970 2.958 -26.107 1.00 60.44 396 ILE A C 1
ATOM 3318 O O . ILE A 1 396 ? 25.696 2.211 -26.758 1.00 60.44 396 ILE A O 1
ATOM 3322 N N . GLN A 1 397 ? 25.156 4.284 -26.130 1.00 53.00 397 GLN A N 1
ATOM 3323 C CA . GLN A 1 397 ? 26.193 4.923 -26.950 1.00 53.00 397 GLN A CA 1
ATOM 3324 C C . GLN A 1 397 ? 27.631 4.663 -26.454 1.00 53.00 397 GLN A C 1
ATOM 3326 O O . GLN A 1 397 ? 28.579 4.822 -27.223 1.00 53.00 397 GLN A O 1
ATOM 3331 N N . SER A 1 398 ? 27.837 4.207 -25.212 1.00 51.97 398 SER A N 1
ATOM 3332 C CA . SER A 1 398 ? 29.182 3.933 -24.685 1.00 51.97 398 SER A CA 1
ATOM 3333 C C . SER A 1 398 ? 29.704 2.548 -25.102 1.00 51.97 398 SER A C 1
ATOM 3335 O O . SER A 1 398 ? 29.361 1.535 -24.488 1.00 51.97 398 SER A O 1
ATOM 3337 N N . LYS A 1 399 ? 30.583 2.505 -26.114 1.00 51.03 399 LYS A N 1
ATOM 3338 C CA . LYS A 1 399 ? 31.375 1.327 -26.529 1.00 51.03 399 LYS A CA 1
ATOM 3339 C C . LYS A 1 399 ? 32.491 0.997 -25.523 1.00 51.03 399 LYS A C 1
ATOM 3341 O O . LYS A 1 399 ? 33.667 1.043 -25.867 1.00 51.03 399 LYS A O 1
ATOM 3346 N N . ILE A 1 400 ? 32.148 0.688 -24.277 1.00 52.34 400 ILE A N 1
ATOM 3347 C CA . ILE A 1 400 ? 33.142 0.239 -23.295 1.00 52.34 400 ILE A CA 1
ATOM 3348 C C . ILE A 1 400 ? 32.985 -1.275 -23.125 1.00 52.34 400 ILE A C 1
ATOM 3350 O O . ILE A 1 400 ? 32.034 -1.749 -22.508 1.00 52.34 400 ILE A O 1
ATOM 3354 N N . SER A 1 401 ? 33.911 -2.032 -23.714 1.00 49.75 401 SER A N 1
ATOM 3355 C CA . SER A 1 401 ? 33.948 -3.502 -23.749 1.00 49.75 401 SER A CA 1
ATOM 3356 C C . SER A 1 401 ? 34.190 -4.170 -22.385 1.00 49.75 401 SER A C 1
ATOM 3358 O O . SER A 1 401 ? 34.053 -5.385 -22.282 1.00 49.75 401 SER A O 1
ATOM 3360 N N . SER A 1 402 ? 34.514 -3.408 -21.334 1.00 53.53 402 SER A N 1
ATOM 3361 C CA . SER A 1 402 ? 34.863 -3.927 -20.001 1.00 53.53 402 SER A CA 1
ATOM 3362 C C . SER A 1 402 ? 33.681 -4.147 -19.045 1.00 53.53 402 SER A C 1
ATOM 3364 O O . SER A 1 402 ? 33.895 -4.603 -17.926 1.00 53.53 402 SER A O 1
ATOM 3366 N N . HIS A 1 403 ? 32.439 -3.841 -19.441 1.00 61.16 403 HIS A N 1
ATOM 3367 C CA . HIS A 1 403 ? 31.265 -3.938 -18.558 1.00 61.16 403 HIS A CA 1
ATOM 3368 C C . HIS A 1 403 ? 30.178 -4.843 -19.147 1.00 61.16 403 HIS A C 1
ATOM 3370 O O . HIS A 1 403 ? 29.177 -4.361 -19.673 1.00 61.16 403 HIS A O 1
ATOM 3376 N N . LEU A 1 404 ? 30.370 -6.159 -19.049 1.00 70.62 404 LEU A N 1
ATOM 3377 C CA . LEU A 1 404 ? 29.389 -7.178 -19.440 1.00 70.62 404 LEU A CA 1
ATOM 3378 C C . LEU A 1 404 ? 28.541 -7.599 -18.236 1.00 70.62 404 LEU A C 1
ATOM 3380 O O . LEU A 1 404 ? 29.083 -7.760 -17.143 1.00 70.62 404 LEU A O 1
ATOM 3384 N N . LEU A 1 405 ? 27.238 -7.826 -18.441 1.00 75.75 405 LEU A N 1
ATOM 3385 C CA . LEU A 1 405 ? 26.416 -8.462 -17.412 1.00 75.75 405 LEU A CA 1
ATOM 3386 C C . LEU A 1 405 ? 26.758 -9.952 -17.316 1.00 75.75 405 LEU A C 1
ATOM 3388 O O . LEU A 1 405 ? 26.762 -10.667 -18.326 1.00 75.75 405 LEU A O 1
ATOM 3392 N N . LEU A 1 406 ? 26.984 -10.433 -16.096 1.00 77.62 406 LEU A N 1
ATOM 3393 C CA . LEU A 1 406 ? 27.337 -11.827 -15.822 1.00 77.62 406 LEU A CA 1
ATOM 3394 C C . LEU A 1 406 ? 26.163 -12.769 -16.118 1.00 77.62 406 LEU A C 1
ATOM 3396 O O . LEU A 1 406 ? 26.359 -13.895 -16.564 1.00 77.62 406 LEU A O 1
ATOM 3400 N N . GLY A 1 407 ? 24.926 -12.310 -15.911 1.00 76.00 407 GLY A N 1
ATOM 3401 C CA . GLY A 1 407 ? 23.723 -13.098 -16.205 1.00 76.00 407 GLY A CA 1
ATOM 3402 C C . GLY A 1 407 ? 23.387 -14.159 -15.148 1.00 76.00 407 GLY A C 1
ATOM 3403 O O . GLY A 1 407 ? 22.505 -14.985 -15.375 1.00 76.00 407 GLY A O 1
ATOM 3404 N N . CYS A 1 408 ? 24.075 -14.151 -14.003 1.00 76.38 408 CYS A N 1
ATOM 3405 C CA . CYS A 1 408 ? 23.994 -15.194 -12.977 1.00 76.38 408 CYS A CA 1
ATOM 3406 C C . CYS A 1 408 ? 23.078 -14.848 -11.783 1.00 76.38 408 CYS A C 1
ATOM 3408 O O . CYS A 1 408 ? 22.728 -15.730 -10.992 1.00 76.38 408 CYS A O 1
ATOM 3410 N N . LYS A 1 409 ? 22.680 -13.581 -11.606 1.00 82.50 409 LYS A N 1
ATOM 3411 C CA . LYS A 1 409 ? 21.935 -13.110 -10.423 1.00 82.50 409 LYS A CA 1
ATOM 3412 C C . LYS A 1 409 ? 20.437 -13.424 -10.528 1.00 82.50 409 LYS A C 1
ATOM 3414 O O . LYS A 1 409 ? 19.647 -12.648 -11.053 1.00 82.50 409 LYS A O 1
ATOM 3419 N N . LYS A 1 410 ? 20.006 -14.547 -9.948 1.00 83.44 410 LYS A N 1
ATOM 3420 C CA . LYS A 1 410 ? 18.600 -15.016 -9.986 1.00 83.44 410 LYS A CA 1
ATOM 3421 C C . LYS A 1 410 ? 17.571 -14.060 -9.358 1.00 83.44 410 LYS A C 1
ATOM 3423 O O . LYS A 1 410 ? 16.379 -14.200 -9.615 1.00 83.44 410 LYS A O 1
ATOM 3428 N N . ASN A 1 411 ? 18.004 -13.132 -8.507 1.00 87.00 411 ASN A N 1
ATOM 3429 C CA . ASN A 1 411 ? 17.145 -12.153 -7.839 1.00 87.00 411 ASN A CA 1
ATOM 3430 C C . ASN A 1 411 ? 16.984 -10.839 -8.626 1.00 87.00 411 ASN A C 1
ATOM 3432 O O . ASN A 1 411 ? 16.169 -10.009 -8.218 1.00 87.00 411 ASN A O 1
ATOM 3436 N N . LEU A 1 412 ? 17.719 -10.640 -9.727 1.00 89.44 412 LEU A N 1
ATOM 3437 C CA . LEU A 1 412 ? 17.694 -9.423 -10.537 1.00 89.44 412 LEU A CA 1
ATOM 3438 C C . LEU A 1 412 ? 16.756 -9.568 -11.741 1.00 89.44 412 LEU A C 1
ATOM 3440 O O . LEU A 1 412 ? 16.827 -10.530 -12.498 1.00 89.44 412 LEU A O 1
ATOM 3444 N N . PHE A 1 413 ? 15.894 -8.574 -11.950 1.00 91.19 413 PHE A N 1
ATOM 3445 C CA . PHE A 1 413 ? 14.943 -8.553 -13.058 1.00 91.19 413 PHE A CA 1
ATOM 3446 C C . PHE A 1 413 ? 14.848 -7.163 -13.687 1.00 91.19 413 PHE A C 1
ATOM 3448 O O . PHE A 1 413 ? 14.673 -6.170 -12.980 1.00 91.19 413 PHE A O 1
ATOM 3455 N N . VAL A 1 414 ? 14.868 -7.086 -15.016 1.00 89.81 414 VAL A N 1
ATOM 3456 C CA . VAL A 1 414 ? 14.838 -5.835 -15.787 1.00 89.81 414 VAL A CA 1
ATOM 3457 C C . VAL A 1 414 ? 13.549 -5.737 -16.608 1.00 89.81 414 VAL A C 1
ATOM 3459 O O . VAL A 1 414 ? 13.132 -6.668 -17.291 1.00 89.81 414 VAL A O 1
ATOM 3462 N N . ASP A 1 415 ? 12.882 -4.589 -16.538 1.00 89.25 415 ASP A N 1
ATOM 3463 C CA . ASP A 1 415 ? 11.633 -4.292 -17.238 1.00 89.25 415 ASP A CA 1
ATOM 3464 C C . ASP A 1 415 ? 11.813 -3.052 -18.126 1.00 89.25 415 ASP A C 1
ATOM 3466 O O . ASP A 1 415 ? 11.723 -1.907 -17.669 1.00 89.25 415 ASP A O 1
ATOM 3470 N N . LEU A 1 416 ? 12.059 -3.304 -19.411 1.00 87.19 416 LEU A N 1
ATOM 3471 C CA . LEU A 1 416 ? 12.288 -2.313 -20.459 1.00 87.19 416 LEU A CA 1
ATOM 3472 C C . LEU A 1 416 ? 10.953 -1.729 -20.910 1.00 87.19 416 LEU A C 1
ATOM 3474 O O . LEU A 1 416 ? 10.199 -2.321 -21.686 1.00 87.19 416 LEU A O 1
ATOM 3478 N N . SER A 1 417 ? 10.609 -0.585 -20.340 1.00 83.81 417 SER A N 1
ATOM 3479 C CA . SER A 1 417 ? 9.319 0.064 -20.576 1.00 83.81 417 SER A CA 1
ATOM 3480 C C . SER A 1 417 ? 9.385 1.117 -21.666 1.00 83.81 417 SER A C 1
ATOM 3482 O O . SER A 1 417 ? 8.360 1.364 -22.302 1.00 83.81 417 SER A O 1
ATOM 3484 N N . GLY A 1 418 ? 10.564 1.712 -21.869 1.00 79.06 418 GLY A N 1
ATOM 3485 C CA . GLY A 1 418 ? 10.857 2.511 -23.052 1.00 79.06 418 GLY A CA 1
ATOM 3486 C C . GLY A 1 418 ? 10.733 1.660 -24.311 1.00 79.06 418 GLY A C 1
ATOM 3487 O O . GLY A 1 418 ? 11.073 0.476 -24.299 1.00 79.06 418 GLY A O 1
ATOM 3488 N N . THR A 1 419 ? 10.191 2.246 -25.375 1.00 79.06 419 THR A N 1
ATOM 3489 C CA . THR A 1 419 ? 9.971 1.549 -26.643 1.00 79.06 419 THR A CA 1
ATOM 3490 C C . THR A 1 419 ? 11.297 1.290 -27.336 1.00 79.06 419 THR A C 1
ATOM 3492 O O . THR A 1 419 ? 12.020 2.224 -27.676 1.00 79.06 419 THR A O 1
ATOM 3495 N N . LEU A 1 420 ? 11.598 0.016 -27.557 1.00 80.06 420 LEU A N 1
ATOM 3496 C CA . LEU A 1 420 ? 12.706 -0.419 -28.384 1.00 80.06 420 LEU A CA 1
ATOM 3497 C C . LEU A 1 420 ? 12.255 -0.453 -29.845 1.00 80.06 420 LEU A C 1
ATOM 3499 O O . LEU A 1 420 ? 11.337 -1.197 -30.193 1.00 80.06 420 LEU A O 1
ATOM 3503 N N . HIS A 1 421 ? 12.909 0.341 -30.686 1.00 79.69 421 HIS A N 1
ATOM 3504 C CA . HIS A 1 421 ? 12.696 0.313 -32.128 1.00 79.69 421 HIS A CA 1
ATOM 3505 C C . HIS A 1 421 ? 13.460 -0.862 -32.740 1.00 79.69 421 HIS A C 1
ATOM 3507 O O . HIS A 1 421 ? 14.665 -1.003 -32.511 1.00 79.69 421 HIS A O 1
ATOM 3513 N N . LEU A 1 422 ? 12.755 -1.706 -33.493 1.00 77.31 422 LEU A N 1
ATOM 3514 C CA . LEU A 1 422 ? 13.364 -2.797 -34.248 1.00 77.31 422 LEU A CA 1
ATOM 3515 C C . LEU A 1 422 ? 13.481 -2.356 -35.707 1.00 77.31 422 LEU A C 1
ATOM 3517 O O . LEU A 1 422 ? 12.471 -2.189 -36.388 1.00 77.31 422 LEU A O 1
ATOM 3521 N N . SER A 1 423 ? 14.714 -2.136 -36.153 1.00 71.38 423 SER A N 1
ATOM 3522 C CA . SER A 1 423 ? 15.069 -1.740 -37.515 1.00 71.38 423 SER A CA 1
ATOM 3523 C C . SER A 1 423 ? 16.291 -2.529 -37.980 1.00 71.38 423 SER A C 1
ATOM 3525 O O . SER A 1 423 ? 17.111 -2.937 -37.155 1.00 71.38 423 SER A O 1
ATOM 3527 N N . ASP A 1 424 ? 16.442 -2.693 -39.294 1.00 59.31 424 ASP A N 1
ATOM 3528 C CA . ASP A 1 424 ? 17.553 -3.446 -39.903 1.00 59.31 424 ASP A CA 1
ATOM 3529 C C . ASP A 1 424 ? 18.926 -2.786 -39.695 1.00 59.31 424 ASP A C 1
ATOM 3531 O O . ASP A 1 424 ? 19.974 -3.417 -39.853 1.00 59.31 424 ASP A O 1
ATOM 3535 N N . SER A 1 425 ? 18.948 -1.522 -39.259 1.00 55.00 425 SER A N 1
ATOM 3536 C CA . SER A 1 425 ? 20.150 -0.849 -38.771 1.00 55.00 425 SER A CA 1
ATOM 3537 C C . SER A 1 425 ? 20.619 -1.496 -37.459 1.00 55.00 425 SER A C 1
ATOM 3539 O O . SER A 1 425 ? 20.255 -1.085 -36.359 1.00 55.00 425 SER A O 1
ATOM 3541 N N . GLY A 1 426 ? 21.447 -2.539 -37.578 1.00 54.41 426 GLY A N 1
ATOM 3542 C CA . GLY A 1 426 ? 21.861 -3.478 -36.522 1.00 54.41 426 GLY A CA 1
ATOM 3543 C C . GLY A 1 426 ? 22.546 -2.927 -35.259 1.00 54.41 426 GLY A C 1
ATOM 3544 O O . GLY A 1 426 ? 23.096 -3.713 -34.490 1.00 54.41 426 GLY A O 1
ATOM 3545 N N . ASN A 1 427 ? 22.519 -1.620 -34.995 1.00 58.12 427 ASN A N 1
ATOM 3546 C CA . ASN A 1 427 ? 23.085 -1.010 -33.792 1.00 58.12 427 ASN A CA 1
ATOM 3547 C C . ASN A 1 427 ? 22.335 -1.421 -32.515 1.00 58.12 427 ASN A C 1
ATOM 3549 O O . ASN A 1 427 ? 22.976 -1.730 -31.516 1.00 58.12 427 ASN A O 1
ATOM 3553 N N . SER A 1 428 ? 20.998 -1.498 -32.526 1.00 57.72 428 SER A N 1
ATOM 3554 C CA . SER A 1 428 ? 20.234 -1.905 -31.335 1.00 57.72 428 SER A CA 1
ATOM 3555 C C . SER A 1 428 ? 20.461 -3.384 -30.995 1.00 57.72 428 SER A C 1
ATOM 3557 O O . SER A 1 428 ? 20.802 -3.711 -29.862 1.00 57.72 428 SER A O 1
ATOM 3559 N N . LEU A 1 429 ? 20.376 -4.278 -31.982 1.00 62.00 429 LEU A N 1
ATOM 3560 C CA . LEU A 1 429 ? 20.594 -5.724 -31.831 1.00 62.00 429 LEU A CA 1
ATOM 3561 C C . LEU A 1 429 ? 22.018 -6.069 -31.369 1.00 62.00 429 LEU A C 1
ATOM 3563 O O . LEU A 1 429 ? 22.182 -6.842 -30.424 1.00 62.00 429 LEU A O 1
ATOM 3567 N N . ARG A 1 430 ? 23.044 -5.467 -31.994 1.00 61.94 430 ARG A N 1
ATOM 3568 C CA . ARG A 1 430 ? 24.450 -5.644 -31.586 1.00 61.94 430 ARG A CA 1
ATOM 3569 C C . ARG A 1 430 ? 24.645 -5.250 -30.129 1.00 61.94 430 ARG A C 1
ATOM 3571 O O . ARG A 1 430 ? 25.254 -5.996 -29.379 1.00 61.94 430 ARG A O 1
ATOM 3578 N N . ASN A 1 431 ? 24.042 -4.147 -29.705 1.00 62.09 431 ASN A N 1
ATOM 3579 C CA . ASN A 1 431 ? 24.154 -3.659 -28.338 1.00 62.09 431 ASN A CA 1
ATOM 3580 C C . ASN A 1 431 ? 23.493 -4.590 -27.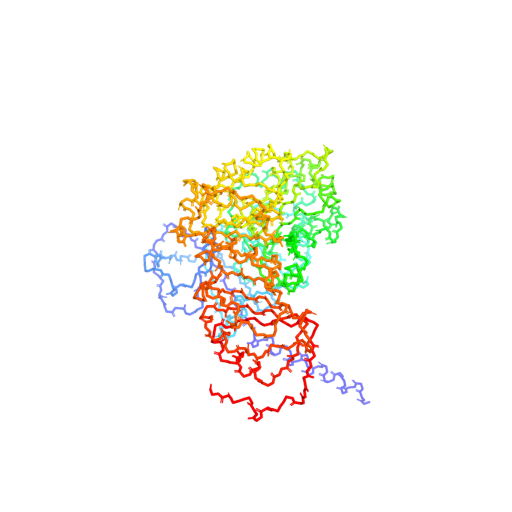302 1.00 62.09 431 ASN A C 1
ATOM 3582 O O . ASN A 1 431 ? 24.080 -4.847 -26.254 1.00 62.09 431 ASN A O 1
ATOM 3586 N N . PHE A 1 432 ? 22.314 -5.159 -27.584 1.00 66.81 432 PHE A N 1
ATOM 3587 C CA . PHE A 1 432 ? 21.687 -6.148 -26.688 1.00 66.81 432 PHE A CA 1
ATOM 3588 C C . PHE A 1 432 ? 22.516 -7.427 -26.543 1.00 66.81 432 PHE A C 1
ATOM 3590 O O . PHE A 1 432 ? 22.592 -7.989 -25.448 1.00 66.81 432 PHE A O 1
ATOM 3597 N N . LEU A 1 433 ? 23.131 -7.870 -27.643 1.00 68.38 433 LEU A N 1
ATOM 3598 C CA . LEU A 1 433 ? 24.024 -9.024 -27.659 1.00 68.38 433 LEU A CA 1
ATOM 3599 C C . LEU A 1 433 ? 25.307 -8.748 -26.873 1.00 68.38 433 LEU A C 1
ATOM 3601 O O . LEU A 1 433 ? 25.723 -9.609 -26.103 1.00 68.38 433 LEU A O 1
ATOM 3605 N N . THR A 1 434 ? 25.879 -7.546 -27.006 1.00 69.25 434 THR A N 1
ATOM 3606 C CA . THR A 1 434 ? 27.084 -7.148 -26.273 1.00 69.25 434 THR A CA 1
ATOM 3607 C C . THR A 1 434 ? 26.854 -7.216 -24.770 1.00 69.25 434 THR A C 1
ATOM 3609 O O . THR A 1 434 ? 27.635 -7.846 -24.088 1.00 69.25 434 THR A O 1
ATOM 3612 N N . PHE A 1 435 ? 25.779 -6.641 -24.224 1.00 72.31 435 PHE A N 1
ATOM 3613 C CA . PHE A 1 435 ? 25.637 -6.499 -22.766 1.00 72.31 435 PHE A CA 1
ATOM 3614 C C . PHE A 1 435 ? 24.932 -7.665 -22.049 1.00 72.31 435 PHE A C 1
ATOM 3616 O O . PHE A 1 435 ? 24.722 -7.576 -20.846 1.00 72.31 435 PHE A O 1
ATOM 3623 N N . ASN A 1 436 ? 24.546 -8.743 -22.742 1.00 77.00 436 ASN A N 1
ATOM 3624 C CA . ASN A 1 436 ? 23.905 -9.938 -22.158 1.00 77.00 436 ASN A CA 1
ATOM 3625 C C . ASN A 1 436 ? 22.628 -9.670 -21.313 1.00 77.00 436 ASN A C 1
ATOM 3627 O O . ASN A 1 436 ? 22.266 -10.455 -20.434 1.00 77.00 436 ASN A O 1
ATOM 3631 N N . LEU A 1 437 ? 21.883 -8.585 -21.591 1.00 79.56 437 LEU A N 1
ATOM 3632 C CA . LEU A 1 437 ? 20.663 -8.236 -20.831 1.00 79.56 437 LEU A CA 1
ATOM 3633 C C . LEU A 1 437 ? 19.576 -9.308 -20.889 1.00 79.56 437 LEU A C 1
ATOM 3635 O O . LEU A 1 437 ? 18.741 -9.374 -19.986 1.00 79.56 437 LEU A O 1
ATOM 3639 N N . LYS A 1 438 ? 19.557 -10.124 -21.947 1.00 82.25 438 LYS A N 1
ATOM 3640 C CA . LYS A 1 438 ? 18.490 -11.092 -22.234 1.00 82.25 438 LYS A CA 1
ATOM 3641 C C . LYS A 1 438 ? 18.151 -12.002 -21.046 1.00 82.25 438 LYS A C 1
ATOM 3643 O O . LYS A 1 438 ? 16.988 -12.366 -20.892 1.00 82.25 438 LYS A O 1
ATOM 3648 N N . ASN A 1 439 ? 19.131 -12.315 -20.192 1.00 84.12 439 ASN A N 1
ATOM 3649 C CA . ASN A 1 439 ? 18.975 -13.200 -19.033 1.00 84.12 439 ASN A CA 1
ATOM 3650 C C . ASN A 1 439 ? 18.172 -12.571 -17.884 1.00 84.12 439 ASN A C 1
ATOM 3652 O O . ASN A 1 439 ? 17.690 -13.285 -17.010 1.00 84.12 439 ASN A O 1
ATOM 3656 N N . TYR A 1 440 ? 17.996 -11.247 -17.889 1.00 87.56 440 TYR A N 1
ATOM 3657 C CA . TYR A 1 440 ? 17.295 -10.513 -16.835 1.00 87.56 440 TYR A CA 1
ATOM 3658 C C . TYR A 1 440 ? 15.971 -9.901 -17.284 1.00 87.56 440 TYR A C 1
ATOM 3660 O O . TYR A 1 440 ? 15.177 -9.472 -16.442 1.00 87.56 440 TYR A O 1
ATOM 3668 N N . ILE A 1 441 ? 15.713 -9.819 -18.592 1.00 88.88 441 ILE A N 1
ATOM 3669 C CA . ILE A 1 441 ? 14.527 -9.137 -19.113 1.00 88.88 441 ILE A CA 1
ATOM 3670 C C . ILE A 1 441 ? 13.273 -9.946 -18.767 1.00 88.88 441 ILE A C 1
ATOM 3672 O O . ILE A 1 441 ? 13.076 -11.063 -19.233 1.00 88.88 441 ILE A O 1
ATOM 3676 N N . ILE A 1 442 ? 12.378 -9.327 -17.997 1.00 91.94 442 ILE A N 1
ATOM 3677 C CA . ILE A 1 442 ? 11.047 -9.860 -17.666 1.00 91.94 442 ILE A CA 1
ATOM 3678 C C . ILE A 1 442 ? 9.915 -9.104 -18.356 1.00 91.94 442 ILE A C 1
ATOM 3680 O O . ILE A 1 442 ? 8.753 -9.517 -18.289 1.00 91.94 442 ILE A O 1
ATOM 3684 N N . GLY A 1 443 ? 10.214 -7.960 -18.968 1.00 90.88 443 GLY A N 1
ATOM 3685 C CA . GLY A 1 443 ? 9.227 -7.168 -19.679 1.00 90.88 443 GLY A CA 1
ATOM 3686 C C . GLY A 1 443 ? 9.857 -6.258 -20.715 1.00 90.88 443 GLY A C 1
ATOM 3687 O O . GLY A 1 443 ? 10.875 -5.631 -20.436 1.00 90.88 443 GLY A O 1
ATOM 3688 N N . ILE A 1 444 ? 9.233 -6.164 -21.888 1.00 88.62 444 ILE A N 1
ATOM 3689 C CA . ILE A 1 444 ? 9.746 -5.369 -23.008 1.00 88.62 444 ILE A CA 1
ATOM 3690 C C . ILE A 1 444 ? 8.631 -4.607 -23.732 1.00 88.62 444 ILE A C 1
ATOM 3692 O O . ILE A 1 444 ? 7.460 -5.000 -23.696 1.00 88.62 444 ILE A O 1
ATOM 3696 N N . ALA A 1 445 ? 8.968 -3.462 -24.320 1.00 88.25 445 ALA A N 1
ATOM 3697 C CA . ALA A 1 445 ? 8.117 -2.721 -25.243 1.00 88.25 445 ALA A CA 1
ATOM 3698 C C . ALA A 1 445 ? 8.831 -2.616 -26.592 1.00 88.25 445 ALA A C 1
ATOM 3700 O O . ALA A 1 445 ? 9.929 -2.077 -26.653 1.00 88.25 445 ALA A O 1
ATOM 3701 N N . LEU A 1 446 ? 8.213 -3.139 -27.646 1.00 87.69 446 LEU A N 1
ATOM 3702 C CA . LEU A 1 446 ? 8.767 -3.203 -28.993 1.00 87.69 446 LEU A CA 1
ATOM 3703 C C . LEU A 1 446 ? 7.936 -2.336 -29.941 1.00 87.69 446 LEU A C 1
ATOM 3705 O O . LEU A 1 446 ? 6.706 -2.309 -29.850 1.00 87.69 446 LEU A O 1
ATOM 3709 N N . LYS A 1 447 ? 8.620 -1.655 -30.856 1.00 87.94 447 LYS A N 1
ATOM 3710 C CA . LYS A 1 447 ? 8.043 -0.941 -31.994 1.00 87.94 447 LYS A CA 1
ATOM 3711 C C . LYS A 1 447 ? 8.746 -1.442 -33.265 1.00 87.94 447 LYS A C 1
ATOM 3713 O O . LYS A 1 447 ? 9.864 -0.995 -33.527 1.00 87.94 447 LYS A O 1
ATOM 3718 N N . PRO A 1 448 ? 8.175 -2.428 -33.978 1.00 86.12 448 PRO A N 1
ATOM 3719 C CA . PRO A 1 448 ? 8.790 -2.983 -35.176 1.00 86.12 448 PRO A CA 1
ATOM 3720 C C . PRO A 1 448 ? 8.588 -2.059 -36.379 1.00 86.12 448 PRO A C 1
ATOM 3722 O O . PRO A 1 448 ? 7.559 -1.393 -36.469 1.00 86.12 448 PRO A O 1
ATOM 3725 N N . ASN A 1 449 ? 9.554 -2.047 -37.299 1.00 82.75 449 ASN A N 1
ATOM 3726 C CA . ASN A 1 449 ? 9.445 -1.366 -38.597 1.00 82.75 449 ASN A CA 1
ATOM 3727 C C . ASN A 1 449 ? 9.124 -2.327 -39.759 1.00 82.75 449 ASN A C 1
ATOM 3729 O O . ASN A 1 449 ? 9.093 -1.901 -40.906 1.00 82.75 449 ASN A O 1
ATOM 3733 N N . PHE A 1 450 ? 8.918 -3.611 -39.474 1.00 81.88 450 PHE A N 1
ATOM 3734 C CA . PHE A 1 450 ? 8.646 -4.663 -40.453 1.00 81.88 450 PHE A CA 1
ATOM 3735 C C . PHE A 1 450 ? 7.559 -5.601 -39.911 1.00 81.88 450 PHE A C 1
ATOM 3737 O O . PHE A 1 450 ? 7.441 -5.796 -38.698 1.00 81.88 450 PHE A O 1
ATOM 3744 N N . SER A 1 451 ? 6.767 -6.173 -40.815 1.00 77.69 451 SER A N 1
ATOM 3745 C CA . SER A 1 451 ? 5.618 -7.052 -40.541 1.00 77.69 451 SER A CA 1
ATOM 3746 C C . SER A 1 451 ? 6.015 -8.440 -40.031 1.00 77.69 451 SER A C 1
ATOM 3748 O O . SER A 1 451 ? 5.270 -9.050 -39.259 1.00 77.69 451 SER A O 1
ATOM 3750 N N . ASN A 1 452 ? 7.195 -8.930 -40.420 1.00 78.88 452 ASN A N 1
ATOM 3751 C CA . ASN A 1 452 ? 7.696 -10.248 -40.044 1.00 78.88 452 ASN A CA 1
ATOM 3752 C C . ASN A 1 452 ? 8.668 -10.186 -38.855 1.00 78.88 452 ASN A C 1
ATOM 3754 O O . ASN A 1 452 ? 9.872 -9.972 -39.010 1.00 78.88 452 ASN A O 1
ATOM 3758 N N . LEU A 1 453 ? 8.152 -10.396 -37.644 1.00 73.31 453 LEU A N 1
ATOM 3759 C CA . LEU A 1 453 ? 8.973 -10.409 -36.429 1.00 73.31 453 LEU A CA 1
ATOM 3760 C C . LEU A 1 453 ? 9.891 -11.634 -36.308 1.00 73.31 453 LEU A C 1
ATOM 3762 O O . LEU A 1 453 ? 10.908 -11.548 -35.611 1.00 73.31 453 LEU A O 1
ATOM 3766 N N . ASP A 1 454 ? 9.565 -12.745 -36.974 1.00 66.00 454 ASP A N 1
ATOM 3767 C CA . ASP A 1 454 ? 10.362 -13.973 -36.911 1.00 66.00 454 ASP A CA 1
ATOM 3768 C C . ASP A 1 454 ? 11.744 -13.757 -37.565 1.00 66.00 454 ASP A C 1
ATOM 3770 O O . ASP A 1 454 ? 12.762 -14.213 -37.032 1.00 66.00 454 ASP A O 1
ATOM 3774 N N . ASN A 1 455 ? 11.814 -12.928 -38.616 1.00 56.56 455 ASN A N 1
ATOM 3775 C CA . ASN A 1 455 ? 13.058 -12.552 -39.307 1.00 56.56 455 ASN A CA 1
ATOM 3776 C C . ASN A 1 455 ? 14.079 -11.823 -38.413 1.00 56.56 455 ASN A C 1
ATOM 3778 O O . ASN A 1 455 ? 15.287 -11.954 -38.610 1.00 56.56 455 ASN A O 1
ATOM 3782 N N . PHE A 1 456 ? 13.632 -11.095 -37.385 1.00 62.44 456 PHE A N 1
ATOM 3783 C CA . PHE A 1 456 ? 14.529 -10.364 -36.476 1.00 62.44 456 PHE A CA 1
ATOM 3784 C C . PHE A 1 456 ? 15.199 -11.270 -35.426 1.00 62.44 456 PHE A C 1
ATOM 3786 O O . PHE A 1 456 ? 16.086 -10.838 -34.687 1.00 62.44 456 PHE A O 1
ATOM 3793 N N . ASN A 1 457 ? 14.793 -12.544 -35.358 1.00 68.31 457 ASN A N 1
ATOM 3794 C CA . ASN A 1 457 ? 15.265 -13.542 -34.406 1.00 68.31 457 ASN A CA 1
ATOM 3795 C C . ASN A 1 457 ? 15.206 -13.047 -32.947 1.00 68.31 457 ASN A C 1
ATOM 3797 O O . ASN A 1 457 ? 16.224 -12.898 -32.266 1.00 68.31 457 ASN A O 1
ATOM 3801 N N . LEU A 1 458 ? 13.986 -12.814 -32.450 1.00 76.38 458 LEU A N 1
ATOM 3802 C CA . LEU A 1 458 ? 13.702 -12.346 -31.084 1.00 76.38 458 LEU A CA 1
ATOM 3803 C C . LEU A 1 458 ? 14.405 -13.166 -29.980 1.00 76.38 458 LEU A C 1
ATOM 3805 O O . LEU A 1 458 ? 14.684 -12.627 -28.911 1.00 76.38 458 LEU A O 1
ATOM 3809 N N . THR A 1 459 ? 14.768 -14.429 -30.232 1.00 77.25 459 THR A N 1
ATOM 3810 C CA . THR A 1 459 ? 15.545 -15.259 -29.287 1.00 77.25 459 THR A CA 1
ATOM 3811 C C . THR A 1 459 ? 16.933 -14.690 -28.969 1.00 77.25 459 THR A C 1
ATOM 3813 O O . THR A 1 459 ? 17.480 -14.947 -27.897 1.00 77.25 459 THR A O 1
ATOM 3816 N N . LYS A 1 460 ? 17.501 -13.868 -29.864 1.00 75.56 460 LYS A N 1
ATOM 3817 C CA . LYS A 1 460 ? 18.779 -13.174 -29.647 1.00 75.56 460 LYS A CA 1
ATOM 3818 C C . LYS A 1 460 ? 18.685 -12.112 -28.552 1.00 75.56 460 LYS A C 1
ATOM 3820 O O . LYS A 1 460 ? 19.669 -11.862 -27.863 1.00 75.56 460 LYS A O 1
ATOM 3825 N N . ILE A 1 461 ? 17.511 -11.505 -28.385 1.00 76.44 461 ILE A N 1
ATOM 3826 C CA . ILE A 1 461 ? 17.282 -10.391 -27.456 1.00 76.44 461 ILE A CA 1
ATOM 3827 C C . ILE A 1 461 ? 16.422 -10.776 -26.244 1.00 76.44 461 ILE A C 1
ATOM 3829 O O . ILE A 1 461 ? 16.444 -10.067 -25.239 1.00 76.44 461 ILE A O 1
ATOM 3833 N N . LEU A 1 462 ? 15.685 -11.890 -26.308 1.00 82.00 462 LEU A N 1
ATOM 3834 C CA . LEU A 1 462 ? 14.725 -12.307 -25.287 1.00 82.00 462 LEU A CA 1
ATOM 3835 C C . LEU A 1 462 ? 14.867 -13.785 -24.920 1.00 82.00 462 LEU A C 1
ATOM 3837 O O . LEU A 1 462 ? 14.913 -14.659 -25.781 1.00 82.00 462 LEU A O 1
ATOM 3841 N N . HIS A 1 463 ? 14.779 -14.070 -23.622 1.00 86.06 463 HIS A N 1
ATOM 3842 C CA . HIS A 1 463 ? 14.446 -15.402 -23.128 1.00 86.06 463 HIS A CA 1
ATOM 3843 C C . HIS A 1 463 ? 12.933 -15.509 -22.927 1.00 86.06 463 HIS A C 1
ATOM 3845 O O . HIS A 1 463 ? 12.403 -15.040 -21.920 1.00 86.06 463 HIS A O 1
ATOM 3851 N N . TYR A 1 464 ? 12.230 -16.155 -23.863 1.00 86.44 464 TYR A N 1
ATOM 3852 C CA . TYR A 1 464 ? 10.764 -16.273 -23.849 1.00 86.44 464 TYR A CA 1
ATOM 3853 C C . TYR A 1 464 ? 10.184 -16.772 -22.516 1.00 86.44 464 TYR A C 1
ATOM 3855 O O . TYR A 1 464 ? 9.145 -16.285 -22.070 1.00 86.44 464 TYR A O 1
ATOM 3863 N N . ASN A 1 465 ? 10.895 -17.678 -21.839 1.00 86.81 465 ASN A N 1
ATOM 3864 C CA . ASN A 1 465 ? 10.482 -18.248 -20.557 1.00 86.81 465 ASN A CA 1
ATOM 3865 C C . ASN A 1 465 ? 10.492 -17.246 -19.389 1.00 86.81 465 ASN A C 1
ATOM 3867 O O . ASN A 1 465 ? 9.890 -17.540 -18.366 1.00 86.81 465 ASN A O 1
ATOM 3871 N N . LEU A 1 466 ? 11.161 -16.093 -19.506 1.00 88.75 466 LEU A N 1
ATOM 3872 C CA . LEU A 1 466 ? 11.247 -15.084 -18.439 1.00 88.75 466 LEU A CA 1
ATOM 3873 C C . LEU A 1 466 ? 10.247 -13.935 -18.616 1.00 88.75 466 LEU A C 1
ATOM 3875 O O . LEU A 1 466 ? 9.947 -13.207 -17.666 1.00 88.75 466 LEU A O 1
ATOM 3879 N N . ILE A 1 467 ? 9.724 -13.746 -19.828 1.00 91.88 467 ILE A N 1
ATOM 3880 C CA . ILE A 1 467 ? 8.914 -12.576 -20.158 1.00 91.88 467 ILE A CA 1
ATOM 3881 C C . ILE A 1 467 ? 7.511 -12.725 -19.586 1.00 91.88 467 ILE A C 1
ATOM 3883 O O . ILE A 1 467 ? 6.719 -13.576 -19.975 1.00 91.88 467 ILE A O 1
ATOM 3887 N N . THR A 1 468 ? 7.188 -11.808 -18.683 1.00 93.06 468 THR A N 1
ATOM 3888 C CA . THR A 1 468 ? 5.880 -11.701 -18.031 1.00 93.06 468 THR A CA 1
ATOM 3889 C C . THR A 1 468 ? 5.018 -10.587 -18.616 1.00 93.06 468 THR A C 1
ATOM 3891 O O . THR A 1 468 ? 3.802 -10.571 -18.390 1.00 93.06 468 THR A O 1
ATOM 3894 N N . ARG A 1 469 ? 5.637 -9.642 -19.340 1.00 92.31 469 ARG A N 1
ATOM 3895 C CA . ARG A 1 469 ? 4.990 -8.481 -19.960 1.00 92.31 469 ARG A CA 1
ATOM 3896 C C . ARG A 1 469 ? 5.542 -8.217 -21.361 1.00 92.31 469 ARG A C 1
ATOM 3898 O O . ARG A 1 469 ? 6.730 -7.948 -21.505 1.00 92.31 469 ARG A O 1
ATOM 3905 N N . LEU A 1 470 ? 4.663 -8.119 -22.349 1.00 91.94 470 LEU A N 1
ATOM 3906 C CA . LEU A 1 470 ? 5.006 -7.685 -23.702 1.00 91.94 470 LEU A CA 1
ATOM 3907 C C . LEU A 1 470 ? 4.139 -6.489 -24.108 1.00 91.94 470 LEU A C 1
ATOM 3909 O O . LEU A 1 470 ? 2.947 -6.442 -23.805 1.00 91.94 470 LEU A O 1
ATOM 3913 N N . ARG A 1 471 ? 4.748 -5.494 -24.755 1.00 91.62 471 ARG A N 1
ATOM 3914 C CA . ARG A 1 471 ? 4.038 -4.401 -25.425 1.00 91.62 471 ARG A CA 1
ATOM 3915 C C . ARG A 1 471 ? 4.500 -4.319 -26.871 1.00 91.62 471 ARG A C 1
ATOM 3917 O O . ARG A 1 471 ? 5.704 -4.252 -27.094 1.00 91.62 471 ARG A O 1
ATOM 3924 N N . LEU A 1 472 ? 3.561 -4.281 -27.804 1.00 91.25 472 LEU A N 1
ATOM 3925 C CA . LEU A 1 472 ? 3.802 -4.170 -29.238 1.00 91.25 472 LEU A CA 1
ATOM 3926 C C . LEU A 1 472 ? 3.112 -2.907 -29.753 1.00 91.25 472 LEU A C 1
ATOM 3928 O O . LEU A 1 472 ? 1.919 -2.727 -29.524 1.00 91.25 472 LEU A O 1
ATOM 3932 N N . ASN A 1 473 ? 3.865 -2.021 -30.401 1.00 90.81 473 ASN A N 1
ATOM 3933 C CA . ASN A 1 473 ? 3.328 -0.853 -31.093 1.00 90.81 473 ASN A CA 1
ATOM 3934 C C . ASN A 1 473 ? 3.565 -1.007 -32.596 1.00 90.81 473 ASN A C 1
ATOM 3936 O O . ASN A 1 473 ? 4.718 -0.971 -33.017 1.00 90.81 473 ASN A O 1
ATOM 3940 N N . LEU A 1 474 ? 2.495 -1.165 -33.377 1.00 90.19 474 LEU A N 1
ATOM 3941 C CA . LEU A 1 474 ? 2.562 -1.412 -34.824 1.00 90.19 474 LEU A CA 1
ATOM 3942 C C . LEU A 1 474 ? 2.332 -0.138 -35.652 1.00 90.19 474 LEU A C 1
ATOM 3944 O O . LEU A 1 474 ? 2.039 -0.212 -36.836 1.00 90.19 474 LEU A O 1
ATOM 3948 N N . GLU A 1 475 ? 2.497 1.042 -35.047 1.00 88.69 475 GLU A N 1
ATOM 3949 C CA . GLU A 1 475 ? 2.351 2.348 -35.713 1.00 88.69 475 GLU A CA 1
ATOM 3950 C C . GLU A 1 475 ? 3.174 2.499 -36.999 1.00 88.69 475 GLU A C 1
ATOM 3952 O O . GLU A 1 475 ? 2.752 3.208 -37.902 1.00 88.69 475 GLU A O 1
ATOM 3957 N N . ASN A 1 476 ? 4.339 1.848 -37.070 1.00 83.81 476 ASN A N 1
ATOM 3958 C CA . ASN A 1 476 ? 5.252 1.933 -38.212 1.00 83.81 476 ASN A CA 1
ATOM 3959 C C . ASN A 1 476 ? 5.020 0.831 -39.259 1.00 83.81 476 ASN A C 1
ATOM 3961 O O . ASN A 1 476 ? 5.762 0.776 -40.234 1.00 83.81 476 ASN A O 1
ATOM 3965 N N . ILE A 1 477 ? 4.057 -0.066 -39.042 1.00 84.69 477 ILE A N 1
ATOM 3966 C CA . ILE A 1 477 ? 3.788 -1.188 -39.941 1.00 84.69 477 ILE A CA 1
ATOM 3967 C C . ILE A 1 477 ? 2.561 -0.855 -40.778 1.00 84.69 477 ILE A C 1
ATOM 3969 O O . ILE A 1 477 ? 1.514 -0.464 -40.252 1.00 84.69 477 ILE A O 1
ATOM 3973 N N . GLU A 1 478 ? 2.698 -1.027 -42.087 1.00 77.69 478 GLU A N 1
ATOM 3974 C CA . GLU A 1 478 ? 1.606 -0.849 -43.035 1.00 77.69 478 GLU A CA 1
ATOM 3975 C C . GLU A 1 478 ? 0.435 -1.785 -42.686 1.00 77.69 478 GLU A C 1
ATOM 3977 O O . GLU A 1 478 ? 0.627 -2.901 -42.207 1.00 77.69 478 GLU A O 1
ATOM 3982 N N . ALA A 1 479 ? -0.799 -1.291 -42.812 1.00 80.75 479 ALA A N 1
ATOM 3983 C CA . ALA A 1 479 ? -2.020 -1.973 -42.361 1.00 80.75 479 ALA A CA 1
ATOM 3984 C C . ALA A 1 479 ? -2.093 -2.345 -40.859 1.00 80.75 479 ALA A C 1
ATOM 3986 O O . ALA A 1 479 ? -3.078 -2.956 -40.440 1.00 80.75 479 ALA A O 1
ATOM 3987 N N . LYS A 1 480 ? -1.122 -1.940 -40.017 1.00 86.06 480 LYS A N 1
ATOM 3988 C CA . LYS A 1 480 ? -1.132 -2.170 -38.554 1.00 86.06 480 LYS A CA 1
ATOM 3989 C C . LYS A 1 480 ? -1.235 -3.655 -38.165 1.00 86.06 480 LYS A C 1
ATOM 3991 O O . LYS A 1 480 ? -1.775 -3.997 -37.107 1.00 86.06 480 LYS A O 1
ATOM 3996 N N . LEU A 1 481 ? -0.718 -4.536 -39.018 1.00 85.81 481 LEU A N 1
ATOM 3997 C CA . LEU A 1 481 ? -0.852 -5.989 -38.930 1.00 85.81 481 LEU A CA 1
ATOM 3998 C C . LEU A 1 481 ? 0.531 -6.656 -38.969 1.00 85.81 481 LEU A C 1
ATOM 4000 O O . LEU A 1 481 ? 1.398 -6.242 -39.731 1.00 85.81 481 LEU A O 1
ATOM 4004 N N . LEU A 1 482 ? 0.742 -7.699 -38.162 1.00 85.00 482 LEU A N 1
ATOM 4005 C CA . LEU A 1 482 ? 1.898 -8.591 -38.316 1.00 85.00 482 LEU A CA 1
ATOM 4006 C C . LEU A 1 482 ? 1.546 -9.763 -39.236 1.00 85.00 482 LEU A C 1
ATOM 4008 O O . LEU A 1 482 ? 0.433 -10.275 -39.169 1.00 85.00 482 LEU A O 1
ATOM 4012 N N . GLU A 1 483 ? 2.519 -10.241 -40.014 1.00 84.19 483 GLU A N 1
ATOM 4013 C CA . GLU A 1 483 ? 2.359 -11.438 -40.861 1.00 84.19 483 GLU A CA 1
ATOM 4014 C C . GLU A 1 483 ? 2.017 -12.684 -40.039 1.00 84.19 483 GLU A C 1
ATOM 4016 O O . GLU A 1 483 ? 1.260 -13.546 -40.477 1.00 84.19 483 GLU A O 1
ATOM 4021 N N . ASN A 1 484 ? 2.583 -12.784 -38.833 1.00 83.31 4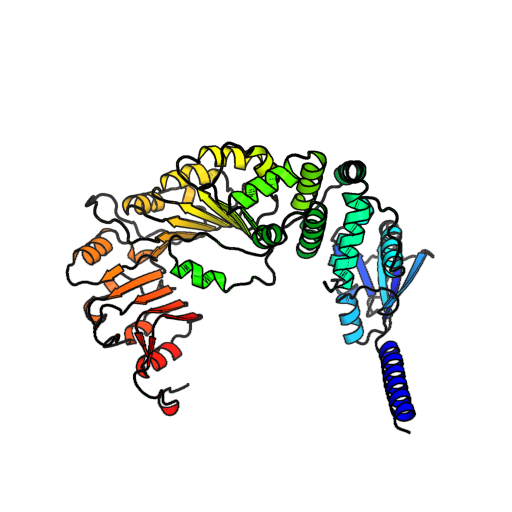84 ASN A N 1
ATOM 4022 C CA . ASN A 1 484 ? 2.427 -13.940 -37.970 1.00 83.31 484 ASN A CA 1
ATOM 4023 C C . ASN A 1 484 ? 2.485 -13.550 -36.483 1.00 83.31 484 ASN A C 1
ATOM 4025 O O . ASN A 1 484 ? 3.391 -12.853 -36.024 1.00 83.31 484 ASN A O 1
ATOM 4029 N N . TYR A 1 485 ? 1.529 -14.060 -35.706 1.00 86.75 485 TYR A N 1
ATOM 4030 C CA . TYR A 1 485 ? 1.442 -13.874 -34.254 1.00 86.75 485 TYR A CA 1
ATOM 4031 C C . TYR A 1 485 ? 1.802 -15.147 -33.464 1.00 86.75 485 TYR A C 1
ATOM 4033 O O . TYR A 1 485 ? 1.750 -15.143 -32.231 1.00 86.75 485 TYR A O 1
ATOM 4041 N N . SER A 1 486 ? 2.159 -16.253 -34.131 1.00 85.06 486 SER A N 1
ATOM 4042 C CA . SER A 1 486 ? 2.385 -17.563 -33.500 1.00 85.06 486 SER A CA 1
ATOM 4043 C C . SER A 1 486 ? 3.501 -17.542 -32.458 1.00 85.06 486 SER A C 1
ATOM 4045 O O . SER A 1 486 ? 3.414 -18.273 -31.468 1.00 85.06 486 SER A O 1
ATOM 4047 N N . PHE A 1 487 ? 4.476 -16.639 -32.609 1.00 86.31 487 PHE A N 1
ATOM 4048 C CA . PHE A 1 487 ? 5.559 -16.444 -31.650 1.00 86.31 487 PHE A CA 1
ATOM 4049 C C . PHE A 1 487 ? 5.063 -16.119 -30.231 1.00 86.31 487 PHE A C 1
ATOM 4051 O O . PHE A 1 487 ? 5.750 -16.411 -29.251 1.00 86.31 487 PHE A O 1
ATOM 4058 N N . LEU A 1 488 ? 3.848 -15.568 -30.091 1.00 89.25 488 LEU A N 1
ATOM 4059 C CA . LEU A 1 488 ? 3.241 -15.299 -28.788 1.00 89.25 488 LEU A CA 1
ATOM 4060 C C . LEU A 1 488 ? 3.092 -16.571 -27.937 1.00 89.25 488 LEU A C 1
ATOM 4062 O O . LEU A 1 488 ? 3.190 -16.504 -26.712 1.00 89.25 488 LEU A O 1
ATOM 4066 N N . LYS A 1 489 ? 2.927 -17.738 -28.572 1.00 86.75 489 LYS A N 1
ATOM 4067 C CA . LYS A 1 489 ? 2.809 -19.036 -27.890 1.00 86.75 489 LYS A CA 1
ATOM 4068 C C . LYS A 1 489 ? 4.101 -19.458 -27.186 1.00 86.75 489 LYS A C 1
ATOM 4070 O O . LYS A 1 489 ? 4.054 -20.269 -26.266 1.00 86.75 489 LYS A O 1
ATOM 4075 N N . TYR A 1 490 ? 5.255 -18.909 -27.573 1.00 87.88 490 TYR A N 1
ATOM 4076 C CA . TYR A 1 490 ? 6.528 -19.242 -26.930 1.00 87.88 490 TYR A CA 1
ATOM 4077 C C . TYR A 1 490 ? 6.674 -18.617 -25.535 1.00 87.88 490 TYR A C 1
ATOM 4079 O O . TYR A 1 490 ? 7.464 -19.103 -24.722 1.00 87.88 490 TYR A O 1
ATOM 4087 N N . PHE A 1 491 ? 5.911 -17.568 -25.210 1.00 89.06 491 PHE A N 1
ATOM 4088 C CA . PHE A 1 491 ? 6.013 -16.894 -23.917 1.00 89.06 491 PHE A CA 1
ATOM 4089 C C . PHE A 1 491 ? 5.208 -17.601 -22.817 1.00 89.06 491 PHE A C 1
ATOM 4091 O O . PHE A 1 491 ? 4.098 -17.196 -22.467 1.00 89.06 491 PHE A O 1
ATOM 4098 N N . LYS A 1 492 ? 5.808 -18.618 -22.194 1.00 88.44 492 LYS A N 1
ATOM 4099 C CA . LYS A 1 492 ? 5.143 -19.431 -21.160 1.00 88.44 492 LYS A CA 1
ATOM 4100 C C . LYS A 1 492 ? 4.657 -18.638 -19.941 1.00 88.44 492 LYS A C 1
ATOM 4102 O O . LYS A 1 492 ? 3.646 -19.006 -19.362 1.00 88.44 492 LYS A O 1
ATOM 4107 N N . LEU A 1 493 ? 5.345 -17.566 -19.533 1.00 92.00 493 LEU A N 1
ATOM 4108 C CA . LEU A 1 493 ? 4.994 -16.768 -18.342 1.00 92.00 493 LEU A CA 1
ATOM 4109 C C . LEU A 1 493 ? 4.246 -15.461 -18.659 1.00 92.00 493 LEU A C 1
ATOM 4111 O O . LEU A 1 493 ? 4.061 -14.623 -17.765 1.00 92.00 493 LEU A O 1
ATOM 4115 N N . LEU A 1 494 ? 3.829 -15.249 -19.912 1.00 92.62 494 LEU A N 1
ATOM 4116 C CA . LEU A 1 494 ? 3.225 -13.991 -20.338 1.00 92.62 494 LEU A CA 1
ATOM 4117 C C . LEU A 1 494 ? 1.896 -13.752 -19.622 1.00 92.62 494 LEU A C 1
ATOM 4119 O O . LEU A 1 494 ? 0.894 -14.400 -19.888 1.00 92.62 494 LEU A O 1
ATOM 4123 N N . SER A 1 495 ? 1.892 -12.764 -18.730 1.00 92.88 495 SER A N 1
ATOM 4124 C CA . SER A 1 495 ? 0.720 -12.415 -17.920 1.00 92.88 495 SER A CA 1
ATOM 4125 C C . SER A 1 495 ? 0.050 -11.115 -18.349 1.00 92.88 495 SER A C 1
ATOM 4127 O O . SER A 1 495 ? -1.086 -10.843 -17.953 1.00 92.88 495 SER A O 1
ATOM 4129 N N . LYS A 1 496 ? 0.767 -10.277 -19.106 1.00 91.81 496 LYS A N 1
ATOM 4130 C CA . LYS A 1 496 ? 0.325 -8.946 -19.526 1.00 91.81 496 LYS A CA 1
ATOM 4131 C C . LYS A 1 496 ? 0.743 -8.677 -20.959 1.00 91.81 496 LYS A C 1
ATOM 4133 O O . LYS A 1 496 ? 1.942 -8.612 -21.238 1.00 91.81 496 LYS A O 1
ATOM 4138 N N . LEU A 1 497 ? -0.233 -8.423 -21.815 1.00 92.06 497 LEU A N 1
ATOM 4139 C CA . LEU A 1 497 ? -0.009 -8.093 -23.213 1.00 92.06 497 LEU A CA 1
ATOM 4140 C C . LEU A 1 497 ? -0.663 -6.755 -23.545 1.00 92.06 497 LEU A C 1
ATOM 4142 O O . LEU A 1 497 ? -1.795 -6.488 -23.148 1.00 92.06 497 LEU A O 1
ATOM 4146 N N . HIS A 1 498 ? 0.082 -5.891 -24.224 1.00 90.62 498 HIS A N 1
ATOM 4147 C CA . HIS A 1 498 ? -0.399 -4.586 -24.652 1.00 90.62 498 HIS A CA 1
ATOM 4148 C C . HIS A 1 498 ? -0.126 -4.407 -26.140 1.00 90.62 498 HIS A C 1
ATOM 4150 O O . HIS A 1 498 ? 1.027 -4.457 -26.559 1.00 90.62 498 HIS A O 1
ATOM 4156 N N . PHE A 1 499 ? -1.172 -4.157 -26.911 1.00 91.50 499 PHE A N 1
ATOM 4157 C CA . PHE A 1 499 ? -1.067 -3.787 -28.312 1.00 91.50 499 PHE A CA 1
ATOM 4158 C C . PHE A 1 499 ? -1.452 -2.333 -28.534 1.00 91.50 499 PHE A C 1
ATOM 4160 O O . PHE A 1 499 ? -2.399 -1.841 -27.924 1.00 91.50 499 PHE A O 1
ATOM 4167 N N . ILE A 1 500 ? -0.724 -1.672 -29.428 1.00 90.44 500 ILE A N 1
ATOM 4168 C CA . ILE A 1 500 ? -0.961 -0.288 -29.827 1.00 90.44 500 ILE A CA 1
ATOM 4169 C C . ILE A 1 500 ? -0.971 -0.202 -31.335 1.00 90.44 500 ILE A C 1
ATOM 4171 O O . ILE A 1 500 ? -0.076 -0.773 -31.963 1.00 90.44 500 ILE A O 1
ATOM 4175 N N . ASN A 1 501 ? -1.926 0.555 -31.882 1.00 89.88 501 ASN A N 1
ATOM 4176 C CA . ASN A 1 501 ? -2.049 0.762 -33.320 1.00 89.88 501 ASN A CA 1
ATOM 4177 C C . ASN A 1 501 ? -2.123 -0.583 -34.040 1.00 89.88 501 ASN A C 1
ATOM 4179 O O . ASN A 1 501 ? -1.311 -0.831 -34.915 1.00 89.88 501 ASN A O 1
ATOM 4183 N N . ILE A 1 502 ? -3.037 -1.463 -33.615 1.00 90.62 502 ILE A N 1
ATOM 4184 C CA . ILE A 1 502 ? -3.162 -2.833 -34.133 1.00 90.62 502 ILE A CA 1
ATOM 4185 C C . ILE A 1 502 ? -4.478 -3.045 -34.879 1.00 90.62 502 ILE A C 1
ATOM 4187 O O . ILE A 1 502 ? -5.523 -2.549 -34.456 1.00 90.62 502 ILE A O 1
ATOM 4191 N N . MET A 1 503 ? -4.430 -3.834 -35.946 1.00 89.19 503 MET A N 1
ATOM 4192 C CA . MET A 1 503 ? -5.604 -4.446 -36.555 1.00 89.19 503 MET A CA 1
ATOM 4193 C C . MET A 1 503 ? -5.931 -5.770 -35.848 1.00 89.19 503 MET A C 1
ATOM 4195 O O . MET A 1 503 ? -5.100 -6.676 -35.791 1.00 89.19 503 MET A O 1
ATOM 4199 N N . LEU A 1 504 ? -7.129 -5.883 -35.275 1.00 86.12 504 LEU A N 1
ATOM 4200 C CA . LEU A 1 504 ? -7.611 -7.110 -34.645 1.00 86.12 504 LEU A CA 1
ATOM 4201 C C . LEU A 1 504 ? -8.147 -8.063 -35.709 1.00 86.12 504 LEU A C 1
ATOM 4203 O O . LEU A 1 504 ? -9.093 -7.729 -36.420 1.00 86.12 504 LEU A O 1
ATOM 4207 N N . THR A 1 505 ? -7.559 -9.255 -35.759 1.00 85.94 505 THR A N 1
ATOM 4208 C CA . THR A 1 505 ? -7.934 -10.337 -36.672 1.00 85.94 505 THR A CA 1
ATOM 4209 C C . THR A 1 505 ? -8.380 -11.579 -35.903 1.00 85.94 505 THR A C 1
ATOM 4211 O O . THR A 1 505 ? -8.019 -11.767 -34.733 1.00 85.94 505 THR A O 1
ATOM 4214 N N . ASN A 1 506 ? -9.122 -12.467 -36.572 1.00 81.94 506 ASN A N 1
ATOM 4215 C CA . ASN A 1 506 ? -9.520 -13.762 -36.011 1.00 81.94 506 ASN A CA 1
ATOM 4216 C C . ASN A 1 506 ? -8.301 -14.596 -35.574 1.00 81.94 506 ASN A C 1
ATOM 4218 O O . ASN A 1 506 ? -8.335 -15.231 -34.520 1.00 81.94 506 ASN A O 1
ATOM 4222 N N . ASP A 1 507 ? -7.191 -14.536 -36.312 1.00 84.31 507 ASP A N 1
ATOM 4223 C CA . ASP A 1 507 ? -5.970 -15.278 -35.981 1.00 84.31 507 ASP A CA 1
ATOM 4224 C C . ASP A 1 507 ? -5.281 -14.772 -34.714 1.00 84.31 507 ASP A C 1
ATOM 4226 O O . ASP A 1 507 ? -4.871 -15.573 -33.868 1.00 84.31 507 ASP A O 1
ATOM 4230 N N . LEU A 1 508 ? -5.200 -13.450 -34.531 1.00 87.69 508 LEU A N 1
ATOM 4231 C CA . LEU A 1 508 ? -4.691 -12.879 -33.289 1.00 87.69 508 LEU A CA 1
ATOM 4232 C C . LEU A 1 508 ? -5.550 -13.339 -32.106 1.00 87.69 508 LEU A C 1
ATOM 4234 O O . LEU A 1 508 ? -5.012 -13.825 -31.112 1.00 87.69 508 LEU A O 1
ATOM 4238 N N . LEU A 1 509 ? -6.878 -13.242 -32.219 1.00 87.25 509 LEU A N 1
ATOM 4239 C CA . LEU A 1 509 ? -7.803 -13.651 -31.159 1.00 87.25 509 LEU A CA 1
ATOM 4240 C C . LEU A 1 509 ? -7.668 -15.143 -30.817 1.00 87.25 509 LEU A C 1
ATOM 4242 O O . LEU A 1 509 ? -7.532 -15.482 -29.640 1.00 87.25 509 LEU A O 1
ATOM 4246 N N . ARG A 1 510 ? -7.598 -16.024 -31.824 1.00 85.94 510 ARG A N 1
ATOM 4247 C CA . ARG A 1 510 ? -7.344 -17.468 -31.647 1.00 85.94 510 ARG A CA 1
ATOM 4248 C C . ARG A 1 510 ? -6.074 -17.745 -30.850 1.00 85.94 510 ARG A C 1
ATOM 4250 O O . ARG A 1 510 ? -6.038 -18.672 -30.045 1.00 85.94 510 ARG A O 1
ATOM 4257 N N . ILE A 1 511 ? -5.012 -16.979 -31.088 1.00 88.62 511 ILE A N 1
ATOM 4258 C CA . ILE A 1 511 ? -3.747 -17.148 -30.368 1.00 88.62 511 ILE A CA 1
ATOM 4259 C C . ILE A 1 511 ? -3.877 -16.651 -28.934 1.00 88.62 511 ILE A C 1
ATOM 4261 O O . ILE A 1 511 ? -3.428 -17.343 -28.026 1.00 88.62 511 ILE A O 1
ATOM 4265 N N . LEU A 1 512 ? -4.513 -15.497 -28.722 1.00 89.56 512 LEU A N 1
ATOM 4266 C CA . LEU A 1 512 ? -4.714 -14.928 -27.389 1.00 89.56 512 LEU A CA 1
ATOM 4267 C C . LEU A 1 512 ? -5.508 -15.859 -26.469 1.00 89.56 512 LEU A C 1
ATOM 4269 O O . LEU A 1 512 ? -5.155 -15.980 -25.298 1.00 89.56 512 LEU A O 1
ATOM 4273 N N . LEU A 1 513 ? -6.523 -16.545 -27.002 1.00 85.75 513 LEU A N 1
ATOM 4274 C CA . LEU A 1 513 ? -7.324 -17.524 -26.260 1.00 85.75 513 LEU A CA 1
ATOM 4275 C C . LEU A 1 513 ? -6.510 -18.740 -25.788 1.00 85.75 513 LEU A C 1
ATOM 4277 O O . LEU A 1 513 ? -6.874 -19.362 -24.799 1.00 85.75 513 LEU A O 1
ATOM 4281 N N . LYS A 1 514 ? -5.390 -19.053 -26.451 1.00 86.06 514 LYS A N 1
ATOM 4282 C CA . LYS A 1 514 ? -4.506 -20.186 -26.119 1.00 86.06 514 LYS A CA 1
ATOM 4283 C C . LYS A 1 514 ? -3.361 -19.818 -25.165 1.00 86.06 514 LYS A C 1
ATOM 4285 O O . LYS A 1 514 ? -2.446 -20.614 -24.976 1.00 86.06 514 LYS A O 1
ATOM 4290 N N . LEU A 1 515 ? -3.342 -18.600 -24.615 1.00 87.50 515 LEU A N 1
ATOM 4291 C CA . LEU A 1 515 ? -2.294 -18.151 -23.692 1.00 87.50 515 LEU A CA 1
ATOM 4292 C C . LEU A 1 515 ? -2.724 -18.351 -22.231 1.00 87.50 515 LEU A C 1
ATOM 4294 O O . LEU A 1 515 ? -3.229 -17.427 -21.595 1.00 87.50 515 LEU A O 1
ATOM 4298 N N . ASP A 1 516 ? -2.441 -19.533 -21.679 1.00 85.19 516 ASP A N 1
ATOM 4299 C CA . ASP A 1 516 ? -2.920 -19.991 -20.358 1.00 85.19 516 ASP A CA 1
ATOM 4300 C C . ASP A 1 516 ? -2.625 -19.037 -19.185 1.00 85.19 516 ASP A C 1
ATOM 4302 O O . ASP A 1 516 ? -3.383 -18.944 -18.221 1.00 85.19 516 ASP A O 1
ATOM 4306 N N . ASN A 1 517 ? -1.504 -18.312 -19.242 1.00 89.69 517 ASN A N 1
ATOM 4307 C CA . ASN A 1 517 ? -1.048 -17.448 -18.148 1.00 89.69 517 ASN A CA 1
ATOM 4308 C C . ASN A 1 517 ? -1.460 -15.976 -18.290 1.00 89.69 517 ASN A C 1
ATOM 4310 O O . ASN A 1 517 ? -1.139 -15.157 -17.414 1.00 89.69 517 ASN A O 1
ATOM 4314 N N . LEU A 1 518 ? -2.174 -15.624 -19.361 1.00 89.44 518 LEU A N 1
ATOM 4315 C CA . LEU A 1 518 ? -2.529 -14.252 -19.692 1.00 89.44 518 LEU A CA 1
ATOM 4316 C C . LEU A 1 518 ? -3.638 -13.734 -18.768 1.00 89.44 518 LEU A C 1
ATOM 4318 O O . LEU A 1 518 ? -4.769 -14.200 -18.781 1.00 89.44 518 LEU A O 1
ATOM 4322 N N . LYS A 1 519 ? -3.314 -12.728 -17.947 1.00 87.88 519 LYS A N 1
ATOM 4323 C CA . LYS A 1 519 ? -4.249 -12.137 -16.969 1.00 87.88 519 LYS A CA 1
ATOM 4324 C C . LYS A 1 519 ? -4.824 -10.804 -17.424 1.00 87.88 519 LYS A C 1
ATOM 4326 O O . LYS A 1 519 ? -5.857 -10.379 -16.917 1.00 87.88 519 LYS A O 1
ATOM 4331 N N . TYR A 1 520 ? -4.108 -10.099 -18.298 1.00 85.88 520 TYR A N 1
ATOM 4332 C CA . TYR A 1 520 ? -4.485 -8.773 -18.769 1.00 85.88 520 TYR A CA 1
ATOM 4333 C C . TYR A 1 520 ? -4.089 -8.598 -20.230 1.00 85.88 520 TYR A C 1
ATOM 4335 O O . TYR A 1 520 ? -2.921 -8.785 -20.583 1.00 85.88 520 TYR A O 1
ATOM 4343 N N . ILE A 1 521 ? -5.049 -8.148 -21.031 1.00 87.44 521 ILE A N 1
ATOM 4344 C CA . ILE A 1 521 ? -4.847 -7.697 -22.405 1.00 87.44 521 ILE A CA 1
ATOM 4345 C C . ILE A 1 521 ? -5.330 -6.256 -22.478 1.00 87.44 521 ILE A C 1
ATOM 4347 O O . ILE A 1 521 ? -6.383 -5.924 -21.934 1.00 87.44 521 ILE A O 1
ATOM 4351 N N . PHE A 1 522 ? -4.539 -5.393 -23.100 1.00 86.62 522 PHE A N 1
ATOM 4352 C CA . PHE A 1 522 ? -4.905 -4.004 -23.327 1.00 86.62 522 PHE A CA 1
ATOM 4353 C C . PHE A 1 522 ? -4.667 -3.652 -24.794 1.00 86.62 522 PHE A C 1
ATOM 4355 O O . PHE A 1 522 ? -3.622 -3.995 -25.349 1.00 86.62 522 PHE A O 1
ATOM 4362 N N . PHE A 1 523 ? -5.642 -2.983 -25.400 1.00 86.69 523 PHE A N 1
ATOM 4363 C CA . PHE A 1 523 ? -5.597 -2.512 -26.777 1.00 86.69 523 PHE A CA 1
ATOM 4364 C C . PHE A 1 523 ? -5.735 -0.990 -26.773 1.00 86.69 523 PHE A C 1
ATOM 4366 O O . PHE A 1 523 ? -6.700 -0.454 -26.229 1.00 86.69 523 PHE A O 1
ATOM 4373 N N . GLU A 1 524 ? -4.769 -0.299 -27.367 1.00 85.94 524 GLU A N 1
ATOM 4374 C CA . GLU A 1 524 ? -4.748 1.155 -27.528 1.00 85.94 524 GLU A CA 1
ATOM 4375 C C . GLU A 1 524 ? -4.774 1.474 -29.031 1.00 85.94 524 GLU A C 1
ATOM 4377 O O . GLU A 1 524 ? -3.969 0.939 -29.791 1.00 85.94 524 GLU A O 1
ATOM 4382 N N . CYS A 1 525 ? -5.707 2.320 -29.478 1.00 85.50 525 CYS A N 1
ATOM 4383 C CA . CYS A 1 525 ? -5.851 2.714 -30.889 1.00 85.50 525 CYS A CA 1
ATOM 4384 C C . CYS A 1 525 ? -5.937 1.518 -31.865 1.00 85.50 525 CYS A C 1
ATOM 4386 O O . CYS A 1 525 ? -5.071 1.355 -32.719 1.00 85.50 525 CYS A O 1
ATOM 4388 N N . PHE A 1 526 ? -6.956 0.661 -31.743 1.00 87.31 526 PHE A N 1
ATOM 4389 C CA . PHE A 1 526 ? -7.111 -0.530 -32.591 1.00 87.31 526 PHE A CA 1
ATOM 4390 C C . PHE A 1 526 ? -8.211 -0.384 -33.655 1.00 87.31 526 PHE A C 1
ATOM 4392 O O . PHE A 1 526 ? -9.116 0.438 -33.516 1.00 87.31 526 PHE A O 1
ATOM 4399 N N . GLN A 1 527 ? -8.120 -1.198 -34.705 1.00 85.88 527 GLN A N 1
ATOM 4400 C CA . GLN A 1 527 ? -9.134 -1.389 -35.751 1.00 85.88 527 GLN A CA 1
ATOM 4401 C C . GLN A 1 527 ? -9.521 -2.875 -35.821 1.00 85.88 527 GLN A C 1
ATOM 4403 O O . GLN A 1 527 ? -8.857 -3.705 -35.204 1.00 85.88 527 GLN A O 1
ATOM 4408 N N . ILE A 1 528 ? -10.599 -3.217 -36.525 1.00 82.19 528 ILE A N 1
ATOM 4409 C CA . ILE A 1 528 ? -11.085 -4.598 -36.691 1.00 82.19 528 ILE A CA 1
ATOM 4410 C C . ILE A 1 528 ? -11.171 -4.872 -38.194 1.00 82.19 528 ILE A C 1
ATOM 4412 O O . ILE A 1 528 ? -11.734 -4.044 -38.909 1.00 82.19 528 ILE A O 1
ATOM 4416 N N . SER A 1 529 ? -10.582 -5.976 -38.668 1.00 68.81 529 SER A N 1
ATOM 4417 C CA . SER A 1 529 ? -10.378 -6.191 -40.110 1.00 68.81 529 SER A CA 1
ATOM 4418 C C . SER A 1 529 ? -11.596 -6.720 -40.868 1.00 68.81 529 SER A C 1
ATOM 4420 O O . SER A 1 529 ? -11.586 -6.610 -42.080 1.00 68.81 529 SER A O 1
ATOM 4422 N N . GLU A 1 530 ? -12.610 -7.279 -40.196 1.00 68.56 530 GLU A N 1
ATOM 4423 C CA . GLU A 1 530 ? -13.870 -7.829 -40.749 1.00 68.56 530 GLU A CA 1
ATOM 4424 C C . GLU A 1 530 ? -14.730 -8.372 -39.574 1.00 68.56 530 GLU A C 1
ATOM 4426 O O . GLU A 1 530 ? -14.243 -8.341 -38.434 1.00 68.56 530 GLU A O 1
ATOM 4431 N N . PRO A 1 531 ? -15.996 -8.823 -39.749 1.00 64.81 531 PRO A N 1
ATOM 4432 C CA . PRO A 1 531 ? -16.776 -9.355 -38.631 1.00 64.81 531 PRO A CA 1
ATOM 4433 C C . PRO A 1 531 ? -16.064 -10.547 -37.969 1.00 64.81 531 PRO A C 1
ATOM 4435 O O . PRO A 1 531 ? -15.674 -11.520 -38.610 1.00 64.81 531 PRO A O 1
ATOM 4438 N N . ILE A 1 532 ? -15.879 -10.452 -36.652 1.00 62.41 532 ILE A N 1
ATOM 4439 C CA . ILE A 1 532 ? -15.286 -11.513 -35.835 1.00 62.41 532 ILE A CA 1
ATOM 4440 C C . ILE A 1 532 ? -16.326 -12.629 -35.708 1.00 62.41 532 ILE A C 1
ATOM 4442 O O . ILE A 1 532 ? -17.253 -12.536 -34.903 1.00 62.41 532 ILE A O 1
ATOM 4446 N N . GLU A 1 533 ? -16.196 -13.672 -36.520 1.00 63.19 533 GLU A N 1
ATOM 4447 C CA . GLU A 1 533 ? -17.105 -14.815 -36.502 1.00 63.19 533 GLU A CA 1
ATOM 4448 C C . GLU A 1 533 ? -16.781 -15.734 -35.322 1.00 63.19 533 GLU A C 1
ATOM 4450 O O . GLU A 1 533 ? -15.684 -16.287 -35.211 1.00 63.19 533 GLU A O 1
ATOM 4455 N N . SER A 1 534 ? -17.749 -15.927 -34.428 1.00 61.81 534 SER A N 1
ATOM 4456 C CA . SER A 1 534 ? -17.587 -16.772 -33.241 1.00 61.81 534 SER A CA 1
ATOM 4457 C C . SER A 1 534 ? -17.275 -18.233 -33.577 1.00 61.81 534 SER A C 1
ATOM 4459 O O . SER A 1 534 ? -16.554 -18.880 -32.824 1.00 61.81 534 SER A O 1
ATOM 4461 N N . GLU A 1 535 ? -17.757 -18.734 -34.719 1.00 62.78 535 GLU A N 1
ATOM 4462 C CA . GLU A 1 535 ? -17.501 -20.100 -35.210 1.00 62.78 535 GLU A CA 1
ATOM 4463 C C . GLU A 1 535 ? -16.025 -20.324 -35.547 1.00 62.78 535 GLU A C 1
ATOM 4465 O O . GLU A 1 535 ? -15.502 -21.429 -35.426 1.00 62.78 535 GLU A O 1
ATOM 4470 N N . ASN A 1 536 ? -15.315 -19.250 -35.896 1.00 56.84 536 ASN A N 1
ATOM 4471 C CA . ASN A 1 536 ? -13.896 -19.304 -36.178 1.00 56.84 536 ASN A CA 1
ATOM 4472 C C . ASN A 1 536 ? -13.050 -19.320 -34.897 1.00 56.84 536 ASN A C 1
ATOM 4474 O O . ASN A 1 536 ? -11.893 -19.731 -34.943 1.00 56.84 536 ASN A O 1
ATOM 4478 N N . LEU A 1 537 ? -13.570 -18.926 -33.738 1.00 59.88 537 LEU A N 1
ATOM 4479 C CA . LEU A 1 537 ? -12.832 -18.923 -32.476 1.00 59.88 537 LEU A CA 1
ATOM 4480 C C . LEU A 1 537 ? -12.998 -20.281 -31.780 1.00 59.88 537 LEU A C 1
ATOM 4482 O O . LEU A 1 537 ? -13.749 -20.382 -30.821 1.00 59.88 537 LEU A O 1
ATOM 4486 N N . ASN A 1 538 ? -12.326 -21.335 -32.262 1.00 54.69 538 ASN A N 1
ATOM 4487 C CA . ASN A 1 538 ? -12.384 -22.669 -31.643 1.00 54.69 538 ASN A CA 1
ATOM 4488 C C . ASN A 1 538 ? -12.069 -22.602 -30.133 1.00 54.69 538 ASN A C 1
ATOM 4490 O O . ASN A 1 538 ? -10.900 -22.511 -29.744 1.00 54.69 538 ASN A O 1
ATOM 4494 N N . TYR A 1 539 ? -13.116 -22.655 -29.306 1.00 52.06 539 TYR A N 1
ATOM 4495 C CA . TYR A 1 539 ? -13.049 -22.840 -27.862 1.00 52.06 539 TYR A CA 1
ATOM 4496 C C . TYR A 1 539 ? -12.909 -24.339 -27.582 1.00 52.06 539 TYR A C 1
ATOM 4498 O O . TYR A 1 539 ? -13.793 -25.118 -27.931 1.00 52.06 539 TYR A O 1
ATOM 4506 N N . THR A 1 540 ? -11.806 -24.735 -26.953 1.00 41.22 540 THR A N 1
ATOM 4507 C CA . THR A 1 540 ? -11.644 -26.052 -26.320 1.00 41.22 540 THR A CA 1
ATOM 4508 C C . THR A 1 540 ? -11.199 -25.853 -24.894 1.00 41.22 540 THR A C 1
ATOM 4510 O O . THR A 1 540 ? -10.189 -25.123 -24.737 1.00 41.22 540 THR A O 1
#

pLDDT: mean 77.55, std 13.71, range [37.56, 93.44]

Foldseek 3Di:
DVVVVVVVVVVVVVVVVVVVLVLQKEKEKEFAAEPPDFDADDLPDDQEWEQDLVQLEIGDLNRDDPVVRRGHDDGDVDMDIDMPPVQFPWDFPQSNVVSVVVHRYHYYYYHPVVSVLVSVLSVCRRPLDDPPEDALVSLVSNQSVCVHRVIDPDPSVLVVLLVSLCRYCVVCLVRNLVRLVVDDAALSSGDLVSLLSNVLSVCVVLVNDPVLSCCAWFDDQDDALDPVVRVVRNPDRPPRATEGEDDDAVSVVCCCVRALVPPSRLSVQLSSLQNHAHAEYEHEPPDDDPPGPLLSVLLNHRAHYAEYEYEDDPVCLVSLVSNLVRHQQQNHQYYEYEEEEAPPSCVVNLVSHNNHQEYEYEYAAYALLRVLVVLPDPSCLPHQAYEYEYQAPYPLVDPDLPRARPLPRPRAAYADNHEDEDDPPCPSLVSLLSRVCQSRYQYHHYEYLEQEPVVSVCVSNHDLARHQYYEYEDPNPPVQHHPDDQVPVSNLNHAYYEYESHEDDLRNLLNVLVRPNHNYYYYHNYHYDDDNDPVSNDDD

Radius of gyration: 30.4 Å; Cα contacts (8 Å, |Δi|>4): 902; chains: 1; bounding box: 97×55×84 Å

Secondary structure (DSSP, 8-state):
-HHHHHHHHHHHHHHHHHHHHHHT-EEEEEEEE-TT------TT-TTEEEEETTTTEEEEGGGS-TTT--------S-EEEEEETTS-SS-BHHHHHHHHTT-SEEEEEEEHHHHHHHHHHHHHHH-SS------HHHHHHHHHHHHHTTB--SHHHHHHHHHHHIIIIITTHHHHHHHHHTS---GGGS-HHHHHHHHHHHHHHTT--HHHHHHHHT------SSHHHHHHHHT---TT--EEEE--HHHHHHHIIIIISSHHHHHHHHHHHHH-EEEEEEEEGGG--TTS-HHHHHHTS-SEEEEEEEE--GGGTHHHHHHHHHS-GGG--EEEEEESS-STHHHHHGGG-TT--EEEEEESS-BHHHHHHHHT-GGGTT-SEEEEEE-SPPB-----TT-------TTEEEEEEEEEEE-SSTHHHHHHHHHTGGGTEEEEEEEESSS-SGGGTGGGT--GGG--EEEEE-TTSGGG--S--GGGGG-TT--EEEEES-EE-HHHHHHHHT-TT--EEEEES-EE-S---GGGS---